Protein AF-0000000074156075 (afdb_homodimer)

Secondary structure (DSSP, 8-state):
----------------HHHHHHHHHHHHHHHHHHHHHHHHHHHHS-S---PPPHHHHHHHHHHHHHHHHHHHTT--S---GGG--HHHHHHHGGG-TTHHHHHHSTTTHHHHHHHHHHHHHHHHHTT--TT-BTHHHHHHHHHHHHHHHHTTTTT--HHHHHHHHHHHHHHHHHHHHHHH-SSS-------B-HHHHHHHHHHHHHHHGGGSPP--TT-HHHHHHHHHHHHHHHHHHHHHHHHHHHHHHH-SS-EEEE----SB--TTTEEESSTT--PPTTPBP-EE-S-EEEEEE--TTS---EEEEEEPEEEE-/----------------HHHHHHHHHHHHHHHHHHHHHHHHHHHHS-----PPPHHHHHHHHHHHHHHHHHHHTT--S---GGG--HHHHHHHGGG-TTHHHHTTSTTTHHHHHHHHHHHHHHHHHTT--TT-BTHHHHHHHHHHHHHHHHTTTTT--HHHHHHHHHHHHHHHHHHHHHH--S-S-------B-HHHHHHHHHHHHHHHGGGSPP--TT-HHHHHHHHHHHHHHHHHHHHHHHHHHHHHHH-SS-EEEE----SB--TTTEEESSTT--PPTTPBP-EE-S-EEEEEE--TTS---EEEEEEPEEEE-

Nearest PDB structures (foldseek):
  5koa-assembly1_B  TM=1.652E-01  e=1.949E+00  Escherichia coli S88

Solvent-accessible surface area (backbone atoms only — not comparable to full-atom values): 34474 Å² total; per-residue (Å²): 134,84,77,78,76,78,77,74,74,75,82,68,79,76,72,47,72,67,52,48,50,49,50,33,52,52,32,48,50,49,34,52,49,36,47,48,46,34,47,48,40,47,61,56,41,39,85,67,40,69,82,65,59,71,64,57,53,38,52,47,49,48,51,39,51,50,52,44,55,59,54,34,69,57,51,68,22,78,71,53,74,92,71,46,55,66,68,58,54,60,55,38,49,81,66,38,80,58,41,63,59,36,50,65,32,81,93,38,21,54,54,47,48,36,21,39,53,39,49,56,53,52,38,34,76,56,90,54,39,71,28,19,52,50,24,68,54,35,32,27,45,49,52,34,51,52,50,40,45,71,47,51,45,68,82,44,53,68,67,57,45,39,20,48,21,35,53,42,4,38,51,44,41,50,53,45,49,39,73,48,65,77,73,91,65,87,68,82,62,79,51,67,28,61,68,47,45,51,49,55,33,49,56,52,38,65,60,54,60,70,25,32,52,71,68,40,82,91,39,55,67,54,38,54,46,50,52,52,48,50,48,52,50,38,49,49,43,52,53,43,49,46,52,45,47,50,50,58,43,28,20,50,57,44,65,42,83,43,82,74,78,60,57,49,41,44,78,91,54,38,38,68,68,61,76,96,55,90,74,59,74,60,38,60,29,77,42,60,32,42,56,21,32,35,30,57,43,59,54,88,90,57,65,71,74,40,79,43,74,67,38,56,17,34,27,38,101,135,82,76,79,74,77,77,75,74,75,82,66,79,73,71,44,72,67,49,46,50,50,50,33,51,50,32,47,50,49,33,51,49,37,46,48,45,34,48,48,40,47,58,55,40,40,84,67,41,69,83,66,59,70,63,57,54,39,50,48,50,50,52,39,51,49,49,44,53,58,54,35,70,57,50,68,22,77,73,52,74,94,71,47,56,65,68,56,53,61,54,37,48,79,66,39,80,58,41,63,60,36,48,66,32,82,91,36,22,55,53,46,49,36,22,38,53,39,52,56,54,51,38,34,75,57,88,54,39,71,27,20,51,49,24,66,52,34,32,28,45,48,51,34,52,51,50,41,46,70,47,51,45,67,83,44,53,69,68,58,45,38,21,48,20,36,52,44,5,38,50,43,41,50,53,47,52,36,70,54,76,77,80,90,65,87,69,81,64,77,52,67,28,60,67,47,45,50,50,54,33,48,55,52,39,65,59,52,58,70,26,33,52,72,69,41,82,90,38,55,66,55,39,55,47,50,52,51,48,50,48,52,48,38,48,50,43,53,52,44,49,47,52,46,48,51,50,59,41,29,20,50,58,43,65,42,81,41,80,74,79,59,56,49,42,43,78,90,55,40,38,66,67,60,75,96,55,90,74,59,73,58,40,59,31,76,41,60,32,41,56,22,33,35,31,57,44,61,52,88,91,56,68,72,73,38,78,44,74,68,37,55,17,36,27,38,103

Radius of gyration: 33.29 Å; Cα contacts (8 Å, |Δi|>4): 864; chains: 2; bounding box: 99×92×70 Å

Organism: Verticillium dahliae (strain VdLs.17 / ATCC MYA-4575 / FGSC 10137) (NCBI:txid498257)

Structure (mmCIF, N/CA/C/O backbone):
data_AF-0000000074156075-model_v1
#
loop_
_entity.id
_entity.type
_entity.pdbx_description
1 polymer 'Uncharacterized protein'
#
loop_
_atom_site.group_PDB
_atom_site.id
_atom_site.type_symbol
_atom_site.label_atom_id
_atom_site.label_alt_id
_atom_site.label_comp_id
_atom_site.label_asym_id
_atom_site.label_entity_id
_atom_site.label_seq_id
_atom_site.pdbx_PDB_ins_code
_atom_site.Cartn_x
_atom_site.Cartn_y
_atom_site.Cartn_z
_atom_site.occupancy
_atom_site.B_iso_or_equiv
_atom_site.auth_seq_id
_atom_site.auth_comp_id
_atom_site.auth_asym_id
_atom_site.auth_atom_id
_atom_site.pdbx_PDB_model_num
ATOM 1 N N . MET A 1 1 ? -53.531 -50.031 21.531 1 22.14 1 MET A N 1
ATOM 2 C CA . MET A 1 1 ? -53.156 -49.125 20.469 1 22.14 1 MET A CA 1
ATOM 3 C C . MET A 1 1 ? -53.875 -47.781 20.594 1 22.14 1 MET A C 1
ATOM 5 O O . MET A 1 1 ? -54.5 -47.312 19.625 1 22.14 1 MET A O 1
ATOM 9 N N . ASN A 1 2 ? -54.281 -47.312 21.703 1 26.88 2 ASN A N 1
ATOM 10 C CA . ASN A 1 2 ? -55.094 -46.156 22.047 1 26.88 2 ASN A CA 1
ATOM 11 C C . ASN A 1 2 ? -54.438 -44.844 21.594 1 26.88 2 ASN A C 1
ATOM 13 O O . ASN A 1 2 ? -53.312 -44.562 21.969 1 26.88 2 ASN A O 1
ATOM 17 N N . THR A 1 3 ? -54.906 -44.219 20.375 1 25.05 3 THR A N 1
ATOM 18 C CA . THR A 1 3 ? -54.562 -43.031 19.641 1 25.05 3 THR A CA 1
ATOM 19 C C . THR A 1 3 ? -54.75 -41.781 20.5 1 25.05 3 THR A C 1
ATOM 21 O O . THR A 1 3 ? -55.875 -41.469 20.891 1 25.05 3 THR A O 1
ATOM 24 N N . ILE A 1 4 ? -54 -41.5 21.5 1 29.89 4 ILE A N 1
ATOM 25 C CA . ILE A 1 4 ? -54.062 -40.25 22.219 1 29.89 4 ILE A CA 1
ATOM 26 C C . ILE A 1 4 ? -54.062 -39.062 21.234 1 29.89 4 ILE A C 1
ATOM 28 O O . ILE A 1 4 ? -53.094 -38.875 20.516 1 29.89 4 ILE A O 1
ATOM 32 N N . ASP A 1 5 ? -55.281 -38.625 20.672 1 28.97 5 ASP A N 1
ATOM 33 C CA . ASP A 1 5 ? -55.656 -37.5 19.844 1 28.97 5 ASP A CA 1
ATOM 34 C C . ASP A 1 5 ? -55.156 -36.188 20.453 1 28.97 5 ASP A C 1
ATOM 36 O O . ASP A 1 5 ? -55.625 -35.812 21.531 1 28.97 5 ASP A O 1
ATOM 40 N N . MET A 1 6 ? -53.875 -35.875 20.422 1 29.67 6 MET A N 1
ATOM 41 C CA . MET A 1 6 ? -53.344 -34.625 20.906 1 29.67 6 MET A CA 1
ATOM 42 C C . MET A 1 6 ? -54.156 -33.438 20.375 1 29.67 6 MET A C 1
ATOM 44 O O . MET A 1 6 ? -54.125 -33.156 19.172 1 29.67 6 MET A O 1
ATOM 48 N N . GLU A 1 7 ? -55.375 -33.125 20.953 1 30.2 7 GLU A N 1
ATOM 49 C CA . GLU A 1 7 ? -56.188 -31.953 20.703 1 30.2 7 GLU A CA 1
ATOM 50 C C . GLU A 1 7 ? -55.344 -30.672 20.734 1 30.2 7 GLU A C 1
ATOM 52 O O . GLU A 1 7 ? -54.844 -30.281 21.781 1 30.2 7 GLU A O 1
ATOM 57 N N . VAL A 1 8 ? -54.562 -30.406 19.688 1 31.84 8 VAL A N 1
ATOM 58 C CA . VAL A 1 8 ? -53.938 -29.109 19.469 1 31.84 8 VAL A CA 1
ATOM 59 C C . VAL A 1 8 ? -55 -28.016 19.578 1 31.84 8 VAL A C 1
ATOM 61 O O . VAL A 1 8 ? -55.969 -27.984 18.812 1 31.84 8 VAL A O 1
ATOM 64 N N . THR A 1 9 ? -55.469 -27.656 20.719 1 30.39 9 THR A N 1
ATOM 65 C CA . THR A 1 9 ? -56.312 -26.484 20.812 1 30.39 9 THR A CA 1
ATOM 66 C C . THR A 1 9 ? -55.656 -25.266 20.141 1 30.39 9 THR A C 1
ATOM 68 O O . THR A 1 9 ? -54.531 -24.922 20.469 1 30.39 9 THR A O 1
ATOM 71 N N . PRO A 1 10 ? -55.906 -24.906 18.828 1 29.56 10 PRO A N 1
ATOM 72 C CA . PRO A 1 10 ? -55.438 -23.766 18.031 1 29.56 10 PRO A CA 1
ATOM 73 C C . PRO A 1 10 ? -55.625 -22.438 18.75 1 29.56 10 PRO A C 1
ATOM 75 O O . PRO A 1 10 ? -56.781 -22 19 1 29.56 10 PRO A O 1
ATOM 78 N N . VAL A 1 11 ? -55.406 -22.141 20.016 1 32.78 11 VAL A N 1
ATOM 79 C CA . VAL A 1 11 ? -55.375 -20.734 20.422 1 32.78 11 VAL A CA 1
ATOM 80 C C . VAL A 1 11 ? -54.812 -19.891 19.312 1 32.78 11 VAL A C 1
ATOM 82 O O . VAL A 1 11 ? -53.594 -19.969 19.016 1 32.78 11 VAL A O 1
ATOM 85 N N . ASP A 1 12 ? -55.406 -19.797 18.109 1 35.06 12 ASP A N 1
ATOM 86 C CA . ASP A 1 12 ? -55.281 -18.844 17 1 35.06 12 ASP A CA 1
ATOM 87 C C . ASP A 1 12 ? -55.094 -17.422 17.516 1 35.06 12 ASP A C 1
ATOM 89 O O . ASP A 1 12 ? -56 -16.859 18.141 1 35.06 12 ASP A O 1
ATOM 93 N N . LEU A 1 13 ? -54.125 -17.047 18.172 1 38.59 13 LEU A N 1
ATOM 94 C CA . LEU A 1 13 ? -53.75 -15.688 18.562 1 38.59 13 LEU A CA 1
ATOM 95 C C . LEU A 1 13 ? -54.312 -14.68 17.547 1 38.59 13 LEU A C 1
ATOM 97 O O . LEU A 1 13 ? -53.875 -14.641 16.406 1 38.59 13 LEU A O 1
ATOM 101 N N . ALA A 1 14 ? -55.656 -14.453 17.516 1 38 14 ALA A N 1
ATOM 102 C CA . ALA A 1 14 ? -56.438 -13.43 16.844 1 38 14 ALA A CA 1
ATOM 103 C C . ALA A 1 14 ? -55.656 -12.117 16.734 1 38 14 ALA A C 1
ATOM 105 O O . ALA A 1 14 ? -55.406 -11.453 17.734 1 38 14 ALA A O 1
ATOM 106 N N . VAL A 1 15 ? -54.656 -12.023 15.977 1 46.28 15 VAL A N 1
ATOM 107 C CA . VAL A 1 15 ? -54.031 -10.766 15.602 1 46.28 15 VAL A CA 1
ATOM 108 C C . VAL A 1 15 ? -55.094 -9.781 15.094 1 46.28 15 VAL A C 1
ATOM 110 O O . VAL A 1 15 ? -55.812 -10.086 14.141 1 46.28 15 VAL A O 1
ATOM 113 N N . THR A 1 16 ? -55.781 -8.969 16.062 1 57.88 16 THR A N 1
ATOM 114 C CA . THR A 1 16 ? -56.75 -7.934 15.711 1 57.88 16 THR A CA 1
ATOM 115 C C . THR A 1 16 ? -56.188 -7.008 14.633 1 57.88 16 THR A C 1
ATOM 117 O O . THR A 1 16 ? -54.969 -7.023 14.359 1 57.88 16 THR A O 1
ATOM 120 N N . TYR A 1 17 ? -57.094 -6.344 13.867 1 54.97 17 TYR A N 1
ATOM 121 C CA . TYR A 1 17 ? -56.75 -5.355 12.852 1 54.97 17 TYR A CA 1
ATOM 122 C C . TYR A 1 17 ? -55.75 -4.352 13.398 1 54.97 17 TYR A C 1
ATOM 124 O O . TYR A 1 17 ? -54.781 -4.004 12.719 1 54.97 17 TYR A O 1
ATOM 132 N N . GLU A 1 18 ? -56.031 -4.078 14.648 1 60.16 18 GLU A N 1
ATOM 133 C CA . GLU A 1 18 ? -55.156 -3.082 15.273 1 60.16 18 GLU A CA 1
ATOM 134 C C . GLU A 1 18 ? -53.75 -3.627 15.469 1 60.16 18 GLU A C 1
ATOM 136 O O . GLU A 1 18 ? -52.781 -2.916 15.258 1 60.16 18 GLU A O 1
ATOM 141 N N . ASP A 1 19 ? -53.719 -4.863 15.781 1 65.81 19 ASP A N 1
ATOM 142 C CA . ASP A 1 19 ? -52.406 -5.496 15.977 1 65.81 19 ASP A CA 1
ATOM 143 C C . ASP A 1 19 ? -51.656 -5.625 14.656 1 65.81 19 ASP A C 1
ATOM 145 O O . ASP A 1 19 ? -50.438 -5.414 14.602 1 65.81 19 ASP A O 1
ATOM 149 N N . MET A 1 20 ? -52.406 -5.871 13.695 1 60.91 20 MET A N 1
ATOM 150 C CA . MET A 1 20 ? -51.812 -6.035 12.375 1 60.91 20 MET A CA 1
ATOM 151 C C . MET A 1 20 ? -51.281 -4.703 11.844 1 60.91 20 MET A C 1
ATOM 153 O O . MET A 1 20 ? -50.219 -4.648 11.242 1 60.91 20 MET A O 1
ATOM 157 N N . VAL A 1 21 ? -52.062 -3.701 12.172 1 63.34 21 VAL A N 1
ATOM 158 C CA . VAL A 1 21 ? -51.656 -2.371 11.75 1 63.34 21 VAL A CA 1
ATOM 159 C C . VAL A 1 21 ? -50.344 -1.993 12.461 1 63.34 21 VAL A C 1
ATOM 161 O O . VAL A 1 21 ? -49.438 -1.477 11.836 1 63.34 21 VAL A O 1
ATOM 164 N N . GLN A 1 22 ? -50.312 -2.352 13.656 1 71.12 22 GLN A N 1
ATOM 165 C CA . GLN A 1 22 ? -49.125 -2.021 14.414 1 71.12 22 GLN A CA 1
ATOM 166 C C . GLN A 1 22 ? -47.906 -2.82 13.914 1 71.12 22 GLN A C 1
ATOM 168 O O . GLN A 1 22 ? -46.812 -2.279 13.789 1 71.12 22 GLN A O 1
ATOM 173 N N . ARG A 1 23 ? -48.156 -4.027 13.633 1 69.62 23 ARG A N 1
ATOM 174 C CA . ARG A 1 23 ? -47.094 -4.867 13.125 1 69.62 23 ARG A CA 1
ATOM 175 C C . ARG A 1 23 ? -46.594 -4.379 11.758 1 69.62 23 ARG A C 1
ATOM 177 O O . ARG A 1 23 ? -45.406 -4.371 11.477 1 69.62 23 ARG A O 1
ATOM 184 N N . LEU A 1 24 ? -47.5 -3.979 11.031 1 68.38 24 LEU A N 1
ATOM 185 C CA . LEU A 1 24 ? -47.156 -3.475 9.711 1 68.38 24 LEU A CA 1
ATOM 186 C C . LEU A 1 24 ? -46.344 -2.172 9.812 1 68.38 24 LEU A C 1
ATOM 188 O O . LEU A 1 24 ? -45.375 -1.976 9.102 1 68.38 24 LEU A O 1
ATOM 192 N N . GLU A 1 25 ? -46.906 -1.318 10.664 1 68 25 GLU A N 1
ATOM 193 C CA . GLU A 1 25 ? -46.188 -0.068 10.867 1 68 25 GLU A CA 1
ATOM 194 C C . GLU A 1 25 ? -44.75 -0.329 11.352 1 68 25 GLU A C 1
ATOM 196 O O . GLU A 1 25 ? -43.812 0.318 10.891 1 68 25 GLU A O 1
ATOM 201 N N . ARG A 1 26 ? -44.625 -1.276 12.266 1 70.81 26 ARG A N 1
ATOM 202 C CA . ARG A 1 26 ? -43.312 -1.635 12.758 1 70.81 26 ARG A CA 1
ATOM 203 C C . ARG A 1 26 ? -42.469 -2.221 11.641 1 70.81 26 ARG A C 1
ATOM 205 O O . ARG A 1 26 ? -41.281 -1.915 11.531 1 70.81 26 ARG A O 1
ATOM 212 N N . ALA A 1 27 ? -43.062 -3.094 10.828 1 68.75 27 ALA A N 1
ATOM 213 C CA . ALA A 1 27 ? -42.312 -3.717 9.727 1 68.75 27 ALA A CA 1
ATOM 214 C C . ALA A 1 27 ? -41.875 -2.674 8.703 1 68.75 27 ALA A C 1
ATOM 216 O O . ALA A 1 27 ? -40.75 -2.727 8.195 1 68.75 27 ALA A O 1
ATOM 217 N N . GLU A 1 28 ? -42.781 -1.749 8.492 1 68.88 28 GLU A N 1
ATOM 218 C CA . GLU A 1 28 ? -42.438 -0.701 7.531 1 68.88 28 GLU A CA 1
ATOM 219 C C . GLU A 1 28 ? -41.312 0.195 8.055 1 68.88 28 GLU A C 1
ATOM 221 O O . GLU A 1 28 ? -40.406 0.579 7.309 1 68.88 28 GLU A O 1
ATOM 226 N N . LYS A 1 29 ? -41.406 0.516 9.297 1 68.25 29 LYS A N 1
ATOM 227 C CA . LYS A 1 29 ? -40.344 1.278 9.914 1 68.25 29 LYS A CA 1
ATOM 228 C C . LYS A 1 29 ? -39.031 0.504 9.859 1 68.25 29 LYS A C 1
ATOM 230 O O . LYS A 1 29 ? -37.969 1.081 9.594 1 68.25 29 LYS A O 1
ATOM 235 N N . GLN A 1 30 ? -39.125 -0.762 10.133 1 68.94 30 GLN A N 1
ATOM 236 C CA . GLN A 1 30 ? -37.938 -1.606 10.07 1 68.94 30 GLN A CA 1
ATOM 237 C C . GLN A 1 30 ? -37.375 -1.678 8.656 1 68.94 30 GLN A C 1
ATOM 239 O O . GLN A 1 30 ? -36.156 -1.654 8.453 1 68.94 30 GLN A O 1
ATOM 244 N N . ILE A 1 31 ? -38.219 -1.753 7.773 1 63.47 31 ILE A N 1
ATOM 245 C CA . ILE A 1 31 ? -37.812 -1.762 6.375 1 63.47 31 ILE A CA 1
ATOM 246 C C . ILE A 1 31 ? -37.062 -0.466 6.047 1 63.47 31 ILE A C 1
ATOM 248 O O . ILE A 1 31 ? -36 -0.49 5.414 1 63.47 31 ILE A O 1
ATOM 252 N N . ASP A 1 32 ? -37.656 0.596 6.488 1 64.94 32 ASP A N 1
ATOM 253 C CA . ASP A 1 32 ? -37.031 1.891 6.223 1 64.94 32 ASP A CA 1
ATOM 254 C C . ASP A 1 32 ? -35.688 1.995 6.902 1 64.94 32 ASP A C 1
ATOM 256 O O . ASP A 1 32 ? -34.719 2.5 6.309 1 64.94 32 ASP A O 1
ATOM 260 N N . LEU A 1 33 ? -35.656 1.528 7.992 1 64.06 33 LEU A N 1
ATOM 261 C CA . LEU A 1 33 ? -34.375 1.542 8.711 1 64.06 33 LEU A CA 1
ATOM 262 C C . LEU A 1 33 ? -33.344 0.667 8.008 1 64.06 33 LEU A C 1
ATOM 264 O O . LEU A 1 33 ? -32.188 1.052 7.891 1 64.06 33 LEU A O 1
ATOM 268 N N . GLN A 1 34 ? -33.75 -0.449 7.633 1 61.09 34 GLN A N 1
ATOM 269 C CA . GLN A 1 34 ? -32.812 -1.356 6.949 1 61.09 34 GLN A CA 1
ATOM 270 C C . GLN A 1 34 ? -32.406 -0.802 5.59 1 61.09 34 GLN A C 1
ATOM 272 O O . GLN A 1 34 ? -31.266 -0.968 5.164 1 61.09 34 GLN A O 1
ATOM 277 N N . ARG A 1 35 ? -33.281 -0.157 4.996 1 58.66 35 ARG A N 1
ATOM 278 C CA . ARG A 1 35 ? -32.938 0.517 3.752 1 58.66 35 ARG A CA 1
ATOM 279 C C . ARG A 1 35 ? -31.859 1.563 3.98 1 58.66 35 ARG A C 1
ATOM 281 O O . ARG A 1 35 ? -30.922 1.682 3.184 1 58.66 35 ARG A O 1
ATOM 288 N N . LEU A 1 36 ? -32.094 2.262 4.941 1 57.5 36 LEU A N 1
ATOM 289 C CA . LEU A 1 36 ? -31.094 3.256 5.289 1 57.5 36 LEU A CA 1
ATOM 290 C C . LEU A 1 36 ? -29.766 2.588 5.625 1 57.5 36 LEU A C 1
ATOM 292 O O . LEU A 1 36 ? -28.703 3.076 5.234 1 57.5 36 LEU A O 1
ATOM 296 N N . GLN A 1 37 ? -29.984 1.571 6.328 1 58.41 37 GLN A N 1
ATOM 297 C CA . GLN A 1 37 ? -28.766 0.825 6.668 1 58.41 37 GLN A CA 1
ATOM 298 C C . GLN A 1 37 ? -28.094 0.278 5.418 1 58.41 37 GLN A C 1
ATOM 300 O O . GLN A 1 37 ? -26.859 0.326 5.297 1 58.41 37 GLN A O 1
ATOM 305 N N . ILE A 1 38 ? -28.891 -0.251 4.633 1 56.44 38 ILE A N 1
ATOM 306 C CA . ILE A 1 38 ? -28.375 -0.746 3.361 1 56.44 38 ILE A CA 1
ATOM 307 C C . ILE A 1 38 ? -27.734 0.403 2.582 1 56.44 38 ILE A C 1
ATOM 309 O O . ILE A 1 38 ? -26.625 0.263 2.047 1 56.44 38 ILE A O 1
ATOM 313 N N . ALA A 1 39 ? -28.469 1.467 2.516 1 51.94 39 ALA A N 1
ATOM 314 C CA . ALA A 1 39 ? -27.938 2.631 1.812 1 51.94 39 ALA A CA 1
ATOM 315 C C . ALA A 1 39 ? -26.594 3.072 2.412 1 51.94 39 ALA A C 1
ATOM 317 O O . ALA A 1 39 ? -25.672 3.412 1.683 1 51.94 39 ALA A O 1
ATOM 318 N N . VAL A 1 40 ? -26.641 3.031 3.566 1 50.38 40 VAL A N 1
ATOM 319 C CA . VAL A 1 40 ? -25.422 3.408 4.277 1 50.38 40 VAL A CA 1
ATOM 320 C C . VAL A 1 40 ? -24.312 2.412 3.959 1 50.38 40 VAL A C 1
ATOM 322 O O . VAL A 1 40 ? -23.172 2.807 3.674 1 50.38 40 VAL A O 1
ATOM 325 N N . LEU A 1 41 ? -24.766 1.214 4.145 1 54.09 41 LEU A N 1
ATOM 326 C CA . LEU A 1 41 ? -23.797 0.164 3.859 1 54.09 41 LEU A CA 1
ATOM 327 C C . LEU A 1 41 ? -23.375 0.198 2.396 1 54.09 41 LEU A C 1
ATOM 329 O O . LEU A 1 41 ? -22.188 -0.009 2.08 1 54.09 41 LEU A O 1
ATOM 333 N N . GLU A 1 42 ? -24.312 0.382 1.578 1 51.56 42 GLU A N 1
ATOM 334 C CA . GLU A 1 42 ? -24.016 0.487 0.151 1 51.56 42 GLU A CA 1
ATOM 335 C C . GLU A 1 42 ? -23.141 1.696 -0.146 1 51.56 42 GLU A C 1
ATOM 337 O O . GLU A 1 42 ? -22.234 1.623 -0.987 1 51.56 42 GLU A O 1
ATOM 342 N N . ALA A 1 43 ? -23.625 2.676 0.411 1 47.22 43 ALA A N 1
ATOM 343 C CA . ALA A 1 43 ? -22.844 3.9 0.231 1 47.22 43 ALA A CA 1
ATOM 344 C C . ALA A 1 43 ? -21.422 3.723 0.728 1 47.22 43 ALA A C 1
ATOM 346 O O . ALA A 1 43 ? -20.484 4.359 0.215 1 47.22 43 ALA A O 1
ATOM 347 N N . GLN A 1 44 ? -21.5 3.045 1.683 1 48.31 44 GLN A N 1
ATOM 348 C CA . GLN A 1 44 ? -20.188 2.742 2.244 1 48.31 44 GLN A CA 1
ATOM 349 C C . GLN A 1 44 ? -19.438 1.736 1.376 1 48.31 44 GLN A C 1
ATOM 351 O O . GLN A 1 44 ? -18.234 1.564 1.522 1 48.31 44 GLN A O 1
ATOM 356 N N . GLN A 1 45 ? -20.391 0.97 0.689 1 48 45 GLN A N 1
ATOM 357 C CA . GLN A 1 45 ? -19.781 -0.075 -0.129 1 48 45 GLN A CA 1
ATOM 358 C C . GLN A 1 45 ? -19.109 0.514 -1.365 1 48 45 GLN A C 1
ATOM 360 O O . GLN A 1 45 ? -19.719 1.298 -2.096 1 48 45 GLN A O 1
ATOM 365 N N . ALA A 1 46 ? -17.969 0.777 -1.365 1 49.09 46 ALA A N 1
ATOM 366 C CA . ALA A 1 46 ? -17.156 1.126 -2.533 1 49.09 46 ALA A CA 1
ATOM 367 C C . ALA A 1 46 ? -17.641 0.374 -3.773 1 49.09 46 ALA A C 1
ATOM 369 O O . ALA A 1 46 ? -18.172 -0.733 -3.668 1 49.09 46 ALA A O 1
ATOM 370 N N . PRO A 1 47 ? -17.969 1.123 -4.91 1 49.22 47 PRO A N 1
ATOM 371 C CA . PRO A 1 47 ? -18.203 0.299 -6.098 1 49.22 47 PRO A CA 1
ATOM 372 C C . PRO A 1 47 ? -17.391 -0.995 -6.094 1 49.22 47 PRO A C 1
ATOM 374 O O . PRO A 1 47 ? -16.172 -0.958 -5.973 1 49.22 47 PRO A O 1
ATOM 377 N N . ILE A 1 48 ? -18.062 -1.989 -5.555 1 50.34 48 ILE A N 1
ATOM 378 C CA . ILE A 1 48 ? -17.531 -3.344 -5.406 1 50.34 48 ILE A CA 1
ATOM 379 C C . ILE A 1 48 ? -16.844 -3.775 -6.699 1 50.34 48 ILE A C 1
ATOM 381 O O . ILE A 1 48 ? -17.375 -3.564 -7.793 1 50.34 48 ILE A O 1
ATOM 385 N N . ALA A 1 49 ? -15.531 -3.957 -6.633 1 56.62 49 ALA A N 1
ATOM 386 C CA . ALA A 1 49 ? -14.797 -4.664 -7.68 1 56.62 49 ALA A CA 1
ATOM 387 C C . ALA A 1 49 ? -15.672 -5.723 -8.344 1 56.62 49 ALA A C 1
ATOM 389 O O . ALA A 1 49 ? -16.422 -6.434 -7.668 1 56.62 49 ALA A O 1
ATOM 390 N N . PRO A 1 50 ? -15.953 -5.488 -9.648 1 57.28 50 PRO A N 1
ATOM 391 C CA . PRO A 1 50 ? -16.688 -6.559 -10.32 1 57.28 50 PRO A CA 1
ATOM 392 C C . PRO A 1 50 ? -16.188 -7.949 -9.953 1 57.28 50 PRO A C 1
ATOM 394 O O . PRO A 1 50 ? -14.984 -8.133 -9.742 1 57.28 50 PRO A O 1
ATOM 397 N N . GLU A 1 51 ? -17.141 -8.797 -9.57 1 59.19 51 GLU A N 1
ATOM 398 C CA . GLU A 1 51 ? -16.766 -10.172 -9.234 1 59.19 51 GLU A CA 1
ATOM 399 C C . GLU A 1 51 ? -16.141 -10.875 -10.438 1 59.19 51 GLU A C 1
ATOM 401 O O . GLU A 1 51 ? -16.688 -10.867 -11.531 1 59.19 51 GLU A O 1
ATOM 406 N N . VAL A 1 52 ? -14.945 -11.234 -10.344 1 64.62 52 VAL A N 1
ATOM 407 C CA . VAL A 1 52 ? -14.32 -12.047 -11.375 1 64.62 52 VAL A CA 1
ATOM 408 C C . VAL A 1 52 ? -14.648 -13.523 -11.148 1 64.62 52 VAL A C 1
ATOM 410 O O . VAL A 1 52 ? -14.352 -14.07 -10.086 1 64.62 52 VAL A O 1
ATOM 413 N N . PRO A 1 53 ? -15.328 -14.078 -12.156 1 67.25 53 PRO A N 1
ATOM 414 C CA . PRO A 1 53 ? -15.68 -15.492 -12.008 1 67.25 53 PRO A CA 1
ATOM 415 C C . PRO A 1 53 ? -14.453 -16.391 -11.875 1 67.25 53 PRO A C 1
ATOM 417 O O . PRO A 1 53 ? -13.406 -16.109 -12.461 1 67.25 53 PRO A O 1
ATOM 420 N N . ALA A 1 54 ? -14.648 -17.438 -11.133 1 73.12 54 ALA A N 1
ATOM 421 C CA . ALA A 1 54 ? -13.586 -18.422 -10.922 1 73.12 54 ALA A CA 1
ATOM 422 C C . ALA A 1 54 ? -13.133 -19.031 -12.242 1 73.12 54 ALA A C 1
ATOM 424 O O . ALA A 1 54 ? -11.992 -19.484 -12.375 1 73.12 54 ALA A O 1
ATOM 425 N N . THR A 1 55 ? -13.969 -18.984 -13.219 1 77.12 55 THR A N 1
ATOM 426 C CA . THR A 1 55 ? -13.672 -19.578 -14.516 1 77.12 55 THR A CA 1
ATOM 427 C C . THR A 1 55 ? -12.555 -18.828 -15.219 1 77.12 55 THR A C 1
ATOM 429 O O . THR A 1 55 ? -11.773 -19.406 -15.977 1 77.12 55 THR A O 1
ATOM 432 N N . VAL A 1 56 ? -12.469 -17.594 -14.938 1 82.56 56 VAL A N 1
ATOM 433 C CA . VAL A 1 56 ? -11.445 -16.781 -15.57 1 82.56 56 VAL A CA 1
ATOM 434 C C . VAL A 1 56 ? -10.062 -17.188 -15.062 1 82.56 56 VAL A C 1
ATOM 436 O O . VAL A 1 56 ? -9.125 -17.344 -15.844 1 82.56 56 VAL A O 1
ATOM 439 N N . ILE A 1 57 ? -9.969 -17.453 -13.812 1 87.81 57 ILE A N 1
ATOM 440 C CA . ILE A 1 57 ? -8.695 -17.844 -13.219 1 87.81 57 ILE A CA 1
ATOM 441 C C . ILE A 1 57 ? -8.297 -19.234 -13.727 1 87.81 57 ILE A C 1
ATOM 443 O O . ILE A 1 57 ? -7.121 -19.484 -13.992 1 87.81 57 ILE A O 1
ATOM 447 N N . HIS A 1 58 ? -9.297 -20.031 -13.875 1 86 58 HIS A N 1
ATOM 448 C CA . HIS A 1 58 ? -9.047 -21.375 -14.391 1 86 58 HIS A CA 1
ATOM 449 C C . HIS A 1 58 ? -8.469 -21.328 -15.805 1 86 58 HIS A C 1
ATOM 451 O O . HIS A 1 58 ? -7.512 -22.031 -16.109 1 86 58 HIS A O 1
ATOM 457 N N . GLU A 1 59 ? -9.055 -20.516 -16.547 1 85.06 59 GLU A N 1
ATOM 458 C CA . GLU A 1 59 ? -8.609 -20.391 -17.938 1 85.06 59 GLU A CA 1
ATOM 459 C C . GLU A 1 59 ? -7.199 -19.828 -18.016 1 85.06 59 GLU A C 1
ATOM 461 O O . GLU A 1 59 ? -6.359 -20.344 -18.75 1 85.06 59 GLU A O 1
ATOM 466 N N . LEU A 1 60 ? -6.949 -18.828 -17.312 1 91.19 60 LEU A N 1
ATOM 467 C CA . LEU A 1 60 ? -5.637 -18.188 -17.328 1 91.19 60 LEU A CA 1
ATOM 468 C C . LEU A 1 60 ? -4.566 -19.141 -16.797 1 91.19 60 LEU A C 1
ATOM 470 O O . LEU A 1 60 ? -3.467 -19.219 -17.359 1 91.19 60 LEU A O 1
ATOM 474 N N . PHE A 1 61 ? -4.953 -19.844 -15.812 1 93.94 61 PHE A N 1
ATOM 475 C CA . PHE A 1 61 ? -4.02 -20.781 -15.203 1 93.94 61 PHE A CA 1
ATOM 476 C C . PHE A 1 61 ? -3.699 -21.922 -16.172 1 93.94 61 PHE A C 1
ATOM 478 O O . PHE A 1 61 ? -2.549 -22.359 -16.266 1 93.94 61 PHE A O 1
ATOM 485 N N . SER A 1 62 ? -4.691 -22.344 -16.844 1 88.94 62 SER A N 1
ATOM 486 C CA . SER A 1 62 ? -4.496 -23.375 -17.844 1 88.94 62 SER A CA 1
ATOM 487 C C . SER A 1 62 ? -3.578 -22.891 -18.969 1 88.94 62 SER A C 1
ATOM 489 O O . SER A 1 62 ? -2.693 -23.625 -19.406 1 88.94 62 SER A O 1
ATOM 491 N N . LYS A 1 63 ? -3.816 -21.719 -19.359 1 91.94 63 LYS A N 1
ATOM 492 C CA . LYS A 1 63 ? -2.973 -21.141 -20.391 1 91.94 63 LYS A CA 1
ATOM 493 C C . LYS A 1 63 ? -1.526 -21.016 -19.922 1 91.94 63 LYS A C 1
ATOM 495 O O . LYS A 1 63 ? -0.596 -21.297 -20.688 1 91.94 63 LYS A O 1
ATOM 500 N N . LEU A 1 64 ? -1.393 -20.625 -18.703 1 96.75 64 LEU A N 1
ATOM 501 C CA . LEU A 1 64 ? -0.053 -20.5 -18.141 1 96.75 64 LEU A CA 1
ATOM 502 C C . LEU A 1 64 ? 0.634 -21.859 -18.062 1 96.75 64 LEU A C 1
ATOM 504 O O . LEU A 1 64 ? 1.803 -21.984 -18.438 1 96.75 64 LEU A O 1
ATOM 508 N N . THR A 1 65 ? -0.101 -22.812 -17.656 1 94.19 65 THR A N 1
ATOM 509 C CA . THR A 1 65 ? 0.427 -24.172 -17.578 1 94.19 65 THR A CA 1
ATOM 510 C C . THR A 1 65 ? 0.863 -24.656 -18.953 1 94.19 65 THR A C 1
ATOM 512 O O . THR A 1 65 ? 1.934 -25.25 -19.094 1 94.19 65 THR A O 1
ATOM 515 N N . TYR A 1 66 ? 0.051 -24.344 -19.906 1 92.12 66 TYR A N 1
ATOM 516 C CA . TYR A 1 66 ? 0.347 -24.75 -21.266 1 92.12 66 TYR A CA 1
ATOM 517 C C . TYR A 1 66 ? 1.618 -24.078 -21.766 1 92.12 66 TYR A C 1
ATOM 519 O O . TYR A 1 66 ? 2.484 -24.719 -22.359 1 92.12 66 TYR A O 1
ATOM 527 N N . GLU A 1 67 ? 1.745 -22.828 -21.547 1 94.19 67 GLU A N 1
ATOM 528 C CA . GLU A 1 67 ? 2.914 -22.078 -21.984 1 94.19 67 GLU A CA 1
ATOM 529 C C . GLU A 1 67 ? 4.191 -22.609 -21.328 1 94.19 67 GLU A C 1
ATOM 531 O O . GLU A 1 67 ? 5.234 -22.688 -21.984 1 94.19 67 GLU A O 1
ATOM 536 N N . ILE A 1 68 ? 4.09 -22.922 -20.062 1 97.88 68 ILE A N 1
ATOM 537 C CA . ILE A 1 68 ? 5.254 -23.438 -19.359 1 97.88 68 ILE A CA 1
ATOM 538 C C . ILE A 1 68 ? 5.621 -24.812 -19.906 1 97.88 68 ILE A C 1
ATOM 540 O O . ILE A 1 68 ? 6.801 -25.109 -20.109 1 97.88 68 ILE A O 1
ATOM 544 N N . ASN A 1 69 ? 4.641 -25.578 -20.219 1 93.25 69 ASN A N 1
ATOM 545 C CA . ASN A 1 69 ? 4.875 -26.906 -20.781 1 93.25 69 ASN A CA 1
ATOM 546 C C . ASN A 1 69 ? 5.605 -26.812 -22.125 1 93.25 69 ASN A C 1
ATOM 548 O O . ASN A 1 69 ? 6.574 -27.547 -22.344 1 93.25 69 ASN A O 1
ATOM 552 N N . ILE A 1 70 ? 5.156 -25.938 -22.938 1 92.88 70 ILE A N 1
ATOM 553 C CA . ILE A 1 70 ? 5.758 -25.781 -24.266 1 92.88 70 ILE A CA 1
ATOM 554 C C . ILE A 1 70 ? 7.18 -25.266 -24.125 1 92.88 70 ILE A C 1
ATOM 556 O O . ILE A 1 70 ? 8.078 -25.672 -24.859 1 92.88 70 ILE A O 1
ATOM 560 N N . LEU A 1 71 ? 7.371 -24.406 -23.203 1 96.19 71 LEU A N 1
ATOM 561 C CA . LEU A 1 71 ? 8.68 -23.797 -23 1 96.19 71 LEU A CA 1
ATOM 562 C C . LEU A 1 71 ? 9.719 -24.844 -22.641 1 96.19 71 LEU A C 1
ATOM 564 O O . LEU A 1 71 ? 10.828 -24.844 -23.172 1 96.19 71 LEU A O 1
ATOM 568 N N . VAL A 1 72 ? 9.367 -25.734 -21.781 1 95.75 72 VAL A N 1
ATOM 569 C CA . VAL A 1 72 ? 10.375 -26.641 -21.25 1 95.75 72 VAL A CA 1
ATOM 570 C C . VAL A 1 72 ? 10.734 -27.688 -22.312 1 95.75 72 VAL A C 1
ATOM 572 O O . VAL A 1 72 ? 11.781 -28.328 -22.234 1 95.75 72 VAL A O 1
ATOM 575 N N . LEU A 1 73 ? 9.883 -27.875 -23.328 1 91.25 73 LEU A N 1
ATOM 576 C CA . LEU A 1 73 ? 10.141 -28.844 -24.391 1 91.25 73 LEU A CA 1
ATOM 577 C C . LEU A 1 73 ? 11.352 -28.422 -25.219 1 91.25 73 LEU A C 1
ATOM 579 O O . LEU A 1 73 ? 11.961 -29.25 -25.891 1 91.25 73 LEU A O 1
ATOM 583 N N . ILE A 1 74 ? 11.711 -27.203 -25.141 1 90.06 74 ILE A N 1
ATOM 584 C CA . ILE A 1 74 ? 12.828 -26.766 -25.953 1 90.06 74 ILE A CA 1
ATOM 585 C C . ILE A 1 74 ? 14.133 -26.906 -25.188 1 90.06 74 ILE A C 1
ATOM 587 O O . ILE A 1 74 ? 15.219 -26.812 -25.75 1 90.06 74 ILE A O 1
ATOM 591 N N . LEU A 1 75 ? 14.039 -27.18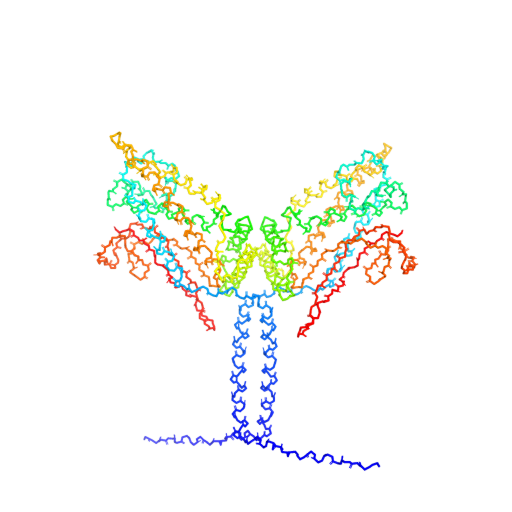8 -23.859 1 94.25 75 LEU A N 1
ATOM 592 C CA . LEU A 1 75 ? 15.219 -27.312 -23.016 1 94.25 75 LEU A CA 1
ATOM 593 C C . LEU A 1 75 ? 15.773 -28.734 -23.078 1 94.25 75 LEU A C 1
ATOM 595 O O . LEU A 1 75 ? 15.773 -29.453 -22.078 1 94.25 75 LEU A O 1
ATOM 599 N N . THR A 1 76 ? 16.375 -29.125 -24.188 1 90.94 76 THR A N 1
ATOM 600 C CA . THR A 1 76 ? 16.844 -30.484 -24.438 1 90.94 76 THR A CA 1
ATOM 601 C C . THR A 1 76 ? 18.359 -30.562 -24.344 1 90.94 76 THR A C 1
ATOM 603 O O . THR A 1 76 ? 18.953 -31.594 -24.672 1 90.94 76 THR A O 1
ATOM 606 N N . GLY A 1 77 ? 18.953 -29.516 -23.953 1 89.88 77 GLY A N 1
ATOM 607 C CA . GLY A 1 77 ? 20.391 -29.516 -23.812 1 89.88 77 GLY A CA 1
ATOM 608 C C . GLY A 1 77 ? 20.891 -30.359 -22.656 1 89.88 77 GLY A C 1
ATOM 609 O O . GLY A 1 77 ? 20.094 -30.859 -21.859 1 89.88 77 GLY A O 1
ATOM 610 N N . PRO A 1 78 ? 22.156 -30.578 -22.656 1 89.38 78 PRO A N 1
ATOM 611 C CA . PRO A 1 78 ? 22.734 -31.406 -21.594 1 89.38 78 PRO A CA 1
ATOM 612 C C . PRO A 1 78 ? 22.609 -30.781 -20.203 1 89.38 78 PRO A C 1
ATOM 614 O O . PRO A 1 78 ? 22.672 -29.562 -20.078 1 89.38 78 PRO A O 1
ATOM 617 N N . VAL A 1 79 ? 22.344 -31.672 -19.219 1 91.31 79 VAL A N 1
ATOM 618 C CA . VAL A 1 79 ? 22.266 -31.219 -17.844 1 91.31 79 VAL A CA 1
ATOM 619 C C . VAL A 1 79 ? 23.344 -31.906 -17 1 91.31 79 VAL A C 1
ATOM 621 O O . VAL A 1 79 ? 23.406 -33.125 -16.953 1 91.31 79 VAL A O 1
ATOM 624 N N . VAL A 1 80 ? 24.25 -31.062 -16.5 1 92.31 80 VAL A N 1
ATOM 625 C CA . VAL A 1 80 ? 25.25 -31.531 -15.539 1 92.31 80 VAL A CA 1
ATOM 626 C C . VAL A 1 80 ? 24.938 -30.969 -14.156 1 92.31 80 VAL A C 1
ATOM 628 O O . VAL A 1 80 ? 24.984 -29.75 -13.945 1 92.31 80 VAL A O 1
ATOM 631 N N . VAL A 1 81 ? 24.656 -31.828 -13.18 1 93.06 81 VAL A N 1
ATOM 632 C CA . VAL A 1 81 ? 24.156 -31.453 -11.859 1 93.06 81 VAL A CA 1
ATOM 633 C C . VAL A 1 81 ? 25.203 -30.625 -11.133 1 93.06 81 VAL A C 1
ATOM 635 O O . VAL A 1 81 ? 24.891 -29.609 -10.508 1 93.06 81 VAL A O 1
ATOM 638 N N . GLU A 1 82 ? 26.406 -30.969 -11.227 1 91.19 82 GLU A N 1
ATOM 639 C CA . GLU A 1 82 ? 27.5 -30.344 -10.5 1 91.19 82 GLU A CA 1
ATOM 640 C C . GLU A 1 82 ? 27.719 -28.906 -10.961 1 91.19 82 GLU A C 1
ATOM 642 O O . GLU A 1 82 ? 28.156 -28.062 -10.188 1 91.19 82 GLU A O 1
ATOM 647 N N . THR A 1 83 ? 27.328 -28.672 -12.18 1 90.25 83 THR A N 1
ATOM 648 C CA . THR A 1 83 ? 27.562 -27.344 -12.727 1 90.25 83 THR A CA 1
ATOM 649 C C . THR A 1 83 ? 26.25 -26.656 -13.047 1 90.25 83 THR A C 1
ATOM 651 O O . THR A 1 83 ? 26.203 -25.75 -13.883 1 90.25 83 THR A O 1
ATOM 654 N N . ALA A 1 84 ? 25.219 -27.188 -12.422 1 92.31 84 ALA A N 1
ATOM 655 C CA . ALA A 1 84 ? 23.922 -26.578 -12.664 1 92.31 84 ALA A CA 1
ATOM 656 C C . ALA A 1 84 ? 23.906 -25.109 -12.234 1 92.31 84 ALA A C 1
ATOM 658 O O . ALA A 1 84 ? 24.562 -24.75 -11.25 1 92.31 84 ALA A O 1
ATOM 659 N N . HIS A 1 85 ? 23.25 -24.25 -12.992 1 93.62 85 HIS A N 1
ATOM 660 C CA . HIS A 1 85 ? 23.141 -22.844 -12.625 1 93.62 85 HIS A CA 1
ATOM 661 C C . HIS A 1 85 ? 22.656 -22.688 -11.188 1 93.62 85 HIS A C 1
ATOM 663 O O . HIS A 1 85 ? 21.688 -23.328 -10.773 1 93.62 85 HIS A O 1
ATOM 669 N N . PRO A 1 86 ? 23.266 -21.828 -10.367 1 95.06 86 PRO A N 1
ATOM 670 C CA . PRO A 1 86 ? 22.938 -21.719 -8.945 1 95.06 86 PRO A CA 1
ATOM 671 C C . PRO A 1 86 ? 21.453 -21.406 -8.703 1 95.06 86 PRO A C 1
ATOM 673 O O . PRO A 1 86 ? 20.859 -21.938 -7.762 1 95.06 86 PRO A O 1
ATOM 676 N N . ARG A 1 87 ? 20.906 -20.594 -9.484 1 95.5 87 ARG A N 1
ATOM 677 C CA . ARG A 1 87 ? 19.5 -20.219 -9.328 1 95.5 87 ARG A CA 1
ATOM 678 C C . ARG A 1 87 ? 18.594 -21.422 -9.57 1 95.5 87 ARG A C 1
ATOM 680 O O . ARG A 1 87 ? 17.578 -21.578 -8.898 1 95.5 87 ARG A O 1
ATOM 687 N N . LEU A 1 88 ? 18.953 -22.188 -10.523 1 96.69 88 LEU A N 1
ATOM 688 C CA . LEU A 1 88 ? 18.203 -23.422 -10.789 1 96.69 88 LEU A CA 1
ATOM 689 C C . LEU A 1 88 ? 18.328 -24.391 -9.617 1 96.69 88 LEU A C 1
ATOM 691 O O . LEU A 1 88 ? 17.312 -24.906 -9.141 1 96.69 88 LEU A O 1
ATOM 695 N N . ALA A 1 89 ? 19.516 -24.578 -9.18 1 95.62 89 ALA A N 1
ATOM 696 C CA . ALA A 1 89 ? 19.75 -25.5 -8.07 1 95.62 89 ALA A CA 1
ATOM 697 C C . ALA A 1 89 ? 18.984 -25.062 -6.824 1 95.62 89 ALA A C 1
ATOM 699 O O . ALA A 1 89 ? 18.344 -25.891 -6.164 1 95.62 89 ALA A O 1
ATOM 700 N N . LYS A 1 90 ? 19.016 -23.844 -6.547 1 95.62 90 LYS A N 1
ATOM 701 C CA . LYS A 1 90 ? 18.312 -23.312 -5.379 1 95.62 90 LYS A CA 1
ATOM 702 C C . LYS A 1 90 ? 16.812 -23.516 -5.504 1 95.62 90 LYS A C 1
ATOM 704 O O . LYS A 1 90 ? 16.141 -23.891 -4.535 1 95.62 90 LYS A O 1
ATOM 709 N N . GLY A 1 91 ? 16.297 -23.203 -6.695 1 95.12 91 GLY A N 1
ATOM 710 C CA . GLY A 1 91 ? 14.875 -23.375 -6.922 1 95.12 91 GLY A CA 1
ATOM 711 C C . GLY A 1 91 ? 14.414 -24.828 -6.789 1 95.12 91 GLY A C 1
ATOM 712 O O . GLY A 1 91 ? 13.328 -25.094 -6.27 1 95.12 91 GLY A O 1
ATOM 713 N N . LEU A 1 92 ? 15.25 -25.688 -7.156 1 96.12 92 LEU A N 1
ATOM 714 C CA . LEU A 1 92 ? 14.875 -27.094 -7.188 1 96.12 92 LEU A CA 1
ATOM 715 C C . LEU A 1 92 ? 15.039 -27.734 -5.812 1 96.12 92 LEU A C 1
ATOM 717 O O . LEU A 1 92 ? 14.594 -28.859 -5.59 1 96.12 92 LEU A O 1
ATOM 721 N N . GLU A 1 93 ? 15.594 -27.031 -4.91 1 93.62 93 GLU A N 1
ATOM 722 C CA . GLU A 1 93 ? 15.688 -27.531 -3.541 1 93.62 93 GLU A CA 1
ATOM 723 C C . GLU A 1 93 ? 14.305 -27.812 -2.963 1 93.62 93 GLU A C 1
ATOM 725 O O . GLU A 1 93 ? 14.156 -28.656 -2.066 1 93.62 93 GLU A O 1
ATOM 730 N N . MET A 1 94 ? 13.336 -27.188 -3.521 1 91.31 94 MET A N 1
ATOM 731 C CA . MET A 1 94 ? 11.969 -27.391 -3.053 1 91.31 94 MET A CA 1
ATOM 732 C C . MET A 1 94 ? 11.508 -28.812 -3.326 1 91.31 94 MET A C 1
ATOM 734 O O . MET A 1 94 ? 10.57 -29.297 -2.686 1 91.31 94 MET A O 1
ATOM 738 N N . LEU A 1 95 ? 12.148 -29.469 -4.227 1 93.69 95 LEU A N 1
ATOM 739 C CA . LEU A 1 95 ? 11.805 -30.844 -4.578 1 93.69 95 LEU A CA 1
ATOM 740 C C . LEU A 1 95 ? 12.594 -31.828 -3.732 1 93.69 95 LEU A C 1
ATOM 742 O O . LEU A 1 95 ? 12.414 -33.031 -3.865 1 93.69 95 LEU A O 1
ATOM 746 N N . GLY A 1 96 ? 13.461 -31.312 -2.922 1 91.81 96 GLY A N 1
ATOM 747 C CA . GLY A 1 96 ? 14.359 -32.156 -2.17 1 91.81 96 GLY A CA 1
ATOM 748 C C . GLY A 1 96 ? 15.641 -32.5 -2.914 1 91.81 96 GLY A C 1
ATOM 749 O O . GLY A 1 96 ? 15.852 -32.031 -4.031 1 91.81 96 GLY A O 1
ATOM 750 N N . GLU A 1 97 ? 16.406 -33.438 -2.322 1 92.06 97 GLU A N 1
ATOM 751 C CA . GLU A 1 97 ? 17.703 -33.781 -2.9 1 92.06 97 GLU A CA 1
ATOM 752 C C . GLU A 1 97 ? 17.516 -34.656 -4.133 1 92.06 97 GLU A C 1
ATOM 754 O O . GLU A 1 97 ? 18.422 -34.75 -4.977 1 92.06 97 GLU A O 1
ATOM 759 N N . GLN A 1 98 ? 16.469 -35.219 -4.293 1 94.69 98 GLN A N 1
ATOM 760 C CA . GLN A 1 98 ? 16.203 -36.156 -5.363 1 94.69 98 GLN A CA 1
ATOM 761 C C . GLN A 1 98 ? 16.141 -35.469 -6.719 1 94.69 98 GLN A C 1
ATOM 763 O O . GLN A 1 98 ? 16.188 -36.125 -7.762 1 94.69 98 GLN A O 1
ATOM 768 N N . TRP A 1 99 ? 16.047 -34.125 -6.656 1 96 99 TRP A N 1
ATOM 769 C CA . TRP A 1 99 ? 15.93 -33.438 -7.934 1 96 99 TRP A CA 1
ATOM 770 C C . TRP A 1 99 ? 17.141 -33.719 -8.82 1 96 99 TRP A C 1
ATOM 772 O O . TRP A 1 99 ? 17.031 -33.719 -10.047 1 96 99 TRP A O 1
ATOM 782 N N . LYS A 1 100 ? 18.281 -33.969 -8.203 1 96 100 LYS A N 1
ATOM 783 C CA . LYS A 1 100 ? 19.516 -34.25 -8.922 1 96 100 LYS A CA 1
ATOM 784 C C . LYS A 1 100 ? 19.406 -35.469 -9.805 1 96 100 LYS A C 1
ATOM 786 O O . LYS A 1 100 ? 19.953 -35.531 -10.906 1 96 100 LYS A O 1
ATOM 791 N N . GLY A 1 101 ? 18.734 -36.469 -9.242 1 96.12 101 GLY A N 1
ATOM 792 C CA . GLY A 1 101 ? 18.484 -37.656 -10.031 1 96.12 101 GLY A CA 1
ATOM 793 C C . GLY A 1 101 ? 17.406 -37.469 -11.07 1 96.12 101 GLY A C 1
ATOM 794 O O . GLY A 1 101 ? 17.5 -37.969 -12.188 1 96.12 101 GLY A O 1
ATOM 795 N N . TRP A 1 102 ? 16.438 -36.688 -10.727 1 96.44 102 TRP A N 1
ATOM 796 C CA . TRP A 1 102 ? 15.273 -36.5 -11.594 1 96.44 102 TRP A CA 1
ATOM 797 C C . TRP A 1 102 ? 15.617 -35.656 -12.812 1 96.44 102 TRP A C 1
ATOM 799 O O . TRP A 1 102 ? 15.07 -35.875 -13.898 1 96.44 102 TRP A O 1
ATOM 809 N N . ILE A 1 103 ? 16.516 -34.719 -12.68 1 96.38 103 ILE A N 1
ATOM 810 C CA . ILE A 1 103 ? 16.766 -33.781 -13.766 1 96.38 103 ILE A CA 1
ATOM 811 C C . ILE A 1 103 ? 17.625 -34.469 -14.844 1 96.38 103 ILE A C 1
ATOM 813 O O . ILE A 1 103 ? 17.641 -34 -15.992 1 96.38 103 ILE A O 1
ATOM 817 N N . VAL A 1 104 ? 18.344 -35.5 -14.5 1 94.94 104 VAL A N 1
ATOM 818 C CA . VAL A 1 104 ? 19.188 -36.156 -15.469 1 94.94 104 VAL A CA 1
ATOM 819 C C . VAL A 1 104 ? 18.406 -37.312 -16.141 1 94.94 104 VAL A C 1
ATOM 821 O O . VAL A 1 104 ? 18.812 -37.812 -17.188 1 94.94 104 VAL A O 1
ATOM 824 N N . ASP A 1 105 ? 17.344 -37.688 -15.453 1 94.06 105 ASP A N 1
ATOM 825 C CA . ASP A 1 105 ? 16.484 -38.75 -16 1 94.06 105 ASP A CA 1
ATOM 826 C C . ASP A 1 105 ? 15.586 -38.188 -17.094 1 94.06 105 ASP A C 1
ATOM 828 O O . ASP A 1 105 ? 14.805 -37.281 -16.859 1 94.06 105 ASP A O 1
ATOM 832 N N . GLU A 1 106 ? 15.57 -38.812 -18.266 1 90.25 106 GLU A N 1
ATOM 833 C CA . GLU A 1 106 ? 14.805 -38.375 -19.422 1 90.25 106 GLU A CA 1
ATOM 834 C C . GLU A 1 106 ? 13.305 -38.406 -19.141 1 90.25 106 G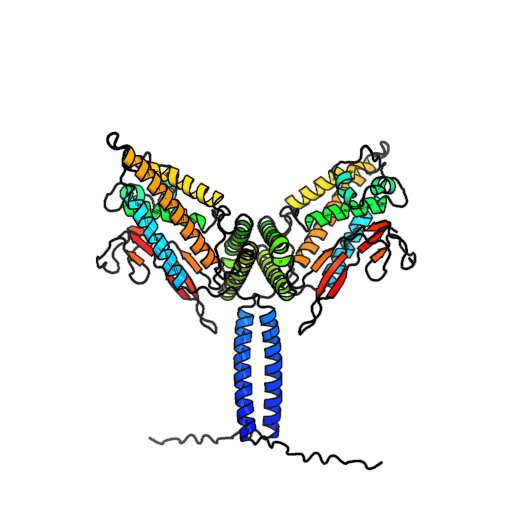LU A C 1
ATOM 836 O O . GLU A 1 106 ? 12.547 -37.594 -19.656 1 90.25 106 GLU A O 1
ATOM 841 N N . ALA A 1 107 ? 12.898 -39.281 -18.281 1 90.19 107 ALA A N 1
ATOM 842 C CA . ALA A 1 107 ? 11.477 -39.469 -18 1 90.19 107 ALA A CA 1
ATOM 843 C C . ALA A 1 107 ? 10.938 -38.344 -17.125 1 90.19 107 ALA A C 1
ATOM 845 O O . ALA A 1 107 ? 9.742 -38.031 -17.172 1 90.19 107 ALA A O 1
ATOM 846 N N . THR A 1 108 ? 11.812 -37.688 -16.344 1 94.94 108 THR A N 1
ATOM 847 C CA . THR A 1 108 ? 11.328 -36.719 -15.367 1 94.94 108 THR A CA 1
ATOM 848 C C . THR A 1 108 ? 11.891 -35.312 -15.664 1 94.94 108 THR A C 1
ATOM 850 O O . THR A 1 108 ? 11.414 -34.312 -15.117 1 94.94 108 THR A O 1
ATOM 853 N N . ARG A 1 109 ? 12.836 -35.219 -16.531 1 95.31 109 ARG A N 1
ATOM 854 C CA . ARG A 1 109 ? 13.594 -33.969 -16.766 1 95.31 109 ARG A CA 1
ATOM 855 C C . ARG A 1 109 ? 12.664 -32.812 -17.109 1 95.31 109 ARG A C 1
ATOM 857 O O . ARG A 1 109 ? 12.758 -31.75 -16.5 1 95.31 109 ARG A O 1
ATOM 864 N N . SER A 1 110 ? 11.781 -33.062 -18.078 1 95.12 110 SER A N 1
ATOM 865 C CA . SER A 1 110 ? 10.875 -31.984 -18.5 1 95.12 110 SER A CA 1
ATOM 866 C C . SER A 1 110 ? 10.008 -31.516 -17.328 1 95.12 110 SER A C 1
ATOM 868 O O . SER A 1 110 ? 9.781 -30.312 -17.172 1 95.12 110 SER A O 1
ATOM 870 N N . SER A 1 111 ? 9.578 -32.438 -16.5 1 96.62 111 SER A N 1
ATOM 871 C CA . SER A 1 111 ? 8.758 -32.125 -15.344 1 96.62 111 SER A CA 1
ATOM 872 C C . SER A 1 111 ? 9.547 -31.328 -14.305 1 96.62 111 SER A C 1
ATOM 874 O O . SER A 1 111 ? 8.992 -30.453 -13.633 1 96.62 111 SER A O 1
ATOM 876 N N . VAL A 1 112 ? 10.797 -31.625 -14.195 1 97.5 112 VAL A N 1
ATOM 877 C CA . VAL A 1 112 ? 11.648 -30.906 -13.25 1 97.5 112 VAL A CA 1
ATOM 878 C C . VAL A 1 112 ? 11.828 -29.469 -13.711 1 97.5 112 VAL A C 1
ATOM 880 O O . VAL A 1 112 ? 11.719 -28.531 -12.906 1 97.5 112 VAL A O 1
ATOM 883 N N . PHE A 1 113 ? 12.031 -29.281 -15 1 97.81 113 PHE A N 1
ATOM 884 C CA . PHE A 1 113 ? 12.156 -27.922 -15.531 1 97.81 113 PHE A CA 1
ATOM 885 C C . PHE A 1 113 ? 10.852 -27.156 -15.375 1 97.81 113 PHE A C 1
ATOM 887 O O . PHE A 1 113 ? 10.859 -25.969 -15.055 1 97.81 113 PHE A O 1
ATOM 894 N N . GLU A 1 114 ? 9.773 -27.859 -15.641 1 98 114 GLU A N 1
ATOM 895 C CA . GLU A 1 114 ? 8.469 -27.234 -15.43 1 98 114 GLU A CA 1
ATOM 896 C C . GLU A 1 114 ? 8.305 -26.766 -13.992 1 98 114 GLU A C 1
ATOM 898 O O . GLU A 1 114 ? 7.848 -25.641 -13.742 1 98 114 GLU A O 1
ATOM 903 N N . ALA A 1 115 ? 8.664 -27.594 -13.078 1 98 115 ALA A N 1
ATOM 904 C CA . ALA A 1 115 ? 8.562 -27.266 -11.664 1 98 115 ALA A CA 1
ATOM 905 C C . ALA A 1 115 ? 9.406 -26.031 -11.328 1 98 115 ALA A C 1
ATOM 907 O O . ALA A 1 115 ? 8.984 -25.172 -10.547 1 98 115 ALA A O 1
ATOM 908 N N . PHE A 1 116 ? 10.539 -25.984 -11.914 1 98.06 116 PHE A N 1
ATOM 909 C CA . PHE A 1 116 ? 11.43 -24.859 -11.664 1 98.06 116 PHE A CA 1
ATOM 910 C C . PHE A 1 116 ? 10.805 -23.562 -12.172 1 98.06 116 PHE A C 1
ATOM 912 O O . PHE A 1 116 ? 10.828 -22.531 -11.484 1 98.06 116 PHE A O 1
ATOM 919 N N . VAL A 1 117 ? 10.281 -23.594 -13.391 1 98.38 117 VAL A N 1
ATOM 920 C CA . VAL A 1 117 ? 9.68 -22.391 -13.961 1 98.38 117 VAL A CA 1
ATOM 921 C C . VAL A 1 117 ? 8.477 -21.969 -13.117 1 98.38 117 VAL A C 1
ATOM 923 O O . VAL A 1 117 ? 8.297 -20.781 -12.828 1 98.38 117 VAL A O 1
ATOM 926 N N . TRP A 1 118 ? 7.703 -22.906 -12.68 1 97.81 118 TRP A N 1
ATOM 927 C CA . TRP A 1 118 ? 6.578 -22.609 -11.797 1 97.81 118 TRP A CA 1
ATOM 928 C C . TRP A 1 118 ? 7.059 -21.984 -10.492 1 97.81 118 TRP A C 1
ATOM 930 O O . TRP A 1 118 ? 6.422 -21.078 -9.961 1 97.81 118 TRP A O 1
ATOM 940 N N . TYR A 1 119 ? 8.094 -22.516 -9.977 1 96.5 119 TYR A N 1
ATOM 941 C CA . TYR A 1 119 ? 8.68 -21.953 -8.758 1 96.5 119 TYR A CA 1
ATOM 942 C C . TYR A 1 119 ? 9.016 -20.484 -8.945 1 96.5 119 TYR A C 1
ATOM 944 O O . TYR A 1 119 ? 8.695 -19.656 -8.086 1 96.5 119 TYR A O 1
ATOM 952 N N . GLU A 1 120 ? 9.633 -20.188 -10.055 1 96.88 120 GLU A N 1
ATOM 953 C CA . GLU A 1 120 ? 10.008 -18.797 -10.359 1 96.88 120 GLU A CA 1
ATOM 954 C C . GLU A 1 120 ? 8.773 -17.922 -10.516 1 96.88 120 GLU A C 1
ATOM 956 O O . GLU A 1 120 ? 8.742 -16.797 -10.016 1 96.88 120 GLU A O 1
ATOM 961 N N . VAL A 1 121 ? 7.809 -18.406 -11.188 1 96.75 121 VAL A N 1
ATOM 962 C CA . VAL A 1 121 ? 6.566 -17.656 -11.398 1 96.75 121 VAL A CA 1
ATOM 963 C C . VAL A 1 121 ? 5.852 -17.469 -10.07 1 96.75 121 VAL A C 1
ATOM 965 O O . VAL A 1 121 ? 5.289 -16.391 -9.812 1 96.75 121 VAL A O 1
ATOM 968 N N . ALA A 1 122 ? 5.887 -18.484 -9.242 1 94.88 122 ALA A N 1
ATOM 969 C CA . ALA A 1 122 ? 5.25 -18.391 -7.93 1 94.88 122 ALA A CA 1
ATOM 970 C C . ALA A 1 122 ? 5.898 -17.312 -7.074 1 94.88 122 ALA A C 1
ATOM 972 O O . ALA A 1 122 ? 5.223 -16.641 -6.281 1 94.88 122 ALA A O 1
ATOM 973 N N . GLN A 1 123 ? 7.184 -17.141 -7.227 1 93.94 123 GLN A N 1
ATOM 974 C CA . GLN A 1 123 ? 7.871 -16.078 -6.504 1 93.94 123 GLN A CA 1
ATOM 975 C C . GLN A 1 123 ? 7.336 -14.703 -6.898 1 93.94 123 GLN A C 1
ATOM 977 O O . GLN A 1 123 ? 7.238 -13.805 -6.062 1 93.94 123 GLN A O 1
ATOM 982 N N . TYR A 1 124 ? 7.023 -14.578 -8.102 1 93.94 124 TYR A N 1
ATOM 983 C CA . TYR A 1 124 ? 6.43 -13.336 -8.586 1 93.94 124 TYR A CA 1
ATOM 984 C C . TYR A 1 124 ? 5.137 -13.023 -7.844 1 93.94 124 TYR A C 1
ATOM 986 O O . TYR A 1 124 ? 4.883 -11.875 -7.48 1 93.94 124 TYR A O 1
ATOM 994 N N . PHE A 1 125 ? 4.289 -14 -7.629 1 91.56 125 PHE A N 1
ATOM 995 C CA . PHE A 1 125 ? 3.016 -13.773 -6.953 1 91.56 125 PHE A CA 1
ATOM 996 C C . PHE A 1 125 ? 3.24 -13.344 -5.508 1 91.56 125 PHE A C 1
ATOM 998 O O . PHE A 1 125 ? 2.383 -12.688 -4.91 1 91.56 125 PHE A O 1
ATOM 1005 N N . GLY A 1 126 ? 4.301 -13.695 -4.977 1 85.06 126 GLY A N 1
ATOM 1006 C CA . GLY A 1 126 ? 4.605 -13.398 -3.586 1 85.06 126 GLY A CA 1
ATOM 1007 C C . GLY A 1 126 ? 5.445 -12.148 -3.41 1 85.06 126 GLY A C 1
ATOM 1008 O O . GLY A 1 126 ? 5.039 -11.062 -3.822 1 85.06 126 GLY A O 1
ATOM 1009 N N . SER A 1 127 ? 6.652 -12.32 -2.955 1 79.75 127 SER A N 1
ATOM 1010 C CA . SER A 1 127 ? 7.477 -11.211 -2.482 1 79.75 127 SER A CA 1
ATOM 1011 C C . SER A 1 127 ? 8.305 -10.617 -3.615 1 79.75 127 SER A C 1
ATOM 1013 O O . SER A 1 127 ? 8.852 -9.523 -3.482 1 79.75 127 SER A O 1
ATOM 1015 N N . GLN A 1 128 ? 8.352 -11.266 -4.707 1 86.06 128 GLN A N 1
ATOM 1016 C CA . GLN A 1 128 ? 9.211 -10.789 -5.785 1 86.06 128 GLN A CA 1
ATOM 1017 C C . GLN A 1 128 ? 8.391 -10.266 -6.957 1 86.06 128 GLN A C 1
ATOM 1019 O O . GLN A 1 128 ? 8.633 -10.625 -8.109 1 86.06 128 GLN A O 1
ATOM 1024 N N . HIS A 1 129 ? 7.484 -9.492 -6.668 1 90.12 129 HIS A N 1
ATOM 1025 C CA . HIS A 1 129 ? 6.578 -8.984 -7.695 1 90.12 129 HIS A CA 1
ATOM 1026 C C . HIS A 1 129 ? 7.258 -7.918 -8.547 1 90.12 129 HIS A C 1
ATOM 1028 O O . HIS A 1 129 ? 6.82 -7.645 -9.672 1 90.12 129 HIS A O 1
ATOM 1034 N N . ARG A 1 130 ? 8.328 -7.324 -8.016 1 94.31 130 ARG A N 1
ATOM 1035 C CA . ARG A 1 130 ? 9.203 -6.426 -8.766 1 94.31 130 ARG A CA 1
ATOM 1036 C C . ARG A 1 130 ? 8.406 -5.293 -9.406 1 94.31 130 ARG A C 1
ATOM 1038 O O . ARG A 1 130 ? 8.711 -4.871 -10.523 1 94.31 130 ARG A O 1
ATOM 1045 N N . ASP A 1 131 ? 7.289 -4.887 -8.844 1 95.12 131 ASP A N 1
ATOM 1046 C CA . ASP A 1 131 ? 6.461 -3.756 -9.242 1 95.12 131 ASP A CA 1
ATOM 1047 C C . ASP A 1 131 ? 5.93 -3.941 -10.664 1 95.12 131 ASP A C 1
ATOM 1049 O O . ASP A 1 131 ? 5.801 -2.973 -11.414 1 95.12 131 ASP A O 1
ATOM 1053 N N . ILE A 1 132 ? 5.77 -5.145 -11.062 1 95.69 132 ILE A N 1
ATOM 1054 C CA . ILE A 1 132 ? 5.336 -5.398 -12.438 1 95.69 132 ILE A CA 1
ATOM 1055 C C . ILE A 1 132 ? 3.865 -5.023 -12.594 1 95.69 132 ILE A C 1
ATOM 1057 O O . ILE A 1 132 ? 3.488 -4.344 -13.547 1 95.69 132 ILE A O 1
ATOM 1061 N N . TRP A 1 133 ? 3.035 -5.508 -11.68 1 95.5 133 TRP A N 1
ATOM 1062 C CA . TRP A 1 133 ? 1.619 -5.16 -11.719 1 95.5 133 TRP A CA 1
ATOM 1063 C C . TRP A 1 133 ? 1.4 -3.719 -11.273 1 95.5 133 TRP A C 1
ATOM 1065 O O . TRP A 1 133 ? 1.752 -3.35 -10.148 1 95.5 133 TRP A O 1
ATOM 1075 N N . ALA A 1 134 ? 0.901 -2.871 -12.109 1 93.5 134 ALA A N 1
ATOM 1076 C CA . ALA A 1 134 ? 0.487 -1.5 -11.828 1 93.5 134 ALA A CA 1
ATOM 1077 C C . ALA A 1 134 ? 1.667 -0.658 -11.352 1 93.5 134 ALA A C 1
ATOM 1079 O O . ALA A 1 134 ? 1.489 0.3 -10.594 1 93.5 134 ALA A O 1
ATOM 1080 N N . GLY A 1 135 ? 2.91 -1.119 -11.648 1 93.31 135 GLY A N 1
ATOM 1081 C CA . GLY A 1 135 ? 4.102 -0.339 -11.352 1 93.31 135 GLY A CA 1
ATOM 1082 C C . GLY A 1 135 ? 4.367 -0.2 -9.867 1 93.31 135 GLY A C 1
ATOM 1083 O O . GLY A 1 135 ? 4.09 -1.118 -9.094 1 93.31 135 GLY A O 1
ATOM 1084 N N . LYS A 1 136 ? 4.945 0.917 -9.547 1 92.56 136 LYS A N 1
ATOM 1085 C CA . LYS A 1 136 ? 5.348 1.164 -8.164 1 92.56 136 LYS A CA 1
ATOM 1086 C C . LYS A 1 136 ? 4.137 1.194 -7.234 1 92.56 136 LYS A C 1
ATOM 1088 O O . LYS A 1 136 ? 4.207 0.72 -6.098 1 92.56 136 LYS A O 1
ATOM 1093 N N . MET A 1 137 ? 3.062 1.748 -7.68 1 93.44 137 MET A N 1
ATOM 1094 C CA . MET A 1 137 ? 1.842 1.802 -6.879 1 93.44 137 MET A CA 1
ATOM 1095 C C . MET A 1 137 ? 1.324 0.398 -6.582 1 93.44 137 MET A C 1
ATOM 1097 O O . MET A 1 137 ? 0.993 0.082 -5.438 1 93.44 137 MET A O 1
ATOM 1101 N N . GLY A 1 138 ? 1.329 -0.388 -7.625 1 95.31 138 GLY A N 1
ATOM 1102 C CA . GLY A 1 138 ? 0.91 -1.767 -7.43 1 95.31 138 GLY A CA 1
ATOM 1103 C C . GLY A 1 138 ? 1.835 -2.547 -6.512 1 95.31 138 GLY A C 1
ATOM 1104 O O . GLY A 1 138 ? 1.377 -3.336 -5.684 1 95.31 138 GLY A O 1
ATOM 1105 N N . GLY A 1 139 ? 3.082 -2.318 -6.699 1 95.62 139 GLY A N 1
ATOM 1106 C CA . GLY A 1 139 ? 4.055 -2.971 -5.84 1 95.62 139 GLY A CA 1
ATOM 1107 C C . GLY A 1 139 ? 3.889 -2.617 -4.371 1 95.62 139 GLY A C 1
ATOM 1108 O O . GLY A 1 139 ? 3.926 -3.496 -3.508 1 95.62 139 GLY A O 1
ATOM 1109 N N . ALA A 1 140 ? 3.678 -1.385 -4.113 1 94.94 140 ALA A N 1
ATOM 1110 C CA . ALA A 1 140 ? 3.463 -0.944 -2.736 1 94.94 140 ALA A CA 1
ATOM 1111 C C . ALA A 1 140 ? 2.211 -1.583 -2.145 1 94.94 140 ALA A C 1
ATOM 1113 O O . ALA A 1 140 ? 2.207 -2.002 -0.984 1 94.94 140 ALA A O 1
ATOM 1114 N N . PHE A 1 141 ? 1.223 -1.629 -2.896 1 96.56 141 PHE A N 1
ATOM 1115 C CA . PHE A 1 141 ? -0.031 -2.223 -2.447 1 96.56 141 PHE A CA 1
ATOM 1116 C C . PHE A 1 141 ? 0.149 -3.705 -2.143 1 96.56 141 PHE A C 1
ATOM 1118 O O . PHE A 1 141 ? -0.323 -4.195 -1.115 1 96.56 141 PHE A O 1
ATOM 1125 N N . LYS A 1 142 ? 0.796 -4.336 -2.971 1 96.12 142 LYS A N 1
ATOM 1126 C CA . LYS A 1 142 ? 1.036 -5.762 -2.764 1 96.12 142 LYS A CA 1
ATOM 1127 C C . LYS A 1 142 ? 1.885 -6 -1.518 1 96.12 142 LYS A C 1
ATOM 1129 O O . LYS A 1 142 ? 1.698 -6.996 -0.814 1 96.12 142 LYS A O 1
ATOM 1134 N N . ASP A 1 143 ? 2.816 -5.164 -1.305 1 94.94 143 ASP A N 1
ATOM 1135 C CA . ASP A 1 143 ? 3.627 -5.277 -0.096 1 94.94 143 ASP A CA 1
ATOM 1136 C C . ASP A 1 143 ? 2.764 -5.168 1.158 1 94.94 143 ASP A C 1
ATOM 1138 O O . ASP A 1 143 ? 2.963 -5.91 2.123 1 94.94 143 ASP A O 1
ATOM 1142 N N . VAL A 1 144 ? 1.843 -4.254 1.123 1 95.75 144 VAL A N 1
ATOM 1143 C CA . VAL A 1 144 ? 0.932 -4.102 2.252 1 95.75 144 VAL A CA 1
ATOM 1144 C C . VAL A 1 144 ? 0.113 -5.375 2.434 1 95.75 144 VAL A C 1
ATOM 1146 O O . VAL A 1 144 ? -0.007 -5.891 3.549 1 95.75 144 VAL A O 1
ATOM 1149 N N . CYS A 1 145 ? -0.39 -5.84 1.353 1 95.19 145 CYS A N 1
ATOM 1150 C CA . CYS A 1 145 ? -1.2 -7.051 1.404 1 95.19 145 CYS A CA 1
ATOM 1151 C C . CYS A 1 145 ? -0.398 -8.219 1.96 1 95.19 145 CYS A C 1
ATOM 1153 O O . CYS A 1 145 ? -0.903 -8.992 2.775 1 95.19 145 CYS A O 1
ATOM 1155 N N . LYS A 1 146 ? 0.778 -8.359 1.502 1 93.06 146 LYS A N 1
ATOM 1156 C CA . LYS A 1 146 ? 1.637 -9.445 1.956 1 93.06 146 LYS A CA 1
ATOM 1157 C C . LYS A 1 146 ? 1.893 -9.359 3.457 1 93.06 146 LYS A C 1
ATOM 1159 O O . LYS A 1 146 ? 1.83 -10.359 4.164 1 93.06 146 LYS A O 1
ATOM 1164 N N . GLN A 1 147 ? 2.168 -8.203 3.906 1 91.81 147 GLN A N 1
ATOM 1165 C CA . GLN A 1 147 ? 2.451 -8.016 5.324 1 91.81 147 GLN A CA 1
ATOM 1166 C C . GLN A 1 147 ? 1.219 -8.312 6.176 1 91.81 147 GLN A C 1
ATOM 1168 O O . GLN A 1 147 ? 1.32 -8.945 7.227 1 91.81 147 GLN A O 1
ATOM 1173 N N . LEU A 1 148 ? 0.132 -7.863 5.723 1 92.31 148 LEU A N 1
ATOM 1174 C CA . LEU A 1 148 ? -1.105 -8.141 6.445 1 92.31 148 LEU A CA 1
ATOM 1175 C C . LEU A 1 148 ? -1.386 -9.633 6.492 1 92.31 148 LEU A C 1
ATOM 1177 O O . LEU A 1 148 ? -1.86 -10.156 7.504 1 92.31 148 LEU A O 1
ATOM 1181 N N . ARG A 1 149 ? -1.126 -10.297 5.41 1 89.75 149 ARG A N 1
ATOM 1182 C CA . ARG A 1 149 ? -1.321 -11.742 5.359 1 89.75 149 ARG A CA 1
ATOM 1183 C C . ARG A 1 149 ? -0.426 -12.453 6.367 1 89.75 149 ARG A C 1
ATOM 1185 O O . ARG A 1 149 ? -0.854 -13.406 7.023 1 89.75 149 ARG A O 1
ATOM 1192 N N . SER A 1 150 ? 0.77 -11.984 6.516 1 88.38 150 SER A N 1
ATOM 1193 C CA . SER A 1 150 ? 1.755 -12.648 7.363 1 88.38 150 SER A CA 1
ATOM 1194 C C . SER A 1 150 ? 1.564 -12.281 8.828 1 88.38 150 SER A C 1
ATOM 1196 O O . SER A 1 150 ? 2.125 -12.93 9.719 1 88.38 150 SER A O 1
ATOM 1198 N N . THR A 1 151 ? 0.771 -11.289 9.117 1 87 151 THR A N 1
ATOM 1199 C CA . THR A 1 151 ? 0.604 -10.82 10.492 1 87 151 THR A CA 1
ATOM 1200 C C . THR A 1 151 ? -0.846 -10.969 10.938 1 87 151 THR A C 1
ATOM 1202 O O . THR A 1 151 ? -1.208 -11.969 11.562 1 87 151 THR A O 1
ATOM 1205 N N . LEU A 1 152 ? -1.696 -10.211 10.367 1 83.88 152 LEU A N 1
ATOM 1206 C CA . LEU A 1 152 ? -3.092 -10.141 10.781 1 83.88 152 LEU A CA 1
ATOM 1207 C C . LEU A 1 152 ? -3.836 -11.422 10.414 1 83.88 152 LEU A C 1
ATOM 1209 O O . LEU A 1 152 ? -4.672 -11.898 11.188 1 83.88 152 LEU A O 1
ATOM 1213 N N . LEU A 1 153 ? -3.443 -12.031 9.297 1 86.06 153 LEU A N 1
ATOM 1214 C CA . LEU A 1 153 ? -4.289 -13.078 8.734 1 86.06 153 LEU A CA 1
ATOM 1215 C C . LEU A 1 153 ? -3.754 -14.461 9.086 1 86.06 153 LEU A C 1
ATOM 1217 O O . LEU A 1 153 ? -4.402 -15.469 8.82 1 86.06 153 LEU A O 1
ATOM 1221 N N . LYS A 1 154 ? -2.594 -14.641 9.57 1 80.88 154 LYS A N 1
ATOM 1222 C CA . LYS A 1 154 ? -1.985 -15.93 9.883 1 80.88 154 LYS A CA 1
ATOM 1223 C C . LYS A 1 154 ? -2.951 -16.812 10.664 1 80.88 154 LYS A C 1
ATOM 1225 O O . LYS A 1 154 ? -3.121 -18 10.336 1 80.88 154 LYS A O 1
ATOM 1230 N N . ASP A 1 155 ? -3.707 -16.422 11.602 1 79.19 155 ASP A N 1
ATOM 1231 C CA . ASP A 1 155 ? -4.645 -17.203 12.398 1 79.19 155 ASP A CA 1
ATOM 1232 C C . ASP A 1 155 ? -6.008 -16.516 12.469 1 79.19 155 ASP A C 1
ATOM 1234 O O . ASP A 1 155 ? -6.695 -16.594 13.492 1 79.19 155 ASP A O 1
ATOM 1238 N N . ALA A 1 156 ? -6.242 -15.977 11.32 1 82 156 ALA A N 1
ATOM 1239 C CA . ALA A 1 156 ? -7.48 -15.203 11.328 1 82 156 ALA A CA 1
ATOM 1240 C C . ALA A 1 156 ? -8.688 -16.094 11.039 1 82 156 ALA A C 1
ATOM 1242 O O . ALA A 1 156 ? -8.562 -17.109 10.352 1 82 156 ALA A O 1
ATOM 1243 N N . ASP A 1 157 ? -9.727 -15.711 11.609 1 83.94 157 ASP A N 1
ATOM 1244 C CA . ASP A 1 157 ? -10.969 -16.406 11.289 1 83.94 157 ASP A CA 1
ATOM 1245 C C . ASP A 1 157 ? -11.453 -16.047 9.891 1 83.94 157 ASP A C 1
ATOM 1247 O O . ASP A 1 157 ? -10.859 -15.195 9.219 1 83.94 157 ASP A O 1
ATOM 1251 N N . MET A 1 158 ? -12.453 -16.703 9.477 1 82.62 158 MET A N 1
ATOM 1252 C CA . MET A 1 158 ? -12.938 -16.562 8.109 1 82.62 158 MET A CA 1
ATOM 1253 C C . MET A 1 158 ? -13.5 -15.164 7.883 1 82.62 158 MET A C 1
ATOM 1255 O O . MET A 1 158 ? -13.367 -14.609 6.789 1 82.62 158 MET A O 1
ATOM 1259 N N . ARG A 1 159 ? -14.133 -14.688 8.859 1 81.06 159 ARG A N 1
ATOM 1260 C CA . ARG A 1 159 ? -14.703 -13.352 8.727 1 81.06 159 ARG A CA 1
ATOM 1261 C C . ARG A 1 159 ? -13.625 -12.312 8.461 1 81.06 159 ARG A C 1
ATOM 1263 O O . ARG A 1 159 ? -13.773 -11.461 7.582 1 81.06 159 ARG A O 1
ATOM 1270 N N . THR A 1 160 ? -12.508 -12.359 9.188 1 85.06 160 THR A N 1
ATOM 1271 C CA . THR A 1 160 ? -11.383 -11.453 9 1 85.06 160 THR A CA 1
ATOM 1272 C C . THR A 1 160 ? -10.758 -11.641 7.621 1 85.06 160 THR A C 1
ATOM 1274 O O . THR A 1 160 ? -10.406 -10.672 6.949 1 85.06 160 THR A O 1
ATOM 1277 N N . LEU A 1 161 ? -10.68 -12.836 7.223 1 88.31 161 LEU A N 1
ATOM 1278 C CA . LEU A 1 161 ? -10.125 -13.148 5.91 1 88.31 161 LEU A CA 1
ATOM 1279 C C . LEU A 1 161 ? -10.992 -12.578 4.797 1 88.31 161 LEU A C 1
ATOM 1281 O O . LEU A 1 161 ? -10.477 -12.055 3.811 1 88.31 161 LEU A O 1
ATOM 1285 N N . GLN A 1 162 ? -12.227 -12.688 4.934 1 83.69 162 GLN A N 1
ATOM 1286 C CA . GLN A 1 162 ? -13.156 -12.172 3.934 1 83.69 162 GLN A CA 1
ATOM 1287 C C . GLN A 1 162 ? -13.109 -10.648 3.863 1 83.69 162 GLN A C 1
ATOM 1289 O O . GLN A 1 162 ? -13.148 -10.07 2.775 1 83.69 162 GLN A O 1
ATOM 1294 N N . HIS A 1 163 ? -13.031 -10.07 5.008 1 84.56 163 HIS A N 1
ATOM 1295 C CA . HIS A 1 163 ? -12.922 -8.617 5.047 1 84.56 163 HIS A CA 1
ATOM 1296 C C . HIS A 1 163 ? -11.656 -8.141 4.352 1 84.56 163 HIS A C 1
ATOM 1298 O O . HIS A 1 163 ? -11.68 -7.16 3.604 1 84.56 163 HIS A O 1
ATOM 1304 N N . PHE A 1 164 ? -10.633 -8.805 4.621 1 91.56 164 PHE A N 1
ATOM 1305 C CA . PHE A 1 164 ? -9.367 -8.469 3.977 1 91.56 164 PHE A CA 1
ATOM 1306 C C . PHE A 1 164 ? -9.469 -8.625 2.463 1 91.56 164 PHE A C 1
ATOM 1308 O O . PHE A 1 164 ? -9.016 -7.754 1.712 1 91.56 164 PHE A O 1
ATOM 1315 N N . SER A 1 165 ? -9.984 -9.703 2.094 1 89.75 165 SER A N 1
ATOM 1316 C CA . SER A 1 165 ? -10.086 -9.969 0.661 1 89.75 165 SER A CA 1
ATOM 1317 C C . SER A 1 165 ? -10.93 -8.914 -0.043 1 89.75 165 SER A C 1
ATOM 1319 O O . SER A 1 165 ? -10.609 -8.492 -1.159 1 89.75 165 SER A O 1
ATOM 1321 N N . LEU A 1 166 ? -11.977 -8.562 0.582 1 86.19 166 LEU A N 1
ATOM 1322 C CA . LEU A 1 166 ? -12.828 -7.52 0.017 1 86.19 166 LEU A CA 1
ATOM 1323 C C . LEU A 1 166 ? -12.07 -6.195 -0.063 1 86.19 166 LEU A C 1
ATOM 1325 O O . LEU A 1 166 ? -12.125 -5.504 -1.084 1 86.19 166 LEU A O 1
ATOM 1329 N N . TRP A 1 167 ? -11.453 -5.84 0.99 1 91.19 167 TRP A N 1
ATOM 1330 C CA . TRP A 1 167 ? -10.656 -4.617 1.031 1 91.19 167 TRP A CA 1
ATOM 1331 C C . TRP A 1 167 ? -9.586 -4.629 -0.054 1 91.19 167 TRP A C 1
ATOM 1333 O O . TRP A 1 167 ? -9.398 -3.633 -0.756 1 91.19 167 TRP A O 1
ATOM 1343 N N . ARG A 1 168 ? -8.906 -5.742 -0.151 1 93.25 168 ARG A N 1
ATOM 1344 C CA . ARG A 1 168 ? -7.875 -5.91 -1.173 1 93.25 168 ARG A CA 1
ATOM 1345 C C . ARG A 1 168 ? -8.453 -5.723 -2.57 1 93.25 168 ARG A C 1
ATOM 1347 O O . ARG A 1 168 ? -7.879 -5.012 -3.396 1 93.25 168 ARG A O 1
ATOM 1354 N N . ALA A 1 169 ? -9.539 -6.305 -2.787 1 90.19 169 ALA A N 1
ATOM 1355 C CA . ALA A 1 169 ? -10.172 -6.238 -4.105 1 90.19 169 ALA A CA 1
ATOM 1356 C C . ALA A 1 169 ? -10.555 -4.805 -4.453 1 90.19 169 ALA A C 1
ATOM 1358 O O . ALA A 1 169 ? -10.375 -4.367 -5.594 1 90.19 169 ALA A O 1
ATOM 1359 N N . GLN A 1 170 ? -11.039 -4.121 -3.535 1 89.75 170 GLN A N 1
ATOM 1360 C CA . GLN A 1 170 ? -11.406 -2.727 -3.748 1 89.75 170 GLN A CA 1
ATOM 1361 C C . GLN A 1 170 ? -10.18 -1.88 -4.074 1 89.75 170 GLN A C 1
ATOM 1363 O O . GLN A 1 170 ? -10.219 -1.041 -4.98 1 89.75 170 GLN A O 1
ATOM 1368 N N . GLY A 1 171 ? -9.164 -2.102 -3.291 1 93.06 171 GLY A N 1
ATOM 1369 C CA . GLY A 1 171 ? -7.93 -1.389 -3.561 1 93.06 171 GLY A CA 1
ATOM 1370 C C . GLY A 1 171 ? -7.371 -1.665 -4.945 1 93.06 171 GLY A C 1
ATOM 1371 O O . GLY A 1 171 ? -6.973 -0.739 -5.656 1 93.06 171 GLY A O 1
ATOM 1372 N N . ALA A 1 172 ? -7.371 -2.895 -5.27 1 91.94 172 ALA A N 1
ATOM 1373 C CA . ALA A 1 172 ? -6.879 -3.271 -6.59 1 91.94 172 ALA A CA 1
ATOM 1374 C C . ALA A 1 172 ? -7.703 -2.615 -7.691 1 91.94 172 ALA A C 1
ATOM 1376 O O . ALA A 1 172 ? -7.152 -2.15 -8.695 1 91.94 172 ALA A O 1
ATOM 1377 N N . HIS A 1 173 ? -8.914 -2.572 -7.531 1 88.25 173 HIS A N 1
ATOM 1378 C CA . HIS A 1 173 ? -9.805 -1.957 -8.516 1 88.25 173 HIS A CA 1
ATOM 1379 C C . HIS A 1 173 ? -9.523 -0.465 -8.648 1 88.25 173 HIS A C 1
ATOM 1381 O O . HIS A 1 173 ? -9.438 0.056 -9.766 1 88.25 173 HIS A O 1
ATOM 1387 N N . MET A 1 174 ? -9.391 0.19 -7.543 1 89.44 174 MET A N 1
ATOM 1388 C CA . MET A 1 174 ? -9.109 1.623 -7.574 1 89.44 174 MET A CA 1
ATOM 1389 C C . MET A 1 174 ? -7.777 1.899 -8.266 1 89.44 174 MET A C 1
ATOM 1391 O O . MET A 1 174 ? -7.648 2.873 -9.008 1 89.44 174 MET A O 1
ATOM 1395 N N . ILE A 1 175 ? -6.828 1.071 -7.953 1 91.5 175 ILE A N 1
ATOM 1396 C CA . ILE A 1 175 ? -5.512 1.225 -8.555 1 91.5 175 ILE A CA 1
ATOM 1397 C C . ILE A 1 175 ? -5.613 1.055 -10.07 1 91.5 175 ILE A C 1
ATOM 1399 O O . ILE A 1 175 ? -5.047 1.844 -10.828 1 91.5 175 ILE A O 1
ATOM 1403 N N . THR A 1 176 ? -6.359 0.083 -10.461 1 86.12 176 THR A N 1
ATOM 1404 C CA . THR A 1 176 ? -6.535 -0.152 -11.891 1 86.12 176 THR A CA 1
ATOM 1405 C C . THR A 1 176 ? -7.277 1.013 -12.539 1 86.12 176 THR A C 1
ATOM 1407 O O . THR A 1 176 ? -6.934 1.433 -13.648 1 86.12 176 THR A O 1
ATOM 1410 N N . GLN A 1 177 ? -8.219 1.507 -11.914 1 83.38 177 GLN A N 1
ATOM 1411 C CA . GLN A 1 177 ? -8.961 2.66 -12.422 1 83.38 177 GLN A CA 1
ATOM 1412 C C . GLN A 1 177 ? -8.062 3.887 -12.523 1 83.38 177 GLN A C 1
ATOM 1414 O O . GLN A 1 177 ? -8.164 4.664 -13.469 1 83.38 177 GLN A O 1
ATOM 1419 N N . ALA A 1 178 ? -7.312 4.062 -11.508 1 86.19 178 ALA A N 1
ATOM 1420 C CA . ALA A 1 178 ? -6.422 5.219 -11.461 1 86.19 178 ALA A CA 1
ATOM 1421 C C . ALA A 1 178 ? -5.465 5.227 -12.641 1 86.19 178 ALA A C 1
ATOM 1423 O O . ALA A 1 178 ? -5.098 6.289 -13.148 1 86.19 178 ALA A O 1
ATOM 1424 N N . LEU A 1 179 ? -5.082 4.141 -13.016 1 82.12 179 LEU A N 1
ATOM 1425 C CA . LEU A 1 179 ? -4.09 4.031 -14.078 1 82.12 179 LEU A CA 1
ATOM 1426 C C . LEU A 1 179 ? -4.77 3.906 -15.438 1 82.12 179 LEU A C 1
ATOM 1428 O O . LEU A 1 179 ? -4.141 4.141 -16.469 1 82.12 179 LEU A O 1
ATOM 1432 N N . GLY A 1 180 ? -6.023 3.344 -15.617 1 68.31 180 GLY A N 1
ATOM 1433 C CA . GLY A 1 180 ? -6.758 3.184 -16.859 1 68.31 180 GLY A CA 1
ATOM 1434 C C . GLY A 1 180 ? -7.465 4.449 -17.312 1 68.31 180 GLY A C 1
ATOM 1435 O O . GLY A 1 180 ? -8.25 4.43 -18.25 1 68.31 180 GLY A O 1
ATOM 1436 N N . ASN A 1 181 ? -7.633 5.719 -16.656 1 50.41 181 ASN A N 1
ATOM 1437 C CA . ASN A 1 181 ? -8.57 6.695 -17.188 1 50.41 181 ASN A CA 1
ATOM 1438 C C . ASN A 1 181 ? -8.484 6.773 -18.719 1 50.41 181 ASN A C 1
ATOM 1440 O O . ASN A 1 181 ? -9.102 7.645 -19.328 1 50.41 181 ASN A O 1
ATOM 1444 N N . ASP A 1 182 ? -7.43 6.812 -19.406 1 39 182 ASP A N 1
ATOM 1445 C CA . ASP A 1 182 ? -7.73 7.34 -20.734 1 39 182 ASP A CA 1
ATOM 1446 C C . ASP A 1 182 ? -8.914 6.605 -21.359 1 39 182 ASP A C 1
ATOM 1448 O O . ASP A 1 182 ? -9.703 7.203 -22.094 1 39 182 ASP A O 1
ATOM 1452 N N . THR A 1 183 ? -8.734 5.434 -22.188 1 33.97 183 THR A N 1
ATOM 1453 C CA . THR A 1 183 ? -9.68 5.086 -23.234 1 33.97 183 THR A CA 1
ATOM 1454 C C . THR A 1 183 ? -11.008 4.637 -22.641 1 33.97 183 THR A C 1
ATOM 1456 O O . THR A 1 183 ? -11.047 4.062 -21.547 1 33.97 183 THR A O 1
ATOM 1459 N N . ALA A 1 184 ? -12.25 5.059 -23.094 1 32.69 184 ALA A N 1
ATOM 1460 C CA . ALA A 1 184 ? -13.672 4.73 -23.125 1 32.69 184 ALA A CA 1
ATOM 1461 C C . ALA A 1 184 ? -13.906 3.262 -22.797 1 32.69 184 ALA A C 1
ATOM 1463 O O . ALA A 1 184 ? -15.047 2.807 -22.734 1 32.69 184 ALA A O 1
ATOM 1464 N N . THR A 1 185 ? -13.047 2.258 -23.25 1 32.69 185 THR A N 1
ATOM 1465 C CA . THR A 1 185 ? -13.445 0.855 -23.297 1 32.69 185 THR A CA 1
ATOM 1466 C C . THR A 1 185 ? -13.297 0.206 -21.922 1 32.69 185 THR A C 1
ATOM 1468 O O . THR A 1 185 ? -12.289 0.398 -21.25 1 32.69 185 THR A O 1
ATOM 1471 N N . THR A 1 186 ? -14.336 -0.226 -21.172 1 35.91 186 THR A N 1
ATOM 1472 C CA . THR A 1 186 ? -14.672 -1.13 -20.078 1 35.91 186 THR A CA 1
ATOM 1473 C C . THR A 1 186 ? -13.539 -2.119 -19.828 1 35.91 186 THR A C 1
ATOM 1475 O O . THR A 1 186 ? -13.664 -3.016 -18.984 1 35.91 186 THR A O 1
ATOM 1478 N N . THR A 1 187 ? -12.633 -2.381 -20.766 1 39.5 187 THR A N 1
ATOM 1479 C CA . THR A 1 187 ? -11.758 -3.543 -20.625 1 39.5 187 THR A CA 1
ATOM 1480 C C . THR A 1 187 ? -10.695 -3.305 -19.562 1 39.5 187 THR A C 1
ATOM 1482 O O . THR A 1 187 ? -9.945 -2.324 -19.641 1 39.5 187 THR A O 1
ATOM 1485 N N . THR A 1 188 ? -10.906 -3.752 -18.359 1 47.72 188 THR A N 1
ATOM 1486 C CA . THR A 1 188 ? -10.086 -3.914 -17.156 1 47.72 188 THR A CA 1
ATOM 1487 C C . THR A 1 188 ? -8.625 -4.137 -17.531 1 47.72 188 THR A C 1
ATOM 1489 O O . THR A 1 188 ? -8.203 -5.273 -17.75 1 47.72 188 THR A O 1
ATOM 1492 N N . THR A 1 189 ? -8.094 -3.379 -18.422 1 57.31 189 THR A N 1
ATOM 1493 C CA . THR A 1 189 ? -6.742 -3.691 -18.875 1 57.31 189 THR A CA 1
ATOM 1494 C C . THR A 1 189 ? -5.758 -3.633 -17.703 1 57.31 189 THR A C 1
ATOM 1496 O O . THR A 1 189 ? -5.734 -2.656 -16.953 1 57.31 189 THR A O 1
ATOM 1499 N N . THR A 1 190 ? -5.301 -4.832 -17.375 1 68.88 190 THR A N 1
ATOM 1500 C CA . THR A 1 190 ? -4.207 -5 -16.422 1 68.88 190 THR A CA 1
ATOM 1501 C C . THR A 1 190 ? -3.049 -4.07 -16.75 1 68.88 190 THR A C 1
ATOM 1503 O O . THR A 1 190 ? -2.58 -4.039 -17.891 1 68.88 190 THR A O 1
ATOM 1506 N N . THR A 1 191 ? -2.736 -3.174 -15.945 1 82.19 191 THR A N 1
ATOM 1507 C CA . THR A 1 191 ? -1.584 -2.303 -16.156 1 82.19 191 THR A CA 1
ATOM 1508 C C . THR A 1 191 ? -0.288 -3.031 -15.805 1 82.19 191 THR A C 1
ATOM 1510 O O . THR A 1 191 ? -0.121 -3.514 -14.68 1 82.19 191 THR A O 1
ATOM 1513 N N . ILE A 1 192 ? 0.531 -3.178 -16.844 1 89.69 192 ILE A N 1
ATOM 1514 C CA . ILE A 1 192 ? 1.785 -3.908 -16.703 1 89.69 192 ILE A CA 1
ATOM 1515 C C . ILE A 1 192 ? 2.963 -2.955 -16.891 1 89.69 192 ILE A C 1
ATOM 1517 O O . ILE A 1 192 ? 2.996 -2.186 -17.859 1 89.69 192 ILE A O 1
ATOM 1521 N N . ASP A 1 193 ? 3.838 -2.939 -15.961 1 92.69 193 ASP A N 1
ATOM 1522 C CA . ASP A 1 193 ? 5.137 -2.316 -16.188 1 92.69 193 ASP A CA 1
ATOM 1523 C C . ASP A 1 193 ? 6.027 -3.203 -17.062 1 92.69 193 ASP A C 1
ATOM 1525 O O . ASP A 1 193 ? 6.699 -4.105 -16.547 1 92.69 193 ASP A O 1
ATOM 1529 N N . TRP A 1 194 ? 6.117 -2.922 -18.281 1 92.62 194 TRP A N 1
ATOM 1530 C CA . TRP A 1 194 ? 6.754 -3.795 -19.266 1 92.62 194 TRP A CA 1
ATOM 1531 C C . TRP A 1 194 ? 8.266 -3.814 -19.078 1 92.62 194 TRP A C 1
ATOM 1533 O O . TRP A 1 194 ? 8.922 -4.828 -19.328 1 92.62 194 TRP A O 1
ATOM 1543 N N . ASP A 1 195 ? 8.828 -2.715 -18.578 1 92.75 195 ASP A N 1
ATOM 1544 C CA . ASP A 1 195 ? 10.266 -2.693 -18.328 1 92.75 195 ASP A CA 1
ATOM 1545 C C . ASP A 1 195 ? 10.648 -3.688 -17.234 1 92.75 195 ASP A C 1
ATOM 1547 O O . ASP A 1 195 ? 11.578 -4.477 -17.391 1 92.75 195 ASP A O 1
ATOM 1551 N N . ASN A 1 196 ? 9.906 -3.629 -16.219 1 95.12 196 ASN A N 1
ATOM 1552 C CA . ASN A 1 196 ? 10.172 -4.555 -15.117 1 95.12 196 ASN A CA 1
ATOM 1553 C C . ASN A 1 196 ? 9.898 -6 -15.531 1 95.12 196 ASN A C 1
ATOM 1555 O O . ASN A 1 196 ? 10.664 -6.902 -15.18 1 95.12 196 ASN A O 1
ATOM 1559 N N . LEU A 1 197 ? 8.828 -6.207 -16.297 1 95.25 197 LEU A N 1
ATOM 1560 C CA . LEU A 1 197 ? 8.5 -7.555 -16.75 1 95.25 197 LEU A CA 1
ATOM 1561 C C . LEU A 1 197 ? 9.602 -8.109 -17.641 1 95.25 197 LEU A C 1
ATOM 1563 O O . LEU A 1 197 ? 10.016 -9.266 -17.484 1 95.25 197 LEU A O 1
ATOM 1567 N N . THR A 1 198 ? 10.086 -7.293 -18.516 1 94.69 198 THR A N 1
ATOM 1568 C CA . THR A 1 198 ? 11.141 -7.711 -19.438 1 94.69 198 THR A CA 1
ATOM 1569 C C . THR A 1 198 ? 12.422 -8.039 -18.672 1 94.69 198 THR A C 1
ATOM 1571 O O . THR A 1 198 ? 13.133 -8.992 -19.016 1 94.69 198 THR A O 1
ATOM 1574 N N . THR A 1 199 ? 12.625 -7.289 -17.656 1 96.62 199 THR A N 1
ATOM 1575 C CA . THR A 1 199 ? 13.812 -7.531 -16.828 1 96.62 199 THR A CA 1
ATOM 1576 C C . THR A 1 199 ? 13.727 -8.891 -16.156 1 96.62 199 THR A C 1
ATOM 1578 O O . THR A 1 199 ? 14.68 -9.672 -16.188 1 96.62 199 THR A O 1
ATOM 1581 N N . VAL A 1 200 ? 12.625 -9.172 -15.57 1 96.88 200 VAL A N 1
ATOM 1582 C CA . VAL A 1 200 ? 12.453 -10.43 -14.852 1 96.88 200 VAL A CA 1
ATOM 1583 C C . VAL A 1 200 ? 12.508 -11.594 -15.836 1 96.88 200 VAL A C 1
ATOM 1585 O O . VAL A 1 200 ? 13.156 -12.609 -15.57 1 96.88 200 VAL A O 1
ATOM 1588 N N . ALA A 1 201 ? 11.859 -11.453 -16.953 1 95.62 201 ALA A N 1
ATOM 1589 C CA . ALA A 1 201 ? 11.891 -12.492 -17.984 1 95.62 201 ALA A CA 1
ATOM 1590 C C . ALA A 1 201 ? 13.312 -12.734 -18.469 1 95.62 201 ALA A C 1
ATOM 1592 O O . ALA A 1 201 ? 13.719 -13.883 -18.672 1 95.62 201 ALA A O 1
ATOM 1593 N N . SER A 1 202 ? 14.078 -11.664 -18.609 1 96.56 202 SER A N 1
ATOM 1594 C CA . SER A 1 202 ? 15.461 -11.766 -19.078 1 96.56 202 SER A CA 1
ATOM 1595 C C . SER A 1 202 ? 16.344 -12.461 -18.047 1 96.56 202 SER A C 1
ATOM 1597 O O . SER A 1 202 ? 17.281 -13.18 -18.406 1 96.56 202 SER A O 1
ATOM 1599 N N . GLU A 1 203 ? 16.062 -12.18 -16.797 1 97.31 203 GLU A N 1
ATOM 1600 C CA . GLU A 1 203 ? 16.812 -12.852 -15.75 1 97.31 203 GLU A CA 1
ATOM 1601 C C . GLU A 1 203 ? 16.594 -14.359 -15.797 1 97.31 203 GLU A C 1
ATOM 1603 O O . GLU A 1 203 ? 17.531 -15.141 -15.672 1 97.31 203 GLU A O 1
ATOM 1608 N N . LEU A 1 204 ? 15.383 -14.781 -15.961 1 97.88 204 LEU A N 1
ATOM 1609 C CA . LEU A 1 204 ? 15.102 -16.203 -16.047 1 97.88 204 LEU A CA 1
ATOM 1610 C C . LEU A 1 204 ? 15.633 -16.797 -17.359 1 97.88 204 LEU A C 1
ATOM 1612 O O . LEU A 1 204 ? 16.094 -17.938 -17.391 1 97.88 204 LEU A O 1
ATOM 1616 N N . PHE A 1 205 ? 15.602 -16.016 -18.406 1 97.12 205 PHE A N 1
ATOM 1617 C CA . PHE A 1 205 ? 16.172 -16.406 -19.688 1 97.12 205 PHE A CA 1
ATOM 1618 C C . PHE A 1 205 ? 17.656 -16.75 -19.531 1 97.12 205 PHE A C 1
ATOM 1620 O O . PHE A 1 205 ? 18.125 -17.75 -20.078 1 97.12 205 PHE A O 1
ATOM 1627 N N . ALA A 1 206 ? 18.328 -15.945 -18.797 1 96.81 206 ALA A N 1
ATOM 1628 C CA . ALA A 1 206 ? 19.766 -16.156 -18.594 1 96.81 206 ALA A CA 1
ATOM 1629 C C . ALA A 1 206 ? 20.031 -17.484 -17.906 1 96.81 206 ALA A C 1
ATOM 1631 O O . ALA A 1 206 ? 21.062 -18.125 -18.172 1 96.81 206 ALA A O 1
ATOM 1632 N N . VAL A 1 207 ? 19.156 -17.906 -17.141 1 97.06 207 VAL A N 1
ATOM 1633 C CA . VAL A 1 207 ? 19.312 -19.188 -16.453 1 97.06 207 VAL A CA 1
ATOM 1634 C C . VAL A 1 207 ? 18.984 -20.328 -17.406 1 97.06 207 VAL A C 1
ATOM 1636 O O . VAL A 1 207 ? 19.797 -21.25 -17.578 1 97.06 207 VAL A O 1
ATOM 1639 N N . LEU A 1 208 ? 17.922 -20.25 -18.125 1 97.19 208 LEU A N 1
ATOM 1640 C CA . LEU A 1 208 ? 17.359 -21.375 -18.875 1 97.19 208 LEU A CA 1
ATOM 1641 C C . LEU A 1 208 ? 18.078 -21.531 -20.219 1 97.19 208 LEU A C 1
ATOM 1643 O O . LEU A 1 208 ? 18.109 -22.625 -20.781 1 97.19 208 LEU A O 1
ATOM 1647 N N . LYS A 1 209 ? 18.641 -20.453 -20.688 1 94.12 209 LYS A N 1
ATOM 1648 C CA . LYS A 1 209 ? 19.312 -20.516 -21.984 1 94.12 209 LYS A CA 1
ATOM 1649 C C . LYS A 1 209 ? 20.453 -21.516 -21.969 1 94.12 209 LYS A C 1
ATOM 1651 O O . LYS A 1 209 ? 20.844 -22.062 -23.016 1 94.12 209 LYS A O 1
ATOM 1656 N N . THR A 1 210 ? 21 -21.781 -20.781 1 92.31 210 THR A N 1
ATOM 1657 C CA . THR A 1 210 ? 22.109 -22.703 -20.609 1 92.31 210 THR A CA 1
ATOM 1658 C C . THR A 1 210 ? 21.688 -24.141 -20.922 1 92.31 210 THR A C 1
ATOM 1660 O O . THR A 1 210 ? 22.531 -25 -21.156 1 92.31 210 THR A O 1
ATOM 1663 N N . TYR A 1 211 ? 20.453 -24.391 -21.047 1 93.88 211 TYR A N 1
ATOM 1664 C CA . TYR A 1 211 ? 19.953 -25.75 -21.203 1 93.88 211 TYR A CA 1
ATOM 1665 C C . TYR A 1 211 ? 19.281 -25.922 -22.562 1 93.88 211 TYR A C 1
ATOM 1667 O O . TYR A 1 211 ? 18.562 -26.906 -22.781 1 93.88 211 TYR A O 1
ATOM 1675 N N . LEU A 1 212 ? 19.516 -24.984 -23.375 1 92.69 212 LEU A N 1
ATOM 1676 C CA . LEU A 1 212 ? 19.094 -25.109 -24.781 1 92.69 212 LEU A CA 1
ATOM 1677 C C . LEU A 1 212 ? 20.031 -26.047 -25.531 1 92.69 212 LEU A C 1
ATOM 1679 O O . LEU A 1 212 ? 21.172 -26.25 -25.125 1 92.69 212 LEU A O 1
ATOM 1683 N N . PRO A 1 213 ? 19.453 -26.625 -26.562 1 88.56 213 PRO A N 1
ATOM 1684 C CA . PRO A 1 213 ? 20.328 -27.5 -27.344 1 88.56 213 PRO A CA 1
ATOM 1685 C C . PRO A 1 213 ? 21.578 -26.781 -27.875 1 88.56 213 PRO A C 1
ATOM 1687 O O . PRO A 1 213 ? 21.531 -25.562 -28.078 1 88.56 213 PRO A O 1
ATOM 1690 N N . ALA A 1 214 ? 22.656 -27.547 -27.828 1 75.69 214 ALA A N 1
ATOM 1691 C CA . ALA A 1 214 ? 23.953 -27.031 -28.266 1 75.69 214 ALA A CA 1
ATOM 1692 C C . ALA A 1 214 ? 23.844 -26.391 -29.656 1 75.69 214 ALA A C 1
ATOM 1694 O O . ALA A 1 214 ? 23 -26.797 -30.469 1 75.69 214 ALA A O 1
ATOM 1695 N N . HIS A 1 215 ? 24.453 -25.297 -29.656 1 68.88 215 HIS A N 1
ATOM 1696 C CA . HIS A 1 215 ? 24.562 -24.578 -30.922 1 68.88 215 HIS A CA 1
ATOM 1697 C C . HIS A 1 215 ? 25.062 -25.516 -32.031 1 68.88 215 HIS A C 1
ATOM 1699 O O . HIS A 1 215 ? 26.047 -26.219 -31.859 1 68.88 215 HIS A O 1
ATOM 1705 N N . ASP A 1 216 ? 24.125 -25.953 -32.844 1 62.94 216 ASP A N 1
ATOM 1706 C CA . ASP A 1 216 ? 24.578 -26.656 -34.031 1 62.94 216 ASP A CA 1
ATOM 1707 C C . ASP A 1 216 ? 25.359 -25.719 -34.969 1 62.94 216 ASP A C 1
ATOM 1709 O O . ASP A 1 216 ? 24.781 -24.781 -35.5 1 62.94 216 ASP A O 1
ATOM 1713 N N . ALA A 1 217 ? 26.688 -25.688 -34.656 1 61.84 217 ALA A N 1
ATOM 1714 C CA . ALA A 1 217 ? 27.516 -24.859 -35.531 1 61.84 217 ALA A CA 1
ATOM 1715 C C . ALA A 1 217 ? 27.031 -24.938 -37 1 61.84 217 ALA A C 1
ATOM 1717 O O . ALA A 1 217 ? 27.203 -24 -37.75 1 61.84 217 ALA A O 1
ATOM 1718 N N . ALA A 1 218 ? 26.484 -26.031 -37.344 1 66.06 218 ALA A N 1
ATOM 1719 C CA . ALA A 1 218 ? 26.031 -26.203 -38.719 1 66.06 218 ALA A CA 1
ATOM 1720 C C . ALA A 1 218 ? 24.719 -25.469 -38.969 1 66.06 218 ALA A C 1
ATOM 1722 O O . ALA A 1 218 ? 24.375 -25.172 -40.125 1 66.06 218 ALA A O 1
ATOM 1723 N N . ASN A 1 219 ? 23.938 -25.094 -37.844 1 70.19 219 ASN A N 1
ATOM 1724 C CA . ASN A 1 219 ? 22.672 -24.406 -38.031 1 70.19 219 ASN A CA 1
ATOM 1725 C C . ASN A 1 219 ? 22.516 -23.266 -37 1 70.19 219 ASN A C 1
ATOM 1727 O O . ASN A 1 219 ? 21.672 -23.344 -36.094 1 70.19 219 ASN A O 1
ATOM 1731 N N . PRO A 1 220 ? 23.422 -22.312 -37.094 1 69.88 220 PRO A N 1
ATOM 1732 C CA . PRO A 1 220 ? 23.375 -21.172 -36.188 1 69.88 220 PRO A CA 1
ATOM 1733 C C . PRO A 1 220 ? 22 -20.531 -36.094 1 69.88 220 PRO A C 1
ATOM 1735 O O . PRO A 1 220 ? 21.625 -20.016 -35.031 1 69.88 220 PRO A O 1
ATOM 1738 N N . ASP A 1 221 ? 21.375 -20.625 -37.156 1 69.69 221 ASP A N 1
ATOM 1739 C CA . ASP A 1 221 ? 20.047 -20.016 -37.219 1 69.69 221 ASP A CA 1
ATOM 1740 C C . ASP A 1 221 ? 19.094 -20.719 -36.25 1 69.69 221 ASP A C 1
ATOM 1742 O O . ASP A 1 221 ? 18.219 -20.078 -35.656 1 69.69 221 ASP A O 1
ATOM 1746 N N . ALA A 1 222 ? 19.375 -21.953 -36.031 1 72.12 222 ALA A N 1
ATOM 1747 C CA . ALA A 1 222 ? 18.5 -22.719 -35.156 1 72.12 222 ALA A CA 1
ATOM 1748 C C . ALA A 1 222 ? 18.703 -22.297 -33.688 1 72.12 222 ALA A C 1
ATOM 1750 O O . ALA A 1 222 ? 17.734 -22.203 -32.938 1 72.12 222 ALA A O 1
ATOM 1751 N N . SER A 1 223 ? 19.953 -22.031 -33.406 1 73.88 223 SER A N 1
ATOM 1752 C CA . SER A 1 223 ? 20.25 -21.609 -32.031 1 73.88 223 SER A CA 1
ATOM 1753 C C . SER A 1 223 ? 19.609 -20.266 -31.719 1 73.88 223 SER A C 1
ATOM 1755 O O . SER A 1 223 ? 19.047 -20.094 -30.625 1 73.88 223 SER A O 1
ATOM 1757 N N . VAL A 1 224 ? 19.734 -19.375 -32.656 1 73.69 224 VAL A N 1
ATOM 1758 C CA . VAL A 1 224 ? 19.156 -18.047 -32.469 1 73.69 224 VAL A CA 1
ATOM 1759 C C . VAL A 1 224 ? 17.625 -18.156 -32.375 1 73.69 224 VAL A C 1
ATOM 1761 O O . VAL A 1 224 ? 17.016 -17.469 -31.562 1 73.69 224 VAL A O 1
ATOM 1764 N N . SER A 1 225 ? 17.188 -19.094 -33.062 1 81.31 225 SER A N 1
ATOM 1765 C CA . SER A 1 225 ? 15.75 -19.312 -33.062 1 81.31 225 SER A CA 1
ATOM 1766 C C . SER A 1 225 ? 15.258 -19.844 -31.734 1 81.31 225 SER A C 1
ATOM 1768 O O . SER A 1 225 ? 14.234 -19.406 -31.203 1 81.31 225 SER A O 1
ATOM 1770 N N . HIS A 1 226 ? 16.094 -20.734 -31.141 1 86.75 226 HIS A N 1
ATOM 1771 C CA . HIS A 1 226 ? 15.711 -21.312 -29.859 1 86.75 226 HIS A CA 1
ATOM 1772 C C . HIS A 1 226 ? 15.758 -20.25 -28.75 1 86.75 226 HIS A C 1
ATOM 1774 O O . HIS A 1 226 ? 14.859 -20.188 -27.922 1 86.75 226 HIS A O 1
ATOM 1780 N N . ALA A 1 227 ? 16.75 -19.438 -28.828 1 89.62 227 ALA A N 1
ATOM 1781 C CA . ALA A 1 227 ? 16.906 -18.391 -27.828 1 89.62 227 ALA A CA 1
ATOM 1782 C C . ALA A 1 227 ? 15.773 -17.359 -27.953 1 89.62 227 ALA A C 1
ATOM 1784 O O . ALA A 1 227 ? 15.203 -16.938 -26.938 1 89.62 227 ALA A O 1
ATOM 1785 N N . ALA A 1 228 ? 15.5 -17.016 -29.141 1 89.06 228 ALA A N 1
ATOM 1786 C CA . ALA A 1 228 ? 14.422 -16.062 -29.359 1 89.06 228 ALA A CA 1
ATOM 1787 C C . ALA A 1 228 ? 13.078 -16.625 -28.906 1 89.06 228 ALA A C 1
ATOM 1789 O O . ALA A 1 228 ? 12.273 -15.914 -28.297 1 89.06 228 ALA A O 1
ATOM 1790 N N . THR A 1 229 ? 12.875 -17.875 -29.203 1 89.56 229 THR A N 1
ATOM 1791 C CA . THR A 1 229 ? 11.641 -18.531 -28.797 1 89.56 229 THR A CA 1
ATOM 1792 C C . THR A 1 229 ? 11.539 -18.609 -27.281 1 89.56 229 THR A C 1
ATOM 1794 O O . THR A 1 229 ? 10.477 -18.359 -26.703 1 89.56 229 THR A O 1
ATOM 1797 N N . LEU A 1 230 ? 12.625 -18.938 -26.656 1 94.44 230 LEU A N 1
ATOM 1798 C CA . LEU A 1 230 ? 12.648 -19.016 -25.203 1 94.44 230 LEU A CA 1
ATOM 1799 C C . LEU A 1 230 ? 12.297 -17.672 -24.578 1 94.44 230 LEU A C 1
ATOM 1801 O O . LEU A 1 230 ? 11.453 -17.594 -23.688 1 94.44 230 LEU A O 1
ATOM 1805 N N . HIS A 1 231 ? 12.914 -16.672 -25.094 1 92.75 231 HIS A N 1
ATOM 1806 C CA . HIS A 1 231 ? 12.672 -15.328 -24.562 1 92.75 231 HIS A CA 1
ATOM 1807 C C . HIS A 1 231 ? 11.219 -14.914 -24.766 1 92.75 231 HIS A C 1
ATOM 1809 O O . HIS A 1 231 ? 10.594 -14.383 -23.844 1 92.75 231 HIS A O 1
ATOM 1815 N N . TYR A 1 232 ? 10.719 -15.164 -25.891 1 91.19 232 TYR A N 1
ATOM 1816 C CA . TYR A 1 232 ? 9.336 -14.844 -26.203 1 91.19 232 TYR A CA 1
ATOM 1817 C C . TYR A 1 232 ? 8.375 -15.57 -25.281 1 91.19 232 TYR A C 1
ATOM 1819 O O . TYR A 1 232 ? 7.426 -14.969 -24.766 1 91.19 232 TYR A O 1
ATOM 1827 N N . ARG A 1 233 ? 8.594 -16.766 -25.094 1 93.19 233 ARG A N 1
ATOM 1828 C CA . ARG A 1 233 ? 7.695 -17.562 -24.266 1 93.19 233 ARG A CA 1
ATOM 1829 C C . ARG A 1 233 ? 7.762 -17.109 -22.812 1 93.19 233 ARG A C 1
ATOM 1831 O O . ARG A 1 233 ? 6.746 -17.109 -22.109 1 93.19 233 ARG A O 1
ATOM 1838 N N . LEU A 1 234 ? 8.938 -16.719 -22.391 1 97.31 234 LEU A N 1
ATOM 1839 C CA . LEU A 1 234 ? 9.07 -16.203 -21.031 1 97.31 234 LEU A CA 1
ATOM 1840 C C . LEU A 1 234 ? 8.281 -14.922 -20.859 1 97.31 234 LEU A C 1
ATOM 1842 O O . LEU A 1 234 ? 7.637 -14.711 -19.812 1 97.31 234 LEU A O 1
ATOM 1846 N N . LEU A 1 235 ? 8.281 -14.086 -21.859 1 94.44 235 LEU A N 1
ATOM 1847 C CA . LEU A 1 235 ? 7.484 -12.867 -21.812 1 94.44 235 LEU A CA 1
ATOM 1848 C C . LEU A 1 235 ? 5.996 -13.203 -21.719 1 94.44 235 LEU A C 1
ATOM 1850 O O . LEU A 1 235 ? 5.27 -12.586 -20.938 1 94.44 235 LEU A O 1
ATOM 1854 N N . ASN A 1 236 ? 5.609 -14.148 -22.391 1 92.69 236 ASN A N 1
ATOM 1855 C CA . ASN A 1 236 ? 4.211 -14.562 -22.359 1 92.69 236 ASN A CA 1
ATOM 1856 C C . ASN A 1 236 ? 3.83 -15.156 -21 1 92.69 236 ASN A C 1
ATOM 1858 O O . ASN A 1 236 ? 2.744 -14.891 -20.484 1 92.69 236 ASN A O 1
ATOM 1862 N N . ILE A 1 237 ? 4.672 -15.93 -20.516 1 97.44 237 ILE A N 1
ATOM 1863 C CA . ILE A 1 237 ? 4.449 -16.562 -19.219 1 97.44 237 ILE A CA 1
ATOM 1864 C C . ILE A 1 237 ? 4.242 -15.5 -18.141 1 97.44 237 ILE A C 1
ATOM 1866 O O . ILE A 1 237 ? 3.264 -15.547 -17.391 1 97.44 237 ILE A O 1
ATOM 1870 N N . TYR A 1 238 ? 5.094 -14.555 -18.094 1 97.06 238 TYR A N 1
ATOM 1871 C CA . TYR A 1 238 ? 4.965 -13.547 -17.047 1 97.06 238 TYR A CA 1
ATOM 1872 C C . TYR A 1 238 ? 3.783 -12.625 -17.328 1 97.06 238 TYR A C 1
ATOM 1874 O O . TYR A 1 238 ? 3.143 -12.125 -16.391 1 97.06 238 TYR A O 1
ATOM 1882 N N . THR A 1 239 ? 3.445 -12.391 -18.594 1 94.12 239 THR A N 1
ATOM 1883 C CA . THR A 1 239 ? 2.24 -11.633 -18.922 1 94.12 239 THR A CA 1
ATOM 1884 C C . THR A 1 239 ? 1.001 -12.328 -18.359 1 94.12 239 THR A C 1
ATOM 1886 O O . THR A 1 239 ? 0.147 -11.688 -17.75 1 94.12 239 THR A O 1
ATOM 1889 N N . LEU A 1 240 ? 0.977 -13.609 -18.562 1 94.38 240 LEU A N 1
ATOM 1890 C CA . LEU A 1 240 ? -0.135 -14.398 -18.031 1 94.38 240 LEU A CA 1
ATOM 1891 C C . LEU A 1 240 ? -0.13 -14.398 -16.516 1 94.38 240 LEU A C 1
ATOM 1893 O O . LEU A 1 240 ? -1.187 -14.312 -15.883 1 94.38 240 LEU A O 1
ATOM 1897 N N . ALA A 1 241 ? 1.021 -14.516 -15.945 1 96.94 241 ALA A N 1
ATOM 1898 C CA . ALA A 1 241 ? 1.135 -14.484 -14.492 1 96.94 241 ALA A CA 1
ATOM 1899 C C . ALA A 1 241 ? 0.574 -13.18 -13.93 1 96.94 241 ALA A C 1
ATOM 1901 O O . ALA A 1 241 ? -0.122 -13.18 -12.914 1 96.94 241 ALA A O 1
ATOM 1902 N N . VAL A 1 242 ? 0.877 -12.094 -14.602 1 94.81 242 VAL A N 1
ATOM 1903 C CA . VAL A 1 242 ? 0.392 -10.789 -14.156 1 94.81 242 VAL A CA 1
ATOM 1904 C C . VAL A 1 242 ? -1.131 -10.742 -14.25 1 94.81 242 VAL A C 1
ATOM 1906 O O . VAL A 1 242 ? -1.8 -10.188 -13.375 1 94.81 242 VAL A O 1
ATOM 1909 N N . ARG A 1 243 ? -1.671 -11.273 -15.289 1 92.12 243 ARG A N 1
ATOM 1910 C CA . ARG A 1 243 ? -3.121 -11.305 -15.438 1 92.12 243 ARG A CA 1
ATOM 1911 C C . ARG A 1 243 ? -3.771 -12.133 -14.336 1 92.12 243 ARG A C 1
ATOM 1913 O O . ARG A 1 243 ? -4.828 -11.766 -13.82 1 92.12 243 ARG A O 1
ATOM 1920 N N . ILE A 1 244 ? -3.184 -13.211 -14.047 1 93.12 244 ILE A N 1
ATOM 1921 C CA . ILE A 1 244 ? -3.676 -14.039 -12.945 1 93.12 244 ILE A CA 1
ATOM 1922 C C . ILE A 1 244 ? -3.594 -13.258 -11.641 1 93.12 244 ILE A C 1
ATOM 1924 O O . ILE A 1 244 ? -4.535 -13.273 -10.836 1 93.12 244 ILE A O 1
ATOM 1928 N N . ASP A 1 245 ? -2.475 -12.648 -11.461 1 93.56 245 ASP A N 1
ATOM 1929 C CA . ASP A 1 245 ? -2.268 -11.828 -10.273 1 93.56 245 ASP A CA 1
ATOM 1930 C C . ASP A 1 245 ? -3.355 -10.766 -10.141 1 93.56 245 ASP A C 1
ATOM 1932 O O . ASP A 1 245 ? -3.873 -10.531 -9.047 1 93.56 245 ASP A O 1
ATOM 1936 N N . ASP A 1 246 ? -3.654 -10.148 -11.211 1 91.12 246 ASP A N 1
ATOM 1937 C CA . ASP A 1 246 ? -4.703 -9.141 -11.25 1 91.12 246 ASP A CA 1
ATOM 1938 C C . ASP A 1 246 ? -6.043 -9.711 -10.805 1 91.12 246 ASP A C 1
ATOM 1940 O O . ASP A 1 246 ? -6.754 -9.094 -10.008 1 91.12 246 ASP A O 1
ATOM 1944 N N . VAL A 1 247 ? -6.32 -10.859 -11.266 1 88.69 247 VAL A N 1
ATOM 1945 C CA . VAL A 1 247 ? -7.578 -11.508 -10.914 1 88.69 247 VAL A CA 1
ATOM 1946 C C . VAL A 1 247 ? -7.574 -11.891 -9.438 1 88.69 247 VAL A C 1
ATOM 1948 O O . VAL A 1 247 ? -8.57 -11.695 -8.734 1 88.69 247 VAL A O 1
ATOM 1951 N N . LEU A 1 248 ? -6.512 -12.438 -8.969 1 91.56 248 LEU A N 1
ATOM 1952 C CA . LEU A 1 248 ? -6.41 -12.828 -7.566 1 91.56 248 LEU A CA 1
ATOM 1953 C C . LEU A 1 248 ? -6.539 -11.617 -6.652 1 91.56 248 LEU A C 1
ATOM 1955 O O . LEU A 1 248 ? -7.219 -11.68 -5.621 1 91.56 248 LEU A O 1
ATOM 1959 N N . LEU A 1 249 ? -5.902 -10.523 -7.047 1 91.88 249 LEU A N 1
ATOM 1960 C CA . LEU A 1 249 ? -5.965 -9.297 -6.262 1 91.88 249 LEU A CA 1
ATOM 1961 C C . LEU A 1 249 ? -7.375 -8.711 -6.277 1 91.88 249 LEU A C 1
ATOM 1963 O O . LEU A 1 249 ? -7.82 -8.125 -5.289 1 91.88 249 LEU A O 1
ATOM 1967 N N . GLY A 1 250 ? -7.988 -8.891 -7.375 1 88.31 250 GLY A N 1
ATOM 1968 C CA . GLY A 1 250 ? -9.305 -8.297 -7.559 1 88.31 250 GLY A CA 1
ATOM 1969 C C . GLY A 1 250 ? -10.43 -9.188 -7.062 1 88.31 250 GLY A C 1
ATOM 1970 O O . GLY A 1 250 ? -11.602 -8.797 -7.105 1 88.31 250 GLY A O 1
ATOM 1971 N N . SER A 1 251 ? -10.102 -10.273 -6.543 1 85.75 251 SER A N 1
ATOM 1972 C CA . SER A 1 251 ? -11.148 -11.203 -6.105 1 85.75 251 SER A CA 1
ATOM 1973 C C . SER A 1 251 ? -11.555 -10.922 -4.664 1 85.75 251 SER A C 1
ATOM 1975 O O . SER A 1 251 ? -10.703 -10.727 -3.795 1 85.75 251 SER A O 1
ATOM 1977 N N . LYS A 1 252 ? -12.836 -10.969 -4.395 1 83.06 252 LYS A N 1
ATOM 1978 C CA . LYS A 1 252 ? -13.336 -10.797 -3.031 1 83.06 252 LYS A CA 1
ATOM 1979 C C . LYS A 1 252 ? -13.188 -12.086 -2.227 1 83.06 252 LYS A C 1
ATOM 198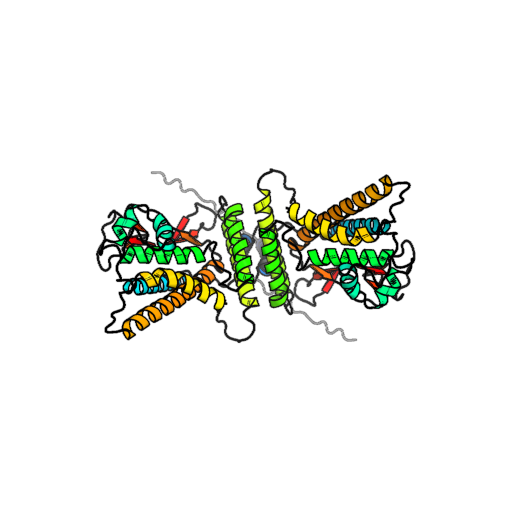1 O O . LYS A 1 252 ? -13.312 -12.078 -1 1 83.06 252 LYS A O 1
ATOM 1986 N N . ASN A 1 253 ? -12.977 -13.156 -2.977 1 82.94 253 ASN A N 1
ATOM 1987 C CA . ASN A 1 253 ? -12.812 -14.445 -2.32 1 82.94 253 ASN A CA 1
ATOM 1988 C C . ASN A 1 253 ? -11.359 -14.695 -1.926 1 82.94 253 ASN A C 1
ATOM 1990 O O . ASN A 1 253 ? -10.445 -14.359 -2.676 1 82.94 253 ASN A O 1
ATOM 1994 N N . PRO A 1 254 ? -11.219 -15.281 -0.768 1 87.75 254 PRO A N 1
ATOM 1995 C CA . PRO A 1 254 ? -9.852 -15.625 -0.365 1 87.75 254 PRO A CA 1
ATOM 1996 C C . PRO A 1 254 ? -9.273 -16.781 -1.168 1 87.75 254 PRO A C 1
ATOM 1998 O O . PRO A 1 254 ? -9.578 -17.953 -0.883 1 87.75 254 PRO A O 1
ATOM 2001 N N . MET A 1 255 ? -8.492 -16.438 -2.092 1 88.75 255 MET A N 1
ATOM 2002 C CA . MET A 1 255 ? -7.828 -17.438 -2.924 1 88.75 255 MET A CA 1
ATOM 2003 C C . MET A 1 255 ? -6.328 -17.453 -2.67 1 88.75 255 MET A C 1
ATOM 2005 O O . MET A 1 255 ? -5.715 -16.391 -2.498 1 88.75 255 MET A O 1
ATOM 2009 N N . PHE A 1 256 ? -5.777 -18.688 -2.725 1 87.88 256 PHE A N 1
ATOM 2010 C CA . PHE A 1 256 ? -4.363 -18.859 -2.4 1 87.88 256 PHE A CA 1
ATOM 2011 C C . PHE A 1 256 ? -3.707 -19.859 -3.34 1 87.88 256 PHE A C 1
ATOM 2013 O O . PHE A 1 256 ? -4.32 -20.859 -3.711 1 87.88 256 PHE A O 1
ATOM 2020 N N . LEU A 1 257 ? -2.49 -19.484 -3.674 1 91.44 257 LEU A N 1
ATOM 2021 C CA . LEU A 1 257 ? -1.638 -20.484 -4.301 1 91.44 257 LEU A CA 1
ATOM 2022 C C . LEU A 1 257 ? -1.054 -21.438 -3.26 1 91.44 257 LEU A C 1
ATOM 2024 O O . LEU A 1 257 ? -0.494 -20.984 -2.254 1 91.44 257 LEU A O 1
ATOM 2028 N N . VAL A 1 258 ? -1.116 -22.719 -3.574 1 90.5 258 VAL A N 1
ATOM 2029 C CA . VAL A 1 258 ? -0.714 -23.688 -2.555 1 90.5 258 VAL A CA 1
ATOM 2030 C C . VAL A 1 258 ? 0.258 -24.703 -3.156 1 90.5 258 VAL A C 1
ATOM 2032 O O . VAL A 1 258 ? -0.004 -25.266 -4.223 1 90.5 258 VAL A O 1
ATOM 2035 N N . TYR A 1 259 ? 1.318 -24.797 -2.439 1 91 259 TYR A N 1
ATOM 2036 C CA . TYR A 1 259 ? 2.258 -25.875 -2.695 1 91 259 TYR A CA 1
ATOM 2037 C C . TYR A 1 259 ? 2.238 -26.891 -1.559 1 91 259 TYR A C 1
ATOM 2039 O O . TYR A 1 259 ? 2.172 -26.531 -0.385 1 91 259 TYR A O 1
ATOM 2047 N N . GLY A 1 260 ? 2.18 -28.109 -1.991 1 86.69 260 GLY A N 1
ATOM 2048 C CA . GLY A 1 260 ? 2.281 -29.188 -1.021 1 86.69 260 GLY A CA 1
ATOM 2049 C C . GLY A 1 260 ? 3.305 -30.234 -1.405 1 86.69 260 GLY A C 1
ATOM 2050 O O . GLY A 1 260 ? 4.199 -29.969 -2.209 1 86.69 260 GLY A O 1
ATOM 2051 N N . ARG A 1 261 ? 3.373 -31.281 -0.585 1 90.62 261 ARG A N 1
ATOM 2052 C CA . ARG A 1 261 ? 4.18 -32.469 -0.865 1 90.62 261 ARG A CA 1
ATOM 2053 C C . ARG A 1 261 ? 3.33 -33.719 -0.809 1 90.62 261 ARG A C 1
ATOM 2055 O O . ARG A 1 261 ? 3.545 -34.594 0.047 1 90.62 261 ARG A O 1
ATOM 2062 N N . PRO A 1 262 ? 2.545 -33.719 -1.854 1 91.25 262 PRO A N 1
ATOM 2063 C CA . PRO A 1 262 ? 1.681 -34.906 -1.841 1 91.25 262 PRO A CA 1
ATOM 2064 C C . PRO A 1 262 ? 2.453 -36.188 -2.07 1 91.25 262 PRO A C 1
ATOM 2066 O O . PRO A 1 262 ? 3.371 -36.219 -2.893 1 91.25 262 PRO A O 1
ATOM 2069 N N . LYS A 1 263 ? 2.008 -37.281 -1.43 1 93.12 263 LYS A N 1
ATOM 2070 C CA . LYS A 1 263 ? 2.684 -38.562 -1.545 1 93.12 263 LYS A CA 1
ATOM 2071 C C . LYS A 1 263 ? 1.932 -39.5 -2.492 1 93.12 263 LYS A C 1
ATOM 2073 O O . LYS A 1 263 ? 2.535 -40.375 -3.125 1 93.12 263 LYS A O 1
ATOM 2078 N N . ARG A 1 264 ? 0.646 -39.281 -2.5 1 95.25 264 ARG A N 1
ATOM 2079 C CA . ARG A 1 264 ? -0.197 -40.125 -3.322 1 95.25 264 ARG A CA 1
ATOM 2080 C C . ARG A 1 264 ? -1.092 -39.312 -4.242 1 95.25 264 ARG A C 1
ATOM 2082 O O . ARG A 1 264 ? -1.575 -38.25 -3.855 1 95.25 264 ARG A O 1
ATOM 2089 N N . PHE A 1 265 ? -1.324 -39.906 -5.355 1 94.31 265 PHE A N 1
ATOM 2090 C CA . PHE A 1 265 ? -2.127 -39.219 -6.371 1 94.31 265 PHE A CA 1
ATOM 2091 C C . PHE A 1 265 ? -3.602 -39.219 -5.984 1 94.31 265 PHE A C 1
ATOM 2093 O O . PHE A 1 265 ? -4.121 -40.219 -5.496 1 94.31 265 PHE A O 1
ATOM 2100 N N . ASP A 1 266 ? -4.191 -38.062 -6.109 1 89.31 266 ASP A N 1
ATOM 2101 C CA . ASP A 1 266 ? -5.621 -37.844 -5.918 1 89.31 266 ASP A CA 1
ATOM 2102 C C . ASP A 1 266 ? -6.23 -37.125 -7.117 1 89.31 266 ASP A C 1
ATOM 2104 O O . ASP A 1 266 ? -6.023 -35.938 -7.293 1 89.31 266 ASP A O 1
ATOM 2108 N N . ALA A 1 267 ? -7.043 -37.844 -7.836 1 86.38 267 ALA A N 1
ATOM 2109 C CA . ALA A 1 267 ? -7.594 -37.312 -9.086 1 86.38 267 ALA A CA 1
ATOM 2110 C C . ALA A 1 267 ? -8.5 -36.125 -8.828 1 86.38 267 ALA A C 1
ATOM 2112 O O . ALA A 1 267 ? -8.758 -35.312 -9.734 1 86.38 267 ALA A O 1
ATOM 2113 N N . ALA A 1 268 ? -8.945 -35.906 -7.652 1 81.75 268 ALA A N 1
ATOM 2114 C CA . ALA A 1 268 ? -9.844 -34.812 -7.324 1 81.75 268 ALA A CA 1
ATOM 2115 C C . ALA A 1 268 ? -9.086 -33.5 -7.199 1 81.75 268 ALA A C 1
ATOM 2117 O O . ALA A 1 268 ? -9.633 -32.406 -7.453 1 81.75 268 ALA A O 1
ATOM 2118 N N . THR A 1 269 ? -7.781 -33.594 -6.906 1 87.62 269 THR A N 1
ATOM 2119 C CA . THR A 1 269 ? -7.074 -32.375 -6.578 1 87.62 269 THR A CA 1
ATOM 2120 C C . THR A 1 269 ? -5.82 -32.219 -7.434 1 87.62 269 THR A C 1
ATOM 2122 O O . THR A 1 269 ? -5.16 -31.188 -7.398 1 87.62 269 THR A O 1
ATOM 2125 N N . MET A 1 270 ? -5.531 -33.281 -8.258 1 90.94 270 MET A N 1
ATOM 2126 C CA . MET A 1 270 ? -4.27 -33.25 -8.984 1 90.94 270 MET A CA 1
ATOM 2127 C C . MET A 1 270 ? -4.465 -33.688 -10.43 1 90.94 270 MET A C 1
ATOM 2129 O O . MET A 1 270 ? -5.422 -34.406 -10.75 1 90.94 270 MET A O 1
ATOM 2133 N N . TRP A 1 271 ? -3.537 -33.188 -11.312 1 89.62 271 TRP A N 1
ATOM 2134 C CA . TRP A 1 271 ? -3.354 -33.719 -12.672 1 89.62 271 TRP A CA 1
ATOM 2135 C C . TRP A 1 271 ? -2.006 -34.406 -12.812 1 89.62 271 TRP A C 1
ATOM 2137 O O . TRP A 1 271 ? -0.972 -33.875 -12.414 1 89.62 271 TRP A O 1
ATOM 2147 N N . PRO A 1 272 ? -2.037 -35.562 -13.328 1 91.94 272 PRO A N 1
ATOM 2148 C CA . PRO A 1 272 ? -0.746 -36.219 -13.578 1 91.94 272 PRO A CA 1
ATOM 2149 C C . PRO A 1 272 ? -0.012 -35.625 -14.773 1 91.94 272 PRO A C 1
ATOM 2151 O O . PRO A 1 272 ? -0.648 -35.125 -15.711 1 91.94 272 PRO A O 1
ATOM 2154 N N . SER A 1 273 ? 1.293 -35.656 -14.766 1 88.75 273 SER A N 1
ATOM 2155 C CA . SER A 1 273 ? 2.119 -35.094 -15.844 1 88.75 273 SER A CA 1
ATOM 2156 C C . SER A 1 273 ? 2.039 -35.969 -17.094 1 88.75 273 SER A C 1
ATOM 2158 O O . SER A 1 273 ? 2.346 -35.531 -18.188 1 88.75 273 SER A O 1
ATOM 2160 N N . VAL A 1 274 ? 1.677 -37.219 -16.859 1 80.12 274 VAL A N 1
ATOM 2161 C CA . VAL A 1 274 ? 1.562 -38.125 -18 1 80.12 274 VAL A CA 1
ATOM 2162 C C . VAL A 1 274 ? 0.183 -37.969 -18.641 1 80.12 274 VAL A C 1
ATOM 2164 O O . VAL A 1 274 ? -0.827 -37.875 -17.938 1 80.12 274 VAL A O 1
ATOM 2167 N N . GLU A 1 275 ? 0.238 -37.688 -19.906 1 70.31 275 GLU A N 1
ATOM 2168 C CA . GLU A 1 275 ? -1.026 -37.5 -20.609 1 70.31 275 GLU A CA 1
ATOM 2169 C C . GLU A 1 275 ? -1.648 -38.844 -20.984 1 70.31 275 GLU A C 1
ATOM 2171 O O . GLU A 1 275 ? -0.935 -39.812 -21.266 1 70.31 275 GLU A O 1
ATOM 2176 N N . ASN A 1 276 ? -2.893 -38.906 -20.953 1 62.69 276 ASN A N 1
ATOM 2177 C CA . ASN A 1 276 ? -3.707 -39.969 -21.547 1 62.69 276 ASN A CA 1
ATOM 2178 C C . ASN A 1 276 ? -3.527 -41.281 -20.797 1 62.69 276 ASN A C 1
ATOM 2180 O O . ASN A 1 276 ? -3.57 -42.344 -21.422 1 62.69 276 ASN A O 1
ATOM 2184 N N . VAL A 1 277 ? -2.949 -41.219 -19.656 1 69.38 277 VAL A N 1
ATOM 2185 C CA . VAL A 1 277 ? -2.852 -42.469 -18.906 1 69.38 277 VAL A CA 1
ATOM 2186 C C . VAL A 1 277 ? -3.742 -42.375 -17.656 1 69.38 277 VAL A C 1
ATOM 2188 O O . VAL A 1 277 ? -3.787 -41.344 -16.984 1 69.38 277 VAL A O 1
ATOM 2191 N N . ASP A 1 278 ? -4.551 -43.375 -17.578 1 76.06 278 ASP A N 1
ATOM 2192 C CA . ASP A 1 278 ? -5.344 -43.5 -16.359 1 76.06 278 ASP A CA 1
ATOM 2193 C C . ASP A 1 278 ? -4.465 -43.844 -15.164 1 76.06 278 ASP A C 1
ATOM 2195 O O . ASP A 1 278 ? -3.863 -44.906 -15.117 1 76.06 278 ASP A O 1
ATOM 2199 N N . VAL A 1 279 ? -4.266 -42.844 -14.352 1 81.69 279 VAL A N 1
ATOM 2200 C CA . VAL A 1 279 ? -3.436 -43.031 -13.172 1 81.69 279 VAL A CA 1
ATOM 2201 C C . VAL A 1 279 ? -4.309 -43.438 -11.984 1 81.69 279 VAL A C 1
ATOM 2203 O O . VAL A 1 279 ? -5.309 -42.781 -11.688 1 81.69 279 VAL A O 1
ATOM 2206 N N . ALA A 1 280 ? -3.98 -44.656 -11.5 1 82.5 280 ALA A N 1
ATOM 2207 C CA . ALA A 1 280 ? -4.73 -45.156 -10.352 1 82.5 280 ALA A CA 1
ATOM 2208 C C . ALA A 1 280 ? -4.543 -44.25 -9.141 1 82.5 280 ALA A C 1
ATOM 2210 O O . ALA A 1 280 ? -3.475 -43.656 -8.953 1 82.5 280 ALA A O 1
ATOM 2211 N N . ASP A 1 281 ? -5.578 -44.188 -8.438 1 78.56 281 ASP A N 1
ATOM 2212 C CA . ASP A 1 281 ? -5.488 -43.5 -7.16 1 78.56 281 ASP A CA 1
ATOM 2213 C C . ASP A 1 281 ? -4.422 -44.125 -6.266 1 78.56 281 ASP A C 1
ATOM 2215 O O . ASP A 1 281 ? -4.172 -45.312 -6.344 1 78.56 281 ASP A O 1
ATOM 2219 N N . GLU A 1 282 ? -3.719 -43.344 -5.664 1 83.88 282 GLU A N 1
ATOM 2220 C CA . GLU A 1 282 ? -2.75 -43.75 -4.652 1 83.88 282 GLU A CA 1
ATOM 2221 C C . GLU A 1 282 ? -1.406 -44.125 -5.289 1 83.88 282 GLU A C 1
ATOM 2223 O O . GLU A 1 282 ? -0.5 -44.594 -4.609 1 83.88 282 GLU A O 1
ATOM 2228 N N . THR A 1 283 ? -1.401 -43.875 -6.664 1 91.12 283 THR A N 1
ATOM 2229 C CA . THR A 1 283 ? -0.08 -43.938 -7.277 1 91.12 283 THR A CA 1
ATOM 2230 C C . THR A 1 283 ? 0.892 -43 -6.59 1 91.12 283 THR A C 1
ATOM 2232 O O . THR A 1 283 ? 0.533 -41.875 -6.266 1 91.12 283 THR A O 1
ATOM 2235 N N . PRO A 1 284 ? 2.064 -43.469 -6.344 1 94.31 284 PRO A N 1
ATOM 2236 C CA . PRO A 1 284 ? 3.025 -42.594 -5.68 1 94.31 284 PRO A CA 1
ATOM 2237 C C . PRO A 1 284 ? 3.357 -41.344 -6.508 1 94.31 284 PRO A C 1
ATOM 2239 O O . PRO A 1 284 ? 3.535 -41.438 -7.727 1 94.31 284 PRO A O 1
ATOM 2242 N N . VAL A 1 285 ? 3.369 -40.25 -5.859 1 95.38 285 VAL A N 1
ATOM 2243 C CA . VAL A 1 285 ? 3.736 -38.969 -6.477 1 95.38 285 VAL A CA 1
ATOM 2244 C C . VAL A 1 285 ? 5.195 -38.656 -6.16 1 95.38 285 VAL A C 1
ATOM 2246 O O . VAL A 1 285 ? 5.594 -38.656 -4.992 1 95.38 285 VAL A O 1
ATOM 2249 N N . LYS A 1 286 ? 5.988 -38.469 -7.16 1 94.94 286 LYS A N 1
ATOM 2250 C CA . LYS A 1 286 ? 7.383 -38.094 -6.941 1 94.94 286 LYS A CA 1
ATOM 2251 C C . LYS A 1 286 ? 7.492 -36.656 -6.406 1 94.94 286 LYS A C 1
ATOM 2253 O O . LYS A 1 286 ? 8.094 -36.438 -5.355 1 94.94 286 LYS A O 1
ATOM 2258 N N . PHE A 1 287 ? 6.914 -35.688 -7.129 1 96.31 287 PHE A N 1
ATOM 2259 C CA . PHE A 1 287 ? 6.914 -34.312 -6.691 1 96.31 287 PHE A CA 1
ATOM 2260 C C . PHE A 1 287 ? 5.793 -33.531 -7.367 1 96.31 287 PHE A C 1
ATOM 2262 O O . PHE A 1 287 ? 5.254 -33.969 -8.391 1 96.31 287 PHE A O 1
ATOM 2269 N N . GLN A 1 288 ? 5.43 -32.406 -6.758 1 96.56 288 GLN A N 1
ATOM 2270 C CA . GLN A 1 288 ? 4.457 -31.484 -7.324 1 96.56 288 GLN A CA 1
ATOM 2271 C C . GLN A 1 288 ? 5.121 -30.531 -8.305 1 96.56 288 GLN A C 1
ATOM 2273 O O . GLN A 1 288 ? 6.18 -29.969 -8.016 1 96.56 288 GLN A O 1
ATOM 2278 N N . ILE A 1 289 ? 4.508 -30.375 -9.438 1 97.06 289 ILE A N 1
ATOM 2279 C CA . ILE A 1 289 ? 5.07 -29.531 -10.492 1 97.06 289 ILE A CA 1
ATOM 2280 C C . ILE A 1 289 ? 4.52 -28.109 -10.367 1 97.06 289 ILE A C 1
ATOM 2282 O O . ILE A 1 289 ? 5.281 -27.156 -10.227 1 97.06 289 ILE A O 1
ATOM 2286 N N . SER A 1 290 ? 3.258 -27.984 -10.43 1 97.12 290 SER A N 1
ATOM 2287 C CA . SER A 1 290 ? 2.605 -26.672 -10.359 1 97.12 290 SER A CA 1
ATOM 2288 C C . SER A 1 290 ? 1.806 -26.531 -9.07 1 97.12 290 SER A C 1
ATOM 2290 O O . SER A 1 290 ? 1.409 -27.531 -8.461 1 97.12 290 SER A O 1
ATOM 2292 N N . PRO A 1 291 ? 1.569 -25.312 -8.656 1 95.81 291 PRO A N 1
ATOM 2293 C CA . PRO A 1 291 ? 0.682 -25.109 -7.508 1 95.81 291 PRO A CA 1
ATOM 2294 C C . PRO A 1 291 ? -0.791 -25.312 -7.859 1 95.81 291 PRO A C 1
ATOM 2296 O O . PRO A 1 291 ? -1.138 -25.438 -9.039 1 95.81 291 PRO A O 1
ATOM 2299 N N . SER A 1 292 ? -1.553 -25.484 -6.832 1 93.69 292 SER A N 1
ATOM 2300 C CA . SER A 1 292 ? -3.004 -25.406 -6.957 1 93.69 292 SER A CA 1
ATOM 2301 C C . SER A 1 292 ? -3.521 -24.062 -6.43 1 93.69 292 SER A C 1
ATOM 2303 O O . SER A 1 292 ? -2.803 -23.344 -5.73 1 93.69 292 SER A O 1
ATOM 2305 N N . ILE A 1 293 ? -4.66 -23.703 -6.863 1 92.25 293 ILE A N 1
ATOM 2306 C CA . ILE A 1 293 ? -5.34 -22.547 -6.289 1 92.25 293 ILE A CA 1
ATOM 2307 C C . ILE A 1 293 ? -6.555 -23 -5.488 1 92.25 293 ILE A C 1
ATOM 2309 O O . ILE A 1 293 ? -7.41 -23.719 -6.008 1 92.25 293 ILE A O 1
ATOM 2313 N N . LYS A 1 294 ? -6.543 -22.578 -4.266 1 89.62 294 LYS A N 1
ATOM 2314 C CA . LYS A 1 294 ? -7.656 -22.906 -3.385 1 89.62 294 LYS A CA 1
ATOM 2315 C C . LYS A 1 294 ? -8.398 -21.656 -2.941 1 89.62 294 LYS A C 1
ATOM 2317 O O . LYS A 1 294 ? -7.793 -20.594 -2.785 1 89.62 294 LYS A O 1
ATOM 2322 N N . MET A 1 295 ? -9.609 -21.844 -2.799 1 83.69 295 MET A N 1
ATOM 2323 C CA . MET A 1 295 ? -10.477 -20.781 -2.27 1 83.69 295 MET A CA 1
ATOM 2324 C C . MET A 1 295 ? -11.117 -21.219 -0.959 1 83.69 295 MET A C 1
ATOM 2326 O O . MET A 1 295 ? -11.609 -22.344 -0.847 1 83.69 295 MET A O 1
ATOM 2330 N N . LYS A 1 296 ? -11.023 -20.406 0.005 1 83.75 296 LYS A N 1
ATOM 2331 C CA . LYS A 1 296 ? -11.719 -20.672 1.263 1 83.75 296 LYS A CA 1
ATOM 2332 C C . LYS A 1 296 ? -13.133 -20.125 1.245 1 83.75 296 LYS A C 1
ATOM 2334 O O . LYS A 1 296 ? -13.359 -19 0.794 1 83.75 296 LYS A O 1
ATOM 2339 N N . VAL A 1 297 ? -14 -21.016 1.66 1 75.81 297 VAL A N 1
ATOM 2340 C CA . VAL A 1 297 ? -15.406 -20.625 1.664 1 75.81 297 VAL A CA 1
ATOM 2341 C C . VAL A 1 297 ? -16.047 -21.016 2.994 1 75.81 297 VAL A C 1
ATOM 2343 O O . VAL A 1 297 ? -15.703 -22.031 3.58 1 75.81 297 VAL A O 1
ATOM 2346 N N . GLN A 1 298 ? -16.766 -20.125 3.471 1 73.5 298 GLN A N 1
ATOM 2347 C CA . GLN A 1 298 ? -17.609 -20.422 4.633 1 73.5 298 GLN A CA 1
ATOM 2348 C C . GLN A 1 298 ? -19.078 -20.234 4.312 1 73.5 298 GLN A C 1
ATOM 2350 O O . GLN A 1 298 ? -19.469 -19.203 3.758 1 73.5 298 GLN A O 1
ATOM 2355 N N . PRO A 1 299 ? -19.844 -21.391 4.562 1 61.34 299 PRO A N 1
ATOM 2356 C CA . PRO A 1 299 ? -21.281 -21.281 4.293 1 61.34 299 PRO A CA 1
ATOM 2357 C C . PRO A 1 299 ? -21.922 -20.078 4.996 1 61.34 299 PRO A C 1
ATOM 2359 O O . PRO A 1 299 ? -21.438 -19.641 6.035 1 61.34 299 PRO A O 1
ATOM 2362 N N . GLU A 1 300 ? -23.031 -19.719 4.281 1 58.94 300 GLU A N 1
ATOM 2363 C CA . GLU A 1 300 ? -23.828 -18.641 4.871 1 58.94 300 GLU A CA 1
ATOM 2364 C C . GLU A 1 300 ? -24.375 -19.047 6.234 1 58.94 300 GLU A C 1
ATOM 2366 O O . GLU A 1 300 ? -24.859 -20.172 6.406 1 58.94 300 GLU A O 1
ATOM 2371 N N . GLY A 1 301 ? -24.156 -18.328 7.246 1 57.38 301 GLY A N 1
ATOM 2372 C CA . GLY A 1 301 ? -24.672 -18.625 8.57 1 57.38 301 GLY A CA 1
ATOM 2373 C C . GLY A 1 301 ? -23.609 -19.125 9.523 1 57.38 301 GLY A C 1
ATOM 2374 O O . GLY A 1 301 ? -23.891 -19.438 10.68 1 57.38 301 GLY A O 1
ATOM 2375 N N . GLY A 1 302 ? -22.609 -19.312 8.953 1 62.69 302 GLY A N 1
ATOM 2376 C CA . GLY A 1 302 ? -21.578 -19.812 9.844 1 62.69 302 GLY A CA 1
ATOM 2377 C C . GLY A 1 302 ? -21.266 -21.281 9.617 1 62.69 302 GLY A C 1
ATOM 2378 O O . GLY A 1 302 ? -21.891 -21.938 8.789 1 62.69 302 GLY A O 1
ATOM 2379 N N . GLY A 1 303 ? -20.25 -21.859 9.875 1 62.69 303 GLY A N 1
ATOM 2380 C CA . GLY A 1 303 ? -19.828 -23.25 9.734 1 62.69 303 GLY A CA 1
ATOM 2381 C C . GLY A 1 303 ? -18.344 -23.406 9.531 1 62.69 303 GLY A C 1
ATOM 2382 O O . GLY A 1 303 ? -17.578 -22.453 9.656 1 62.69 303 GLY A O 1
ATOM 2383 N N . ALA A 1 304 ? -18.188 -24.641 9.289 1 72.25 304 ALA A N 1
ATOM 2384 C CA . ALA A 1 304 ? -16.766 -24.969 9.141 1 72.25 304 ALA A CA 1
ATOM 2385 C C . ALA A 1 304 ? -16.203 -24.375 7.855 1 72.25 304 ALA A C 1
ATOM 2387 O O . ALA A 1 304 ? -16.875 -24.375 6.82 1 72.25 304 ALA A O 1
ATOM 2388 N N . VAL A 1 305 ? -15.18 -23.828 7.902 1 76.25 305 VAL A N 1
ATOM 2389 C CA . VAL A 1 305 ? -14.477 -23.281 6.742 1 76.25 305 VAL A CA 1
ATOM 2390 C C . VAL A 1 305 ? -14.031 -24.438 5.836 1 76.25 305 VAL A C 1
ATOM 2392 O O . VAL A 1 305 ? -13.484 -25.438 6.309 1 76.25 305 VAL A O 1
ATOM 2395 N N . ALA A 1 306 ? -14.461 -24.297 4.582 1 77.44 306 ALA A N 1
ATOM 2396 C CA . ALA A 1 306 ? -14.055 -25.297 3.594 1 77.44 306 ALA A CA 1
ATOM 2397 C C . ALA A 1 306 ? -13.109 -24.688 2.562 1 77.44 306 ALA A C 1
ATOM 2399 O O . ALA A 1 306 ? -13.109 -23.484 2.346 1 77.44 306 ALA A O 1
ATOM 2400 N N . SER A 1 307 ? -12.289 -25.641 2.055 1 82.12 307 SER A N 1
ATOM 2401 C CA . SER A 1 307 ? -11.414 -25.25 0.951 1 82.12 307 SER A CA 1
ATOM 2402 C C . SER A 1 307 ? -11.836 -25.906 -0.353 1 82.12 307 SER A C 1
ATOM 2404 O O . SER A 1 307 ? -12.07 -27.125 -0.391 1 82.12 307 SER A O 1
ATOM 2406 N N . VAL A 1 308 ? -12.062 -25.031 -1.328 1 81.38 308 VAL A N 1
ATOM 2407 C CA . VAL A 1 308 ? -12.422 -25.531 -2.65 1 81.38 308 VAL A CA 1
ATOM 2408 C C . VAL A 1 308 ? -11.273 -25.297 -3.623 1 81.38 308 VAL A C 1
ATOM 2410 O O . VAL A 1 308 ? -10.672 -24.219 -3.635 1 81.38 308 VAL A O 1
ATOM 2413 N N . PHE A 1 309 ? -10.992 -26.328 -4.41 1 86 309 PHE A N 1
ATOM 2414 C CA . PHE A 1 309 ? -9.953 -26.188 -5.422 1 86 309 PHE A CA 1
ATOM 2415 C C . PHE A 1 309 ? -10.492 -25.484 -6.664 1 86 309 PHE A C 1
ATOM 2417 O O . PHE A 1 309 ? -11.461 -25.953 -7.266 1 86 309 PHE A O 1
ATOM 2424 N N . ILE A 1 310 ? -9.898 -24.438 -6.988 1 86.19 310 ILE A N 1
ATOM 2425 C CA . ILE A 1 310 ? -10.234 -23.734 -8.219 1 86.19 310 ILE A CA 1
ATOM 2426 C C . ILE A 1 310 ? -9.422 -24.312 -9.375 1 86.19 310 ILE A C 1
ATOM 2428 O O . ILE A 1 310 ? -9.93 -24.453 -10.492 1 86.19 310 ILE A O 1
ATOM 2432 N N . THR A 1 311 ? -8.188 -24.562 -9.094 1 90.5 311 THR A N 1
ATOM 2433 C CA . THR A 1 311 ? -7.297 -25.234 -10.023 1 90.5 311 THR A CA 1
ATOM 2434 C C . THR A 1 311 ? -6.539 -26.359 -9.336 1 90.5 311 THR A C 1
ATOM 2436 O O . THR A 1 311 ? -6.191 -26.25 -8.156 1 90.5 311 THR A O 1
ATOM 2439 N N . LYS A 1 312 ? -6.336 -27.406 -10.117 1 89.81 312 LYS A N 1
ATOM 2440 C CA . LYS A 1 312 ? -5.598 -28.562 -9.609 1 89.81 312 LYS A CA 1
ATOM 2441 C C . LYS A 1 312 ? -4.098 -28.391 -9.812 1 89.81 312 LYS A C 1
ATOM 2443 O O . LYS A 1 312 ? -3.668 -27.656 -10.703 1 89.81 312 LYS A O 1
ATOM 2448 N N . ALA A 1 313 ? -3.385 -29.062 -8.969 1 94.81 313 ALA A N 1
ATOM 2449 C CA . ALA A 1 313 ? -1.937 -29.094 -9.141 1 94.81 313 ALA A CA 1
ATOM 2450 C C . ALA A 1 313 ? -1.532 -30.172 -10.156 1 94.81 313 ALA A C 1
ATOM 2452 O O . ALA A 1 313 ? -2.158 -31.234 -10.227 1 94.81 313 ALA A O 1
ATOM 2453 N N . LYS A 1 314 ? -0.579 -29.891 -10.891 1 94.94 314 LYS A N 1
ATOM 2454 C CA . LYS A 1 314 ? 0.067 -30.922 -11.703 1 94.94 314 LYS A CA 1
ATOM 2455 C C . LYS A 1 314 ? 1.161 -31.625 -10.914 1 94.94 314 LYS A C 1
ATOM 2457 O O . LYS A 1 314 ? 1.93 -31 -10.195 1 94.94 314 LYS A O 1
ATOM 2462 N N . VAL A 1 315 ? 1.244 -32.938 -11.094 1 95.75 315 VAL A N 1
ATOM 2463 C CA . VAL A 1 315 ? 2.227 -33.688 -10.32 1 95.75 315 VAL A CA 1
ATOM 2464 C C . VAL A 1 315 ? 2.971 -34.656 -11.234 1 95.75 315 VAL A C 1
ATOM 2466 O O . VAL A 1 315 ? 2.428 -35.125 -12.242 1 95.75 315 VAL A O 1
ATOM 2469 N N . CYS A 1 316 ? 4.184 -34.938 -10.82 1 95.69 316 CYS A N 1
ATOM 2470 C CA . CYS A 1 316 ? 4.977 -35.969 -11.469 1 95.69 316 CYS A CA 1
ATOM 2471 C C . CYS A 1 316 ? 4.824 -37.312 -10.742 1 95.69 316 CYS A C 1
ATOM 2473 O O . CYS A 1 316 ? 5.039 -37.406 -9.531 1 95.69 316 CYS A O 1
ATOM 2475 N N . ILE A 1 317 ? 4.477 -38.312 -11.5 1 92.62 317 ILE A N 1
ATOM 2476 C CA . ILE A 1 317 ? 4.25 -39.625 -10.906 1 92.62 317 ILE A CA 1
ATOM 2477 C C . ILE A 1 317 ? 5.305 -40.625 -11.414 1 92.62 317 ILE A C 1
ATOM 2479 O O . ILE A 1 317 ? 5.867 -40.438 -12.492 1 92.62 317 ILE A O 1
ATOM 2483 N N . MET B 1 1 ? -68.188 35.219 -1.313 1 22.94 1 MET B N 1
ATOM 2484 C CA . MET B 1 1 ? -67.125 34.531 -0.625 1 22.94 1 MET B CA 1
ATOM 2485 C C . MET B 1 1 ? -67.438 33.031 -0.501 1 22.94 1 MET B C 1
ATOM 2487 O O . MET B 1 1 ? -67.812 32.562 0.569 1 22.94 1 MET B O 1
ATOM 2491 N N . ASN B 1 2 ? -68.062 32.438 -1.369 1 27.61 2 ASN B N 1
ATOM 2492 C CA . ASN B 1 2 ? -68.688 31.109 -1.495 1 27.61 2 ASN B CA 1
ATOM 2493 C C . ASN B 1 2 ? -67.688 30 -1.368 1 27.61 2 ASN B C 1
ATOM 2495 O O . ASN B 1 2 ? -66.688 29.938 -2.15 1 27.61 2 ASN B O 1
ATOM 2499 N N . THR B 1 3 ? -67.438 29.422 -0.053 1 26 3 THR B N 1
ATOM 2500 C CA . THR B 1 3 ? -66.562 28.391 0.474 1 26 3 THR B CA 1
ATOM 2501 C C . THR B 1 3 ? -66.812 27.062 -0.249 1 26 3 THR B C 1
ATOM 2503 O O . THR B 1 3 ? -67.875 26.484 -0.179 1 26 3 THR B O 1
ATOM 2506 N N . ILE B 1 4 ? -66.375 26.922 -1.434 1 31.7 4 ILE B N 1
ATOM 2507 C CA . ILE B 1 4 ? -66.438 25.656 -2.152 1 31.7 4 ILE B CA 1
ATOM 2508 C C . ILE B 1 4 ? -65.875 24.547 -1.257 1 31.7 4 ILE B C 1
ATOM 2510 O O . ILE B 1 4 ? -64.688 24.531 -0.905 1 31.7 4 ILE B O 1
ATOM 2514 N N . ASP B 1 5 ? -66.688 23.969 -0.309 1 29.34 5 ASP B N 1
ATOM 2515 C CA . ASP B 1 5 ? -66.5 22.844 0.613 1 29.34 5 ASP B CA 1
ATOM 2516 C C . ASP B 1 5 ? -66.062 21.594 -0.125 1 29.34 5 ASP B C 1
ATOM 2518 O O . ASP B 1 5 ? -66.75 21.047 -0.951 1 29.34 5 ASP B O 1
ATOM 2522 N N . MET B 1 6 ? -64.812 21.594 -0.608 1 29.36 6 MET B N 1
ATOM 2523 C CA . MET B 1 6 ? -64.312 20.406 -1.271 1 29.36 6 MET B CA 1
ATOM 2524 C C . MET B 1 6 ? -64.562 19.156 -0.462 1 29.36 6 MET B C 1
ATOM 2526 O O . MET B 1 6 ? -64.062 18.984 0.64 1 29.36 6 MET B O 1
ATOM 2530 N N . GLU B 1 7 ? -65.812 18.578 -0.5 1 30.97 7 GLU B N 1
ATOM 2531 C CA . GLU B 1 7 ? -66.25 17.281 -0.001 1 30.97 7 GLU B CA 1
ATOM 2532 C C . GLU B 1 7 ? -65.25 16.172 -0.333 1 30.97 7 GLU B C 1
ATOM 2534 O O . GLU B 1 7 ? -65.062 15.82 -1.499 1 30.97 7 GLU B O 1
ATOM 2539 N N . VAL B 1 8 ? -64.125 16.141 0.338 1 31.62 8 VAL B N 1
ATOM 2540 C CA . VAL B 1 8 ? -63.188 15.016 0.277 1 31.62 8 VAL B CA 1
ATOM 2541 C C . VAL B 1 8 ? -63.938 13.719 0.521 1 31.62 8 VAL B C 1
ATOM 2543 O O . VAL B 1 8 ? -64.562 13.531 1.585 1 31.62 8 VAL B O 1
ATOM 2546 N N . THR B 1 9 ? -64.625 13.195 -0.372 1 30.97 9 THR B N 1
ATOM 2547 C CA . THR B 1 9 ? -65.25 11.883 -0.184 1 30.97 9 THR B CA 1
ATOM 2548 C C . THR B 1 9 ? -64.188 10.859 0.231 1 30.97 9 THR B C 1
ATOM 2550 O O . THR B 1 9 ? -63.156 10.734 -0.419 1 30.97 9 THR B O 1
ATOM 2553 N N . PRO B 1 10 ? -63.938 10.461 1.574 1 29.66 10 PRO B N 1
ATOM 2554 C CA . PRO B 1 10 ? -63 9.523 2.174 1 29.66 10 PRO B CA 1
ATOM 2555 C C . PRO B 1 10 ? -62.969 8.164 1.476 1 29.66 10 PRO B C 1
ATOM 2557 O O . PRO B 1 10 ? -63.938 7.41 1.577 1 29.66 10 PRO B O 1
ATOM 2560 N N . VAL B 1 11 ? -63.188 7.879 0.225 1 33.75 11 VAL B N 1
ATOM 2561 C CA . VAL B 1 11 ? -62.906 6.531 -0.253 1 33.75 11 VAL B CA 1
ATOM 2562 C C . VAL B 1 11 ? -61.688 5.969 0.476 1 33.75 11 VAL B C 1
ATOM 2564 O O . VAL B 1 11 ? -60.531 6.383 0.22 1 33.75 11 VAL B O 1
ATOM 2567 N N . ASP B 1 12 ? -61.594 5.91 1.82 1 35.28 12 ASP B N 1
ATOM 2568 C CA . ASP B 1 12 ? -60.781 5.219 2.805 1 35.28 12 ASP B CA 1
ATOM 2569 C C . ASP B 1 12 ? -60.406 3.811 2.332 1 35.28 12 ASP B C 1
ATOM 2571 O O . ASP B 1 12 ? -61.281 2.961 2.186 1 35.28 12 ASP B O 1
ATOM 2575 N N . LEU B 1 13 ? -59.656 3.586 1.369 1 37.78 13 LEU B N 1
ATOM 2576 C CA . LEU B 1 13 ? -59.125 2.316 0.875 1 37.78 13 LEU B CA 1
ATOM 2577 C C . LEU B 1 13 ? -59 1.304 2.008 1 37.78 13 LEU B C 1
ATOM 2579 O O . LEU B 1 13 ? -58.156 1.446 2.883 1 37.78 13 LEU B O 1
ATOM 2583 N N . ALA B 1 14 ? -60.156 0.864 2.582 1 37.62 14 ALA B N 1
ATOM 2584 C CA . ALA B 1 14 ? -60.375 -0.245 3.508 1 37.62 14 ALA B CA 1
ATOM 2585 C C . ALA B 1 14 ? -59.344 -1.345 3.293 1 37.62 14 ALA B C 1
ATOM 2587 O O . ALA B 1 14 ? -59.344 -2.012 2.256 1 37.62 14 ALA B O 1
ATOM 2588 N N . VAL B 1 15 ? -58.156 -1.188 3.555 1 47.25 15 VAL B N 1
ATOM 2589 C CA . VAL B 1 15 ? -57.156 -2.252 3.633 1 47.25 15 VAL B CA 1
ATOM 2590 C C . VAL B 1 15 ? -57.719 -3.426 4.43 1 47.25 15 VAL B C 1
ATOM 2592 O O . VAL B 1 15 ? -58.125 -3.266 5.59 1 47.25 15 VAL B O 1
ATOM 2595 N N . THR B 1 16 ? -58.531 -4.375 3.719 1 58.47 16 THR B N 1
ATOM 2596 C CA . THR B 1 16 ? -59.031 -5.586 4.34 1 58.47 16 THR B CA 1
ATOM 2597 C C . THR B 1 16 ? -57.938 -6.316 5.109 1 58.47 16 THR B C 1
ATOM 2599 O O . THR B 1 16 ? -56.75 -6.016 4.949 1 58.47 16 THR B O 1
ATOM 2602 N N . TYR B 1 17 ? -58.438 -7.113 6.145 1 55.47 17 TYR B N 1
ATOM 2603 C CA . TYR B 1 17 ? -57.531 -7.957 6.926 1 55.47 17 TYR B CA 1
ATOM 2604 C C . TYR B 1 17 ? -56.594 -8.734 6.016 1 55.47 17 TYR B C 1
ATOM 2606 O O . TYR B 1 17 ? -55.406 -8.844 6.297 1 55.47 17 TYR B O 1
ATOM 2614 N N . GLU B 1 18 ? -57.219 -9.086 4.953 1 60.5 18 GLU B N 1
ATOM 2615 C CA . GLU B 1 18 ? -56.438 -9.891 4.02 1 60.5 18 GLU B CA 1
ATOM 2616 C C . GLU B 1 18 ? -55.344 -9.062 3.352 1 60.5 18 GLU B C 1
ATOM 2618 O O . GLU B 1 18 ? -54.219 -9.523 3.172 1 60.5 18 GLU B O 1
ATOM 2623 N N . ASP B 1 19 ? -55.719 -7.863 3.131 1 66.06 19 ASP B N 1
ATOM 2624 C CA . ASP B 1 19 ? -54.75 -6.977 2.504 1 66.06 19 ASP B CA 1
ATOM 2625 C C . ASP B 1 19 ? -53.594 -6.629 3.471 1 66.06 19 ASP B C 1
ATOM 2627 O O . ASP B 1 19 ? -52.438 -6.578 3.076 1 66.06 19 ASP B O 1
ATOM 2631 N N . MET B 1 20 ? -54 -6.488 4.645 1 60.97 20 MET B N 1
ATOM 2632 C CA . MET B 1 20 ? -53 -6.148 5.66 1 60.97 20 MET B CA 1
ATOM 2633 C C . MET B 1 20 ? -52.062 -7.316 5.902 1 60.97 20 MET B C 1
ATOM 2635 O O . MET B 1 20 ? -50.844 -7.121 6.074 1 60.97 20 MET B O 1
ATOM 2639 N N . VAL B 1 21 ? -52.688 -8.477 5.84 1 63.5 21 VAL B N 1
ATOM 2640 C CA . VAL B 1 21 ? -51.875 -9.672 6.023 1 63.5 21 VAL B CA 1
ATOM 2641 C C . VAL B 1 21 ? -50.875 -9.789 4.883 1 63.5 21 VAL B C 1
ATOM 2643 O O . VAL B 1 21 ? -49.688 -10.062 5.109 1 63.5 21 VAL B O 1
ATOM 2646 N N . GLN B 1 22 ? -51.312 -9.469 3.752 1 71.62 22 GLN B N 1
ATOM 2647 C CA . GLN B 1 22 ? -50.406 -9.562 2.602 1 71.62 22 GLN B CA 1
ATOM 2648 C C . GLN B 1 22 ? -49.312 -8.5 2.664 1 71.62 22 GLN B C 1
ATOM 2650 O O . GLN B 1 22 ? -48.156 -8.789 2.375 1 71.62 22 GLN B O 1
ATOM 2655 N N . ARG B 1 23 ? -49.75 -7.348 3.076 1 69 23 ARG B N 1
ATOM 2656 C CA . ARG B 1 23 ? -48.75 -6.277 3.195 1 69 23 ARG B CA 1
ATOM 2657 C C . ARG B 1 23 ? -47.719 -6.59 4.285 1 69 23 ARG B C 1
ATOM 2659 O O . ARG B 1 23 ? -46.531 -6.324 4.121 1 69 23 ARG B O 1
ATOM 2666 N N . LEU B 1 24 ? -48.219 -7.145 5.258 1 68.69 24 LEU B N 1
ATOM 2667 C CA . LEU B 1 24 ? -47.312 -7.508 6.348 1 68.69 24 LEU B CA 1
ATOM 2668 C C . LEU B 1 24 ? -46.344 -8.617 5.91 1 68.69 24 LEU B C 1
ATOM 2670 O O . LEU B 1 24 ? -45.156 -8.562 6.215 1 68.69 24 LEU B O 1
ATOM 2674 N N . GLU B 1 25 ? -46.969 -9.586 5.277 1 68.31 25 GLU B N 1
ATOM 2675 C CA . GLU B 1 25 ? -46.125 -10.656 4.777 1 68.31 25 GLU B CA 1
ATOM 2676 C C . GLU B 1 25 ? -45.062 -10.109 3.826 1 68.31 25 GLU B C 1
ATOM 2678 O O . GLU B 1 25 ? -43.875 -10.523 3.889 1 68.31 25 GLU B O 1
ATOM 2683 N N . ARG B 1 26 ? -45.469 -9.211 2.963 1 70.38 26 ARG B N 1
ATOM 2684 C CA . ARG B 1 26 ? -44.5 -8.602 2.047 1 70.38 26 ARG B CA 1
ATOM 2685 C C . ARG B 1 26 ? -43.469 -7.793 2.807 1 70.38 26 ARG B C 1
ATOM 2687 O O . ARG B 1 26 ? -42.281 -7.828 2.467 1 70.38 26 ARG B O 1
ATOM 2694 N N . ALA B 1 27 ? -43.906 -7.02 3.787 1 67.81 27 ALA B N 1
ATOM 2695 C CA . ALA B 1 27 ? -43 -6.211 4.59 1 67.81 27 ALA B CA 1
ATOM 2696 C C . ALA B 1 27 ? -42 -7.09 5.344 1 67.81 27 ALA B C 1
ATOM 2698 O O . ALA B 1 27 ? -40.812 -6.777 5.414 1 67.81 27 ALA B O 1
ATOM 2699 N N . GLU B 1 28 ? -42.562 -8.18 5.828 1 69.12 28 GLU B N 1
ATOM 2700 C CA . GLU B 1 28 ? -41.688 -9.086 6.559 1 69.12 28 GLU B CA 1
ATOM 2701 C C . GLU B 1 28 ? -40.656 -9.734 5.629 1 69.12 28 GLU B C 1
ATOM 2703 O O . GLU B 1 28 ? -39.5 -9.883 5.988 1 69.12 28 GLU B O 1
ATOM 2708 N N . LYS B 1 29 ? -41.125 -10.102 4.488 1 68.38 29 LYS B N 1
ATOM 2709 C CA . LYS B 1 29 ? -40.188 -10.633 3.504 1 68.38 29 LYS B CA 1
ATOM 2710 C C . LYS B 1 29 ? -39.125 -9.586 3.119 1 68.38 29 LYS B C 1
ATOM 2712 O O . LYS B 1 29 ? -37.969 -9.914 2.967 1 68.38 29 LYS B O 1
ATOM 2717 N N . GLN B 1 30 ? -39.594 -8.398 2.93 1 68.56 30 GLN B N 1
ATOM 2718 C CA . GLN B 1 30 ? -38.688 -7.316 2.596 1 68.56 30 GLN B CA 1
ATOM 2719 C C . GLN B 1 30 ? -37.688 -7.066 3.729 1 68.56 30 GLN B C 1
ATOM 2721 O O . GLN B 1 30 ? -36.5 -6.816 3.482 1 68.56 30 GLN B O 1
ATOM 2726 N N . ILE B 1 31 ? -38.188 -7.113 4.855 1 63.16 31 ILE B N 1
ATOM 2727 C CA . ILE B 1 31 ? -37.312 -6.961 6.016 1 63.16 31 ILE B CA 1
ATOM 2728 C C . ILE B 1 31 ? -36.25 -8.055 6.012 1 63.16 31 ILE B C 1
ATOM 2730 O O . ILE B 1 31 ? -35.062 -7.781 6.23 1 63.16 31 ILE B O 1
ATOM 2734 N N . ASP B 1 32 ? -36.719 -9.234 5.762 1 65.06 32 ASP B N 1
ATOM 2735 C CA . ASP B 1 32 ? -35.781 -10.359 5.742 1 65.06 32 ASP B CA 1
ATOM 2736 C C . ASP B 1 32 ? -34.75 -10.195 4.625 1 65.06 32 ASP B C 1
ATOM 2738 O O . ASP B 1 32 ? -33.562 -10.453 4.82 1 65.06 32 ASP B O 1
ATOM 2742 N N . LEU B 1 33 ? -35.219 -9.766 3.623 1 64.31 33 LEU B N 1
ATOM 2743 C CA . LEU B 1 33 ? -34.312 -9.547 2.498 1 64.31 33 LEU B CA 1
ATOM 2744 C C . LEU B 1 33 ? -33.312 -8.438 2.818 1 64.31 33 LEU B C 1
ATOM 2746 O O . LEU B 1 33 ? -32.125 -8.562 2.508 1 64.31 33 LEU B O 1
ATOM 2750 N N . GLN B 1 34 ? -33.781 -7.414 3.34 1 60.69 34 GLN B N 1
ATOM 2751 C CA . GLN B 1 34 ? -32.906 -6.305 3.691 1 60.69 34 GLN B CA 1
ATOM 2752 C C . GLN B 1 34 ? -31.922 -6.699 4.801 1 60.69 34 GLN B C 1
ATOM 2754 O O . GLN B 1 34 ? -30.766 -6.277 4.801 1 60.69 34 GLN B O 1
ATOM 2759 N N . ARG B 1 35 ? -32.406 -7.48 5.633 1 58.69 35 ARG B N 1
ATOM 2760 C CA . ARG B 1 35 ? -31.5 -8.016 6.652 1 58.69 35 ARG B CA 1
ATOM 2761 C C . ARG B 1 35 ? -30.359 -8.812 6.023 1 58.69 35 ARG B C 1
ATOM 2763 O O . ARG B 1 35 ? -29.219 -8.703 6.434 1 58.69 35 ARG B O 1
ATOM 2770 N N . LEU B 1 36 ? -30.766 -9.594 5.172 1 58.31 36 LEU B N 1
ATOM 2771 C CA . LEU B 1 36 ? -29.766 -10.367 4.457 1 58.31 36 LEU B CA 1
ATOM 2772 C C . LEU B 1 36 ? -28.812 -9.445 3.701 1 58.31 36 LEU B C 1
ATOM 2774 O O . LEU B 1 36 ? -27.594 -9.68 3.682 1 58.31 36 LEU B O 1
ATOM 2778 N N . GLN B 1 37 ? -29.469 -8.531 3.146 1 58.56 37 GLN B N 1
ATOM 2779 C CA . GLN B 1 37 ? -28.641 -7.566 2.428 1 58.56 37 GLN B CA 1
ATOM 2780 C C . GLN B 1 37 ? -27.703 -6.832 3.377 1 58.56 37 GLN B C 1
ATOM 2782 O O . GLN B 1 37 ? -26.531 -6.613 3.053 1 58.56 37 GLN B O 1
ATOM 2787 N N . ILE B 1 38 ? -28.281 -6.43 4.395 1 56.09 38 ILE B N 1
ATOM 2788 C CA . ILE B 1 38 ? -27.469 -5.781 5.414 1 56.09 38 ILE B CA 1
ATOM 2789 C C . ILE B 1 38 ? -26.375 -6.734 5.887 1 56.09 38 ILE B C 1
ATOM 2791 O O . ILE B 1 38 ? -25.203 -6.34 6.004 1 56.09 38 ILE B O 1
ATOM 2795 N N . ALA B 1 39 ? -26.797 -7.914 6.168 1 52.62 39 ALA B N 1
ATOM 2796 C CA . ALA B 1 39 ? -25.812 -8.906 6.602 1 52.62 39 ALA B CA 1
ATOM 2797 C C . ALA B 1 39 ? -24.719 -9.078 5.559 1 52.62 39 ALA B C 1
ATOM 2799 O O . ALA B 1 39 ? -23.531 -9.188 5.902 1 52.62 39 ALA B O 1
ATOM 2800 N N . VAL B 1 40 ? -25.156 -9.078 4.477 1 50.91 40 VAL B N 1
ATOM 2801 C CA . VAL B 1 40 ? -24.219 -9.219 3.371 1 50.91 40 VAL B CA 1
ATOM 2802 C C . VAL B 1 40 ? -23.297 -8 3.311 1 50.91 40 VAL B C 1
ATOM 2804 O O . VAL B 1 40 ? -22.094 -8.133 3.172 1 50.91 40 VAL B O 1
ATOM 2807 N N . LEU B 1 41 ? -24.047 -6.938 3.338 1 54.72 41 LEU B N 1
ATOM 2808 C CA . LEU B 1 41 ? -23.281 -5.695 3.291 1 54.72 41 LEU B CA 1
ATOM 2809 C C . LEU B 1 41 ? -22.391 -5.562 4.516 1 54.72 41 LEU B C 1
ATOM 2811 O O . LEU B 1 41 ? -21.25 -5.098 4.406 1 54.72 41 LEU B O 1
ATOM 2815 N N . GLU B 1 42 ? -22.938 -5.898 5.598 1 51.72 42 GLU B N 1
ATOM 2816 C CA . GLU B 1 42 ? -22.156 -5.875 6.832 1 51.72 42 GLU B CA 1
ATOM 2817 C C . GLU B 1 42 ? -21 -6.859 6.77 1 51.72 42 GLU B C 1
ATOM 2819 O O . GLU B 1 42 ? -19.906 -6.562 7.25 1 51.72 42 GLU B O 1
ATOM 2824 N N . ALA B 1 43 ? -21.438 -7.934 6.391 1 47.41 43 ALA B N 1
ATOM 2825 C CA . ALA B 1 43 ? -20.406 -8.961 6.25 1 47.41 43 ALA B CA 1
ATOM 2826 C C . ALA B 1 43 ? -19.312 -8.508 5.297 1 47.41 43 ALA B C 1
ATOM 2828 O O . ALA B 1 43 ? -18.156 -8.914 5.441 1 47.41 43 ALA B O 1
ATOM 2829 N N . GLN B 1 44 ? -19.844 -7.898 4.465 1 48.97 44 GLN B N 1
ATOM 2830 C CA . GLN B 1 44 ? -18.906 -7.344 3.498 1 48.97 44 GLN B CA 1
ATOM 2831 C C . GLN B 1 44 ? -18.141 -6.168 4.094 1 48.97 44 GLN B C 1
ATOM 2833 O O . GLN B 1 44 ? -17.094 -5.777 3.568 1 48.97 44 GLN B O 1
ATOM 2838 N N . GLN B 1 45 ? -18.938 -5.582 5.051 1 47.97 45 GLN B N 1
ATOM 2839 C CA . GLN B 1 45 ? -18.328 -4.391 5.633 1 47.97 45 GLN B CA 1
ATOM 2840 C C . GLN B 1 45 ? -17.203 -4.762 6.594 1 47.97 45 GLN B C 1
ATOM 2842 O O . GLN B 1 45 ? -17.375 -5.617 7.465 1 47.97 45 GLN B O 1
ATOM 2847 N N . ALA B 1 46 ? -16.078 -4.742 6.234 1 49.12 46 ALA B N 1
ATOM 2848 C CA . ALA B 1 46 ? -14.906 -4.855 7.098 1 49.12 46 ALA B CA 1
ATOM 2849 C C . ALA B 1 46 ? -15.156 -4.203 8.453 1 49.12 46 ALA B C 1
ATOM 2851 O O . ALA B 1 46 ? -15.945 -3.258 8.555 1 49.12 46 ALA B O 1
ATOM 2852 N N . PRO B 1 47 ? -14.969 -4.977 9.625 1 49.47 47 PRO B N 1
ATOM 2853 C CA . PRO B 1 47 ? -15.055 -4.211 10.867 1 49.47 47 PRO B CA 1
ATOM 2854 C C . PRO B 1 47 ? -14.617 -2.756 10.703 1 49.47 47 PRO B C 1
ATOM 2856 O O . PRO B 1 47 ? -13.508 -2.488 10.234 1 49.47 47 PRO B O 1
ATOM 2859 N N . ILE B 1 48 ? -15.609 -1.963 10.43 1 50.88 48 ILE B N 1
ATOM 2860 C CA . ILE B 1 48 ? -15.484 -0.527 10.211 1 50.88 48 ILE B CA 1
ATOM 2861 C C . ILE B 1 48 ? -14.562 0.079 11.273 1 50.88 48 ILE B C 1
ATOM 2863 O O . ILE B 1 48 ? -14.703 -0.215 12.461 1 50.88 48 ILE B O 1
ATOM 2867 N N . ALA B 1 49 ? -13.391 0.548 10.852 1 56.75 49 ALA B N 1
ATOM 2868 C CA . ALA B 1 49 ? -12.578 1.433 11.672 1 56.75 49 ALA B CA 1
ATOM 2869 C C . ALA B 1 49 ? -13.445 2.295 12.586 1 56.75 49 ALA B C 1
ATOM 2871 O O . ALA B 1 49 ? -14.5 2.783 12.164 1 56.75 49 ALA B O 1
ATOM 2872 N N . PRO B 1 50 ? -13.273 2.076 13.906 1 58.12 50 PRO B N 1
ATOM 2873 C CA . PRO B 1 50 ? -14.016 2.988 14.781 1 58.12 50 PRO B CA 1
ATOM 2874 C C . PRO B 1 50 ? -13.938 4.441 14.32 1 58.12 50 PRO B C 1
ATOM 2876 O O . PRO B 1 50 ? -12.914 4.867 13.773 1 58.12 50 PRO B O 1
ATOM 2879 N N . GLU B 1 51 ? -15.141 5.059 14.266 1 59.66 51 GLU B N 1
ATOM 2880 C CA . GLU B 1 51 ? -15.172 6.469 13.883 1 59.66 51 GLU B CA 1
ATOM 2881 C C . GLU B 1 51 ? -14.398 7.328 14.883 1 59.66 51 GLU B C 1
ATOM 2883 O O . GLU B 1 51 ? -14.617 7.223 16.094 1 59.66 51 GLU B O 1
ATOM 2888 N N . VAL B 1 52 ? -13.406 7.961 14.461 1 64.94 52 VAL B N 1
ATOM 2889 C CA . VAL B 1 52 ? -12.711 8.922 15.305 1 64.94 52 VAL B CA 1
ATOM 2890 C C . VAL B 1 52 ? -13.398 10.281 15.219 1 64.94 52 VAL B C 1
ATOM 2892 O O . VAL B 1 52 ? -13.531 10.852 14.133 1 64.94 52 VAL B O 1
ATOM 2895 N N . PRO B 1 53 ? -13.883 10.703 16.406 1 67.5 53 PRO B N 1
ATOM 2896 C CA . PRO B 1 53 ? -14.562 12.008 16.391 1 67.5 53 PRO B CA 1
ATOM 2897 C C . PRO B 1 53 ? -13.641 13.141 15.945 1 67.5 53 PRO B C 1
ATOM 2899 O O . PRO B 1 53 ? -12.438 13.102 16.203 1 67.5 53 PRO B O 1
ATOM 2902 N N . ALA B 1 54 ? -14.258 14.109 15.344 1 72.88 54 ALA B N 1
ATOM 2903 C CA . ALA B 1 54 ? -13.531 15.289 14.875 1 72.88 54 ALA B CA 1
ATOM 2904 C C . ALA B 1 54 ? -12.875 16.031 16.031 1 72.88 54 ALA B C 1
ATOM 2906 O O . ALA B 1 54 ? -11.859 16.703 15.844 1 72.88 54 ALA B O 1
ATOM 2907 N N . THR B 1 55 ? -13.367 15.82 17.188 1 77.44 55 THR B N 1
ATOM 2908 C CA . THR B 1 55 ? -12.844 16.5 18.375 1 77.44 55 THR B CA 1
ATOM 2909 C C . THR B 1 55 ? -11.438 16.016 18.703 1 77.44 55 THR B C 1
ATOM 2911 O O . THR B 1 55 ? -10.617 16.766 19.234 1 77.44 55 THR B O 1
ATOM 2914 N N . VAL B 1 56 ? -11.188 14.836 18.375 1 82.88 56 VAL B N 1
ATOM 2915 C CA . VAL B 1 56 ? -9.867 14.273 18.656 1 82.88 56 VAL B CA 1
ATOM 2916 C C . VAL B 1 56 ? -8.82 14.953 17.781 1 82.88 56 VAL B C 1
ATOM 2918 O O . VAL B 1 56 ? -7.754 15.344 18.281 1 82.88 56 VAL B O 1
ATOM 2921 N N . ILE B 1 57 ? -9.141 15.188 16.562 1 87.88 57 ILE B N 1
ATOM 2922 C CA . ILE B 1 57 ? -8.203 15.836 15.648 1 87.88 57 ILE B CA 1
ATOM 2923 C C . ILE B 1 57 ? -7.988 17.281 16.078 1 87.88 57 ILE B C 1
ATOM 2925 O O . ILE B 1 57 ? -6.871 17.797 15.992 1 87.88 57 ILE B O 1
ATOM 2929 N N . HIS B 1 58 ? -9.039 17.859 16.531 1 86.19 58 HIS B N 1
ATOM 2930 C CA . HIS B 1 58 ? -8.945 19.234 16.984 1 86.19 58 HIS B CA 1
ATOM 2931 C C . HIS B 1 58 ? -8 19.344 18.172 1 86.19 58 HIS B C 1
ATOM 2933 O O . HIS B 1 58 ? -7.168 20.266 18.234 1 86.19 58 HIS B O 1
ATOM 2939 N N . GLU B 1 59 ? -8.156 18.453 19.031 1 85.38 59 GLU B N 1
ATOM 2940 C CA . GLU B 1 59 ? -7.32 18.469 20.234 1 85.38 59 GLU B CA 1
ATOM 2941 C C . GLU B 1 59 ? -5.855 18.234 19.891 1 85.38 59 GLU B C 1
ATOM 2943 O O . GLU B 1 59 ? -4.969 18.938 20.375 1 85.38 59 GLU B O 1
ATOM 2948 N N . LEU B 1 60 ? -5.605 17.297 19.109 1 91.25 60 LEU B N 1
ATOM 2949 C CA . LEU B 1 60 ? -4.238 16.953 18.734 1 91.25 60 LEU B CA 1
ATOM 2950 C C . LEU B 1 60 ? -3.592 18.094 17.953 1 91.25 60 LEU B C 1
ATOM 2952 O O . LEU B 1 60 ? -2.424 18.422 18.172 1 91.25 60 LEU B O 1
ATOM 2956 N N . PHE B 1 61 ? -4.387 18.672 17.125 1 93.94 61 PHE B N 1
ATOM 2957 C CA . PHE B 1 61 ? -3.889 19.766 16.312 1 93.94 61 PHE B CA 1
ATOM 2958 C C . PHE B 1 61 ? -3.562 20.969 17.188 1 93.94 61 PHE B C 1
ATOM 2960 O O . PHE B 1 61 ? -2.553 21.656 16.969 1 93.94 61 PHE B O 1
ATOM 2967 N N . SER B 1 62 ? -4.383 21.188 18.125 1 88.88 62 SER B N 1
ATOM 2968 C CA . SER B 1 62 ? -4.141 22.281 19.078 1 88.88 62 SER B CA 1
ATOM 2969 C C . SER B 1 62 ? -2.859 22.047 19.875 1 88.88 62 SER B C 1
ATOM 2971 O O . SER B 1 62 ? -2.066 22.969 20.062 1 88.88 62 SER B O 1
ATOM 2973 N N . LYS B 1 63 ? -2.719 20.859 20.281 1 91.94 63 LYS B N 1
ATOM 2974 C CA . LYS B 1 63 ? -1.51 20.5 21.016 1 91.94 63 LYS B CA 1
ATOM 2975 C C . LYS B 1 63 ? -0.264 20.688 20.156 1 91.94 63 LYS B C 1
ATOM 2977 O O . LYS B 1 63 ? 0.763 21.172 20.625 1 91.94 63 LYS B O 1
ATOM 2982 N N . LEU B 1 64 ? -0.403 20.281 18.922 1 96.75 64 LEU B N 1
ATOM 2983 C CA . LEU B 1 64 ? 0.717 20.438 18 1 96.75 64 LEU B CA 1
ATOM 2984 C C . LEU B 1 64 ? 1.046 21.906 17.781 1 96.75 64 LEU B C 1
ATOM 2986 O O . LEU B 1 64 ? 2.215 22.297 17.812 1 96.75 64 LEU B O 1
ATOM 2990 N N . THR B 1 65 ? 0.033 22.672 17.609 1 94.19 65 THR B N 1
ATOM 2991 C CA . THR B 1 65 ? 0.209 24.109 17.438 1 94.19 65 THR B CA 1
ATOM 2992 C C . THR B 1 65 ? 0.896 24.734 18.641 1 94.19 65 THR B C 1
ATOM 2994 O O . THR B 1 65 ? 1.807 25.547 18.5 1 94.19 65 THR B O 1
ATOM 2997 N N . TYR B 1 66 ? 0.48 24.281 19.766 1 92.12 66 TYR B N 1
ATOM 2998 C CA . TYR B 1 66 ? 1.059 24.781 21.016 1 92.12 66 TYR B CA 1
ATOM 2999 C C . TYR B 1 66 ? 2.533 24.406 21.109 1 92.12 66 TYR B C 1
ATOM 3001 O O . TYR B 1 66 ? 3.369 25.25 21.453 1 92.12 66 TYR B O 1
ATOM 3009 N N . GLU B 1 67 ? 2.859 23.219 20.828 1 94.12 67 GLU B N 1
ATOM 3010 C CA . GLU B 1 67 ? 4.238 22.75 20.906 1 94.12 67 GLU B CA 1
ATOM 3011 C C . GLU B 1 67 ? 5.133 23.516 19.938 1 94.12 67 GLU B C 1
ATOM 3013 O O . GLU B 1 67 ? 6.277 23.828 20.266 1 94.12 67 GLU B O 1
ATOM 3018 N N . ILE B 1 68 ? 4.609 23.75 18.75 1 97.81 68 ILE B N 1
ATOM 3019 C CA . ILE B 1 68 ? 5.383 24.484 17.766 1 97.81 68 ILE B CA 1
ATOM 3020 C C . ILE B 1 68 ? 5.586 25.922 18.234 1 97.81 68 ILE B C 1
ATOM 3022 O O . ILE B 1 68 ? 6.684 26.469 18.109 1 97.81 68 ILE B O 1
ATOM 3026 N N . ASN B 1 69 ? 4.586 26.469 18.828 1 93.31 69 ASN B N 1
ATOM 3027 C CA . ASN B 1 69 ? 4.684 27.828 19.344 1 93.31 69 ASN B CA 1
ATOM 3028 C C . ASN B 1 69 ? 5.766 27.938 20.422 1 93.31 69 ASN B C 1
ATOM 3030 O O . ASN B 1 69 ? 6.578 28.859 20.391 1 93.31 69 ASN B O 1
ATOM 3034 N N . ILE B 1 70 ? 5.773 27 21.312 1 92.81 70 ILE B N 1
ATOM 3035 C CA . ILE B 1 70 ? 6.742 27.016 22.406 1 92.81 70 ILE B CA 1
ATOM 3036 C C . ILE B 1 70 ? 8.148 26.812 21.844 1 92.81 70 ILE B C 1
ATOM 3038 O O . ILE B 1 70 ? 9.109 27.422 22.312 1 92.81 70 ILE B O 1
ATOM 3042 N N . LEU B 1 71 ? 8.25 26 20.891 1 96.25 71 LEU B N 1
ATOM 3043 C CA . LEU B 1 71 ? 9.539 25.672 20.297 1 96.25 71 LEU B CA 1
ATOM 3044 C C . LEU B 1 71 ? 10.18 26.922 19.688 1 96.25 71 LEU B C 1
ATOM 3046 O O . LEU B 1 71 ? 11.375 27.172 19.891 1 96.25 71 LEU B O 1
ATOM 3050 N N . VAL B 1 72 ? 9.422 27.688 19 1 95.75 72 VAL B N 1
ATOM 3051 C CA . VAL B 1 72 ? 10.008 28.781 18.234 1 95.75 72 VAL B CA 1
ATOM 3052 C C . VAL B 1 72 ? 10.414 29.906 19.188 1 95.75 72 VAL B C 1
ATOM 3054 O O . VAL B 1 72 ? 11.242 30.75 18.828 1 95.75 72 VAL B O 1
ATOM 3057 N N . LEU B 1 73 ? 9.867 29.922 20.391 1 91.25 73 LEU B N 1
ATOM 3058 C CA . LEU B 1 73 ? 10.195 30.953 21.359 1 91.25 73 LEU B CA 1
ATOM 3059 C C . LEU B 1 73 ? 11.656 30.844 21.812 1 91.25 73 LEU B C 1
ATOM 3061 O O . LEU B 1 73 ? 12.234 31.812 22.312 1 91.25 73 LEU B O 1
ATOM 3065 N N . ILE B 1 74 ? 12.227 29.719 21.594 1 90 74 ILE B N 1
ATOM 3066 C CA . ILE B 1 74 ? 13.602 29.547 22.047 1 90 74 ILE B CA 1
ATOM 3067 C C . ILE B 1 74 ? 14.57 29.969 20.938 1 90 74 ILE B C 1
ATOM 3069 O O . ILE B 1 74 ? 15.766 30.109 21.172 1 90 74 ILE B O 1
ATOM 3073 N N . LEU B 1 75 ? 14.047 30.172 19.719 1 94.19 75 LEU B N 1
ATOM 3074 C CA . LEU B 1 75 ? 14.883 30.531 18.578 1 94.19 75 LEU B CA 1
ATOM 3075 C C . LEU B 1 75 ? 15.109 32.031 18.531 1 94.19 75 LEU B C 1
ATOM 3077 O O . LEU B 1 75 ? 14.672 32.719 17.594 1 94.19 75 LEU B O 1
ATOM 3081 N N . THR B 1 76 ? 15.898 32.594 19.438 1 90.81 76 THR B N 1
ATOM 3082 C CA . THR B 1 76 ? 16.109 34.031 19.578 1 90.81 76 THR B CA 1
ATOM 3083 C C . THR B 1 76 ? 17.484 34.438 19.062 1 90.81 76 THR B C 1
ATOM 3085 O O . THR B 1 76 ? 17.906 35.562 19.234 1 90.81 76 THR B O 1
ATOM 3088 N N . GLY B 1 77 ? 18.141 33.531 18.5 1 89.88 77 GLY B N 1
ATOM 3089 C CA . GLY B 1 77 ? 19.453 33.844 17.953 1 89.88 77 GLY B CA 1
ATOM 3090 C C . GLY B 1 77 ? 19.406 34.719 16.734 1 89.88 77 GLY B C 1
ATOM 3091 O O . GLY B 1 77 ? 18.328 35 16.203 1 89.88 77 GLY B O 1
ATOM 3092 N N . PRO B 1 78 ? 20.547 35.219 16.375 1 89.31 78 PRO B N 1
ATOM 3093 C CA . PRO B 1 78 ? 20.609 36.125 15.219 1 89.31 78 PRO B CA 1
ATOM 3094 C C . PRO B 1 78 ? 20.234 35.438 13.906 1 89.31 78 PRO B C 1
ATOM 3096 O O . PRO B 1 78 ? 20.531 34.25 13.719 1 89.31 78 PRO B O 1
ATOM 3099 N N . VAL B 1 79 ? 19.516 36.219 13.055 1 91.19 79 VAL B N 1
ATOM 3100 C CA . VAL B 1 79 ? 19.141 35.719 11.734 1 91.19 79 VAL B CA 1
ATOM 3101 C C . VAL B 1 79 ? 19.766 36.594 10.656 1 91.19 79 VAL B C 1
ATOM 3103 O O . VAL B 1 79 ? 19.547 37.812 10.633 1 91.19 79 VAL B O 1
ATOM 3106 N N . VAL B 1 80 ? 20.656 35.938 9.883 1 92.25 80 VAL B N 1
ATOM 3107 C CA . VAL B 1 80 ? 21.219 36.594 8.695 1 92.25 80 VAL B CA 1
ATOM 3108 C C . VAL B 1 80 ? 20.656 35.938 7.441 1 92.25 80 VAL B C 1
ATOM 3110 O O . VAL B 1 80 ? 20.906 34.75 7.188 1 92.25 80 VAL B O 1
ATOM 3113 N N . VAL B 1 81 ? 19.922 36.688 6.617 1 93.06 81 VAL B N 1
ATOM 3114 C CA . VAL B 1 81 ? 19.172 36.156 5.484 1 93.06 81 VAL B CA 1
ATOM 3115 C C . VAL B 1 81 ? 20.125 35.562 4.457 1 93.06 81 VAL B C 1
ATOM 3117 O O . VAL B 1 81 ? 19.875 34.5 3.922 1 93.06 81 VAL B O 1
ATOM 3120 N N . GLU B 1 82 ? 21.203 36.188 4.223 1 91.06 82 GLU B N 1
ATOM 3121 C CA . GLU B 1 82 ? 22.156 35.781 3.195 1 91.06 82 GLU B CA 1
ATOM 3122 C C . GLU B 1 82 ? 22.797 34.438 3.533 1 91.06 82 GLU B C 1
ATOM 3124 O O . GLU B 1 82 ? 23.172 33.688 2.637 1 91.06 82 GLU B O 1
ATOM 3129 N N . THR B 1 83 ? 22.812 34.156 4.816 1 90.12 83 THR B N 1
ATOM 3130 C CA . THR B 1 83 ? 23.484 32.938 5.234 1 90.12 83 THR B CA 1
ATOM 3131 C C . THR B 1 83 ? 22.484 31.984 5.883 1 90.12 83 THR B C 1
ATOM 3133 O O . THR B 1 83 ? 22.875 31.109 6.668 1 90.12 83 THR B O 1
ATOM 3136 N N . ALA B 1 84 ? 21.234 32.25 5.59 1 92.31 84 ALA B N 1
ATOM 3137 C CA . ALA B 1 84 ? 20.219 31.391 6.16 1 92.31 84 ALA B CA 1
ATOM 3138 C C . ALA B 1 84 ? 20.406 29.938 5.703 1 92.31 84 ALA B C 1
ATOM 3140 O O . ALA B 1 84 ? 20.828 29.688 4.57 1 92.31 84 ALA B O 1
ATOM 3141 N N . HIS B 1 85 ? 20.188 28.984 6.582 1 93.56 85 HIS B N 1
ATOM 3142 C CA . HIS B 1 85 ? 20.281 27.578 6.219 1 93.56 85 HIS B CA 1
ATOM 3143 C C . HIS B 1 85 ? 19.453 27.266 4.973 1 93.56 85 HIS B C 1
ATOM 3145 O O . HIS B 1 85 ? 18.297 27.672 4.875 1 93.56 85 HIS B O 1
ATOM 3151 N N . PRO B 1 86 ? 19.984 26.547 3.977 1 95.06 86 PRO B N 1
ATOM 3152 C CA . PRO B 1 86 ? 19.297 26.328 2.701 1 95.06 86 PRO B CA 1
ATOM 3153 C C . PRO B 1 86 ? 17.922 25.688 2.875 1 95.06 86 PRO B C 1
ATOM 3155 O O . PRO B 1 86 ? 16.984 26.047 2.162 1 95.06 86 PRO B O 1
ATOM 3158 N N . ARG B 1 87 ? 17.812 24.797 3.764 1 95.56 87 ARG B N 1
ATOM 3159 C CA . ARG B 1 87 ? 16.547 24.125 4 1 95.56 87 ARG B CA 1
ATOM 3160 C C . ARG B 1 87 ? 15.5 25.109 4.531 1 95.56 87 ARG B C 1
ATOM 3162 O O . ARG B 1 87 ? 14.32 25.031 4.172 1 95.56 87 ARG B O 1
ATOM 3169 N N . LEU B 1 88 ? 15.938 25.969 5.375 1 96.62 88 LEU B N 1
ATOM 3170 C CA . LEU B 1 88 ? 15.039 27.016 5.879 1 96.62 88 LEU B CA 1
ATOM 3171 C C . LEU B 1 88 ? 14.609 27.953 4.758 1 96.62 88 LEU B C 1
ATOM 3173 O O . LEU B 1 88 ? 13.422 28.234 4.605 1 96.62 88 LEU B O 1
ATOM 3177 N N . ALA B 1 89 ? 15.57 28.375 4 1 95.62 89 ALA B N 1
ATOM 3178 C CA . ALA B 1 89 ? 15.281 29.281 2.898 1 95.62 89 ALA B CA 1
ATOM 3179 C C . ALA B 1 89 ? 14.312 28.656 1.903 1 95.62 89 ALA B C 1
ATOM 3181 O O . ALA B 1 89 ? 13.352 29.312 1.479 1 95.62 89 ALA B O 1
ATOM 3182 N N . LYS B 1 90 ? 14.5 27.484 1.579 1 95.62 90 LYS B N 1
ATOM 3183 C CA . LYS B 1 90 ? 13.641 26.766 0.64 1 95.62 90 LYS B CA 1
ATOM 3184 C C . LYS B 1 90 ? 12.219 26.641 1.19 1 95.62 90 LYS B C 1
ATOM 3186 O O . LYS B 1 90 ? 11.242 26.844 0.466 1 95.62 90 LYS B O 1
ATOM 3191 N N . GLY B 1 91 ? 12.141 26.281 2.479 1 95.12 91 GLY B N 1
ATOM 3192 C CA . GLY B 1 91 ? 10.836 26.141 3.104 1 95.12 91 GLY B CA 1
ATOM 3193 C C . GLY B 1 91 ? 10.055 27.438 3.162 1 95.12 91 GLY B C 1
ATOM 3194 O O . GLY B 1 91 ? 8.836 27.438 2.984 1 95.12 91 GLY B O 1
ATOM 3195 N N . LEU B 1 92 ? 10.758 28.469 3.305 1 96.19 92 LEU B N 1
ATOM 3196 C CA . LEU B 1 92 ? 10.102 29.75 3.496 1 96.19 92 LEU B CA 1
ATOM 3197 C C . LEU B 1 92 ? 9.727 30.375 2.154 1 96.19 92 LEU B C 1
ATOM 3199 O O . LEU B 1 92 ? 9 31.375 2.109 1 96.19 92 LEU B O 1
ATOM 3203 N N . GLU B 1 93 ? 10.141 29.781 1.094 1 93.69 93 GLU B N 1
ATOM 3204 C CA . GLU B 1 93 ? 9.734 30.266 -0.224 1 93.69 93 GLU B CA 1
ATOM 3205 C C . GLU B 1 93 ? 8.211 30.203 -0.38 1 93.69 93 GLU B C 1
ATOM 3207 O O . GLU B 1 93 ? 7.641 30.969 -1.17 1 93.69 93 GLU B O 1
ATOM 3212 N N . MET B 1 94 ? 7.613 29.391 0.419 1 91.38 94 MET B N 1
ATOM 3213 C CA . MET B 1 94 ? 6.156 29.281 0.365 1 91.38 94 MET B CA 1
ATOM 3214 C C . MET B 1 94 ? 5.492 30.578 0.807 1 91.38 94 MET B C 1
ATOM 3216 O O . MET B 1 94 ? 4.336 30.844 0.469 1 91.38 94 MET B O 1
ATOM 3220 N N . LEU B 1 95 ? 6.211 31.391 1.507 1 93.88 95 LEU B N 1
ATOM 3221 C CA . LEU B 1 95 ? 5.691 32.656 1.986 1 93.88 95 LEU B CA 1
ATOM 3222 C C . LEU B 1 95 ? 5.977 33.781 0.984 1 93.88 95 LEU B C 1
ATOM 3224 O O . LEU B 1 95 ? 5.594 34.938 1.205 1 93.88 95 LEU B O 1
ATOM 3228 N N . GLY B 1 96 ? 6.672 33.438 -0.067 1 91.81 96 GLY B N 1
ATOM 3229 C CA . GLY B 1 96 ? 7.113 34.438 -1.01 1 91.81 96 GLY B CA 1
ATOM 3230 C C . GLY B 1 96 ? 8.453 35.062 -0.646 1 91.81 96 GLY B C 1
ATOM 3231 O O . GLY B 1 96 ? 9.07 34.688 0.354 1 91.81 96 GLY B O 1
ATOM 3232 N N . GLU B 1 97 ? 8.812 36.125 -1.406 1 92.12 97 GLU B N 1
ATOM 3233 C CA . GLU B 1 97 ? 10.109 36.75 -1.202 1 92.12 97 GLU B CA 1
ATOM 3234 C C . GLU B 1 97 ? 10.102 37.625 0.056 1 92.12 97 GLU B C 1
ATOM 3236 O O . GLU B 1 97 ? 11.156 37.938 0.616 1 92.12 97 GLU B O 1
ATOM 3241 N N . GLN B 1 98 ? 9.039 37.938 0.516 1 94.75 98 GLN B N 1
ATOM 3242 C CA . GLN B 1 98 ? 8.883 38.844 1.647 1 94.75 98 GLN B CA 1
ATOM 3243 C C . GLN B 1 98 ? 9.359 38.188 2.943 1 94.75 98 GLN B C 1
ATOM 3245 O O . GLN B 1 98 ? 9.562 38.875 3.949 1 94.75 98 GLN B O 1
ATOM 3250 N N . TRP B 1 99 ? 9.531 36.844 2.883 1 96 99 TRP B N 1
ATOM 3251 C CA . TRP B 1 99 ? 9.938 36.188 4.113 1 96 99 TRP B CA 1
ATOM 3252 C C . TRP B 1 99 ? 11.266 36.75 4.621 1 96 99 TRP B C 1
ATOM 3254 O O . TRP B 1 99 ? 11.516 36.75 5.832 1 96 99 TRP B O 1
ATOM 3264 N N . LYS B 1 100 ? 12.094 37.219 3.713 1 96.06 100 LYS B N 1
ATOM 3265 C CA . LYS B 1 100 ? 13.406 37.781 4.051 1 96.06 100 LYS B CA 1
ATOM 3266 C C . LYS B 1 100 ? 13.281 38.969 4.973 1 96.06 100 LYS B C 1
ATOM 3268 O O . LYS B 1 100 ? 14.102 39.156 5.875 1 96.06 100 LYS B O 1
ATOM 3273 N N . GLY B 1 101 ? 12.289 39.781 4.66 1 96.12 101 GLY B N 1
ATOM 3274 C CA . GLY B 1 101 ? 12.039 40.906 5.527 1 96.12 101 GLY B CA 1
ATOM 3275 C C . GLY B 1 101 ? 11.352 40.531 6.824 1 96.12 101 GLY B C 1
ATOM 3276 O O . GLY B 1 101 ? 11.656 41.094 7.883 1 96.12 101 GLY B O 1
ATOM 3277 N N . TRP B 1 102 ? 10.516 39.531 6.746 1 96.44 102 TRP B N 1
ATOM 3278 C CA . TRP B 1 102 ? 9.703 39.156 7.898 1 96.44 102 TRP B CA 1
ATOM 3279 C C . TRP B 1 102 ? 10.547 38.438 8.945 1 96.44 102 TRP B C 1
ATOM 3281 O O . TRP B 1 102 ? 10.297 38.562 10.148 1 96.44 102 TRP B O 1
ATOM 3291 N N . ILE B 1 103 ? 11.555 37.75 8.523 1 96.38 103 ILE B N 1
ATOM 3292 C CA . ILE B 1 103 ? 12.297 36.906 9.469 1 96.38 103 ILE B CA 1
ATOM 3293 C C . ILE B 1 103 ? 13.25 37.781 10.289 1 96.38 103 ILE B C 1
ATOM 3295 O O . ILE B 1 103 ? 13.688 37.375 11.367 1 96.38 103 ILE B O 1
ATOM 3299 N N . VAL B 1 104 ? 13.602 38.938 9.797 1 94.81 104 VAL B N 1
ATOM 3300 C CA . VAL B 1 104 ? 14.523 39.812 10.508 1 94.81 104 VAL B CA 1
ATOM 3301 C C . VAL B 1 104 ? 13.742 40.75 11.406 1 94.81 104 VAL B C 1
ATOM 3303 O O . VAL B 1 104 ? 14.305 41.375 12.328 1 94.81 104 VAL B O 1
ATOM 3306 N N . ASP B 1 105 ? 12.469 40.906 11.062 1 94.06 105 ASP B N 1
ATOM 3307 C CA . ASP B 1 105 ? 11.594 41.75 11.867 1 94.06 105 ASP B CA 1
ATOM 3308 C C . ASP B 1 105 ? 11.18 41.062 13.156 1 94.06 105 ASP B C 1
ATOM 3310 O O . ASP B 1 105 ? 10.578 39.969 13.117 1 94.06 105 ASP B O 1
ATOM 3314 N N . GLU B 1 106 ? 11.383 41.688 14.289 1 90.19 106 GLU B N 1
ATOM 3315 C CA . GLU B 1 106 ? 11.094 41.125 15.594 1 90.19 106 GLU B CA 1
ATOM 3316 C C . GLU B 1 106 ? 9.602 40.844 15.758 1 90.19 106 GLU B C 1
ATOM 3318 O O . GLU B 1 106 ? 9.219 39.875 16.438 1 90.19 106 GLU B O 1
ATOM 3323 N N . ALA B 1 107 ? 8.781 41.562 15.086 1 90.12 107 ALA B N 1
ATOM 3324 C CA . ALA B 1 107 ? 7.332 41.438 15.227 1 90.12 107 ALA B CA 1
ATOM 3325 C C . ALA B 1 107 ? 6.816 40.219 14.5 1 90.12 107 ALA B C 1
ATOM 3327 O O . ALA B 1 107 ? 5.785 39.656 14.875 1 90.12 107 ALA B O 1
ATOM 3328 N N . THR B 1 108 ? 7.562 39.688 13.484 1 95 108 THR B N 1
ATOM 3329 C CA . THR B 1 108 ? 7.043 38.625 12.656 1 95 108 THR B CA 1
ATOM 3330 C C . THR B 1 108 ? 7.957 37.406 12.727 1 95 108 THR B C 1
ATOM 3332 O O . THR B 1 108 ? 7.57 36.312 12.312 1 95 108 THR B O 1
ATOM 3335 N N . ARG B 1 109 ? 9.102 37.531 13.289 1 95.38 109 ARG B N 1
ATOM 3336 C CA . ARG B 1 109 ? 10.141 36.5 13.25 1 95.38 109 ARG B CA 1
ATOM 3337 C C . ARG B 1 109 ? 9.617 35.156 13.805 1 95.38 109 ARG B C 1
ATOM 3339 O O . ARG B 1 109 ? 9.766 34.125 13.164 1 95.38 109 ARG B O 1
ATOM 3346 N N . SER B 1 110 ? 9.023 35.219 14.984 1 95.19 110 SER B N 1
ATOM 3347 C CA . SER B 1 110 ? 8.523 34 15.609 1 95.19 110 SER B CA 1
ATOM 3348 C C . SER B 1 110 ? 7.488 33.312 14.719 1 95.19 110 SER B C 1
ATOM 3350 O O . SER B 1 110 ? 7.488 32.094 14.602 1 95.19 110 SER B O 1
ATOM 3352 N N . SER B 1 111 ? 6.66 34.125 14.094 1 96.69 111 SER B N 1
ATOM 3353 C CA . SER B 1 111 ? 5.633 33.594 13.211 1 96.69 111 SER B CA 1
ATOM 3354 C C . SER B 1 111 ? 6.25 32.938 11.969 1 96.69 111 SER B C 1
ATOM 3356 O O . SER B 1 111 ? 5.738 31.953 11.453 1 96.69 111 SER B O 1
ATOM 3358 N N . VAL B 1 112 ? 7.32 33.531 11.5 1 97.5 112 VAL B N 1
ATOM 3359 C CA . VAL B 1 112 ? 8 32.969 10.328 1 97.5 112 VAL B CA 1
ATOM 3360 C C . VAL B 1 112 ? 8.609 31.609 10.672 1 97.5 112 VAL B C 1
ATOM 3362 O O . VAL B 1 112 ? 8.484 30.656 9.898 1 97.5 112 VAL B O 1
ATOM 3365 N N . PHE B 1 113 ? 9.203 31.516 11.844 1 97.75 113 PHE B N 1
ATOM 3366 C CA . PHE B 1 113 ? 9.766 30.25 12.273 1 97.75 113 PHE B CA 1
ATOM 3367 C C . PHE B 1 113 ? 8.664 29.203 12.469 1 97.75 113 PHE B C 1
ATOM 3369 O O . PHE B 1 113 ? 8.836 28.047 12.117 1 97.75 113 PHE B O 1
ATOM 3376 N N . GLU B 1 114 ? 7.578 29.656 13.055 1 98 114 GLU B N 1
ATOM 3377 C CA . GLU B 1 114 ? 6.441 28.766 13.211 1 98 114 GLU B CA 1
ATOM 3378 C C . GLU B 1 114 ? 5.98 28.219 11.852 1 98 114 GLU B C 1
ATOM 3380 O O . GLU B 1 114 ? 5.723 27.031 11.711 1 98 114 GLU B O 1
ATOM 3385 N N . ALA B 1 115 ? 5.879 29.094 10.914 1 98 115 ALA B N 1
ATOM 3386 C CA . ALA B 1 115 ? 5.453 28.703 9.57 1 98 115 ALA B CA 1
ATOM 3387 C C . ALA B 1 115 ? 6.414 27.672 8.969 1 98 115 ALA B C 1
ATOM 3389 O O . ALA B 1 115 ? 5.984 26.734 8.312 1 98 115 ALA B O 1
ATOM 3390 N N . PHE B 1 116 ? 7.645 27.891 9.211 1 98.06 116 PHE B N 1
ATOM 3391 C CA . PHE B 1 116 ? 8.648 26.969 8.688 1 98.06 116 PHE B CA 1
ATOM 3392 C C . PHE B 1 116 ? 8.492 25.594 9.305 1 98.06 116 PHE B C 1
ATOM 3394 O O . PHE B 1 116 ? 8.539 24.578 8.602 1 98.06 116 PHE B O 1
ATOM 3401 N N . VAL B 1 117 ? 8.352 25.547 10.617 1 98.38 117 VAL B N 1
ATOM 3402 C CA . VAL B 1 117 ? 8.203 24.266 11.289 1 98.38 117 VAL B CA 1
ATOM 3403 C C . VAL B 1 117 ? 6.934 23.562 10.812 1 98.38 117 VAL B C 1
ATOM 3405 O O . VAL B 1 117 ? 6.938 22.359 10.547 1 98.38 117 VAL B O 1
ATOM 3408 N N . TRP B 1 118 ? 5.875 24.297 10.641 1 97.75 118 TRP B N 1
ATOM 3409 C CA . TRP B 1 118 ? 4.641 23.734 10.109 1 97.75 118 TRP B CA 1
ATOM 3410 C C . TRP B 1 118 ? 4.855 23.188 8.703 1 97.75 118 TRP B C 1
ATOM 3412 O O . TRP B 1 118 ? 4.305 22.141 8.344 1 97.75 118 TRP B O 1
ATOM 3422 N N . TYR B 1 119 ? 5.57 23.922 7.93 1 96.5 119 TYR B N 1
ATOM 3423 C CA . TYR B 1 119 ? 5.887 23.469 6.582 1 96.5 119 TYR B CA 1
ATOM 3424 C C . TYR B 1 119 ? 6.574 22.109 6.617 1 96.5 119 TYR B C 1
ATOM 3426 O O . TYR B 1 119 ? 6.215 21.203 5.859 1 96.5 119 TYR B O 1
ATOM 3434 N N . GLU B 1 120 ? 7.527 21.969 7.5 1 96.88 120 GLU B N 1
ATOM 3435 C CA . GLU B 1 120 ? 8.258 20.719 7.637 1 96.88 120 GLU B CA 1
ATOM 3436 C C . GLU B 1 120 ? 7.34 19.594 8.109 1 96.88 120 GLU B C 1
ATOM 3438 O O . GLU B 1 120 ? 7.406 18.469 7.598 1 96.88 120 GLU B O 1
ATOM 3443 N N . VAL B 1 121 ? 6.531 19.875 9.039 1 96.81 121 VAL B N 1
ATOM 3444 C CA . VAL B 1 121 ? 5.594 18.891 9.57 1 96.81 121 VAL B CA 1
ATOM 3445 C C . VAL B 1 121 ? 4.586 18.5 8.484 1 96.81 121 VAL B C 1
ATOM 3447 O O . VAL B 1 121 ? 4.223 17.328 8.367 1 96.81 121 VAL B O 1
ATOM 3450 N N . ALA B 1 122 ? 4.16 19.469 7.723 1 94.94 122 ALA B N 1
ATOM 3451 C CA . ALA B 1 122 ? 3.211 19.219 6.645 1 94.94 122 ALA B CA 1
ATOM 3452 C C . ALA B 1 122 ? 3.811 18.266 5.602 1 94.94 122 ALA B C 1
ATOM 3454 O O . ALA B 1 122 ? 3.1 17.453 5.016 1 94.94 122 ALA B O 1
ATOM 3455 N N . GLN B 1 123 ? 5.094 18.375 5.379 1 93.88 123 GLN B N 1
ATOM 3456 C CA . GLN B 1 123 ? 5.762 17.469 4.457 1 93.88 123 GLN B CA 1
ATOM 3457 C C . GLN B 1 123 ? 5.664 16.031 4.941 1 93.88 123 GLN B C 1
ATOM 3459 O O . GLN B 1 123 ? 5.531 15.102 4.137 1 93.88 123 GLN B O 1
ATOM 3464 N N . TYR B 1 124 ? 5.734 15.883 6.18 1 94.06 124 TYR B N 1
ATOM 3465 C CA . TYR B 1 124 ? 5.582 14.555 6.77 1 94.06 124 TYR B CA 1
ATOM 3466 C C . TYR B 1 124 ? 4.23 13.953 6.406 1 94.06 124 TYR B C 1
ATOM 3468 O O . TYR B 1 124 ? 4.141 12.766 6.086 1 94.06 124 TYR B O 1
ATOM 3476 N N . PHE B 1 125 ? 3.178 14.695 6.477 1 91.75 125 PHE B N 1
ATOM 3477 C CA . PHE B 1 125 ? 1.847 14.172 6.18 1 91.75 125 PHE B CA 1
ATOM 3478 C C . PHE B 1 125 ? 1.74 13.758 4.719 1 91.75 125 PHE B C 1
ATOM 3480 O O . PHE B 1 125 ? 0.912 12.922 4.363 1 91.75 125 PHE B O 1
ATOM 3487 N N . GLY B 1 126 ? 2.498 14.32 3.924 1 85.19 126 GLY B N 1
ATOM 3488 C CA . GLY B 1 126 ? 2.451 14.062 2.494 1 85.19 126 GLY B CA 1
ATOM 3489 C C . GLY B 1 126 ? 3.449 13.008 2.047 1 85.19 126 GLY B C 1
ATOM 3490 O O . GLY B 1 126 ? 3.408 11.867 2.516 1 85.19 126 GLY B O 1
ATOM 3491 N N . SER B 1 127 ? 4.418 13.414 1.288 1 80 127 SER B N 1
ATOM 3492 C CA . SER B 1 127 ? 5.289 12.492 0.574 1 80 127 SER B CA 1
ATOM 3493 C C . SER B 1 127 ? 6.516 12.133 1.406 1 80 127 SER B C 1
ATOM 3495 O O . SER B 1 127 ? 7.227 11.172 1.097 1 80 127 SER B O 1
ATOM 3497 N N . GLN B 1 128 ? 6.73 12.82 2.457 1 85.56 128 GLN B N 1
ATOM 3498 C CA . GLN B 1 128 ? 7.945 12.578 3.23 1 85.56 128 GLN B CA 1
ATOM 3499 C C . GLN B 1 128 ? 7.625 11.922 4.57 1 85.56 128 GLN B C 1
ATOM 3501 O O . GLN B 1 128 ? 8.109 12.359 5.613 1 85.56 128 GLN B O 1
ATOM 3506 N N . HIS B 1 129 ? 6.855 10.977 4.531 1 89.44 129 HIS B N 1
ATOM 3507 C CA . HIS B 1 129 ? 6.426 10.312 5.758 1 89.44 129 HIS B CA 1
ATOM 3508 C C . HIS B 1 129 ? 7.531 9.438 6.332 1 89.44 129 HIS B C 1
ATOM 3510 O O . HIS B 1 129 ? 7.512 9.102 7.52 1 89.44 129 HIS B O 1
ATOM 3516 N N . ARG B 1 130 ? 8.5 9.078 5.48 1 94.31 130 ARG B N 1
ATOM 3517 C CA . ARG B 1 130 ? 9.719 8.406 5.902 1 94.31 130 ARG B CA 1
ATOM 3518 C C . ARG B 1 130 ? 9.398 7.145 6.699 1 94.31 130 ARG B C 1
ATOM 3520 O O . ARG B 1 130 ? 10.094 6.82 7.664 1 94.31 130 ARG B O 1
ATOM 3527 N N . ASP B 1 131 ? 8.281 6.492 6.465 1 95.06 131 ASP B N 1
ATOM 3528 C CA . ASP B 1 131 ? 7.863 5.219 7.043 1 95.06 131 ASP B CA 1
ATOM 3529 C C . ASP B 1 131 ? 7.738 5.324 8.562 1 95.06 131 ASP B C 1
ATOM 3531 O O . ASP B 1 131 ? 8.039 4.367 9.281 1 95.06 131 ASP B O 1
ATOM 3535 N N . ILE B 1 132 ? 7.434 6.484 9.047 1 95.62 132 ILE B N 1
ATOM 3536 C CA . ILE B 1 132 ? 7.371 6.676 10.492 1 95.62 132 ILE B CA 1
ATOM 3537 C C . ILE B 1 132 ? 6.121 6 11.047 1 95.62 132 ILE B C 1
ATOM 3539 O O . ILE B 1 132 ? 6.188 5.277 12.039 1 95.62 132 ILE B O 1
ATOM 3543 N N . TRP B 1 133 ? 4.992 6.27 10.422 1 95.56 133 TRP B N 1
ATOM 3544 C CA . TRP B 1 133 ? 3.756 5.629 10.859 1 95.56 133 TRP B CA 1
ATOM 3545 C C . TRP B 1 133 ? 3.73 4.16 10.453 1 95.56 133 TRP B C 1
ATOM 3547 O O . TRP B 1 133 ? 3.818 3.836 9.266 1 95.56 133 TRP B O 1
ATOM 3557 N N . ALA B 1 134 ? 3.68 3.266 11.367 1 93.44 134 ALA B N 1
ATOM 3558 C CA . ALA B 1 134 ? 3.506 1.829 11.18 1 93.44 134 ALA B CA 1
ATOM 3559 C C . ALA B 1 134 ? 4.652 1.244 10.359 1 93.44 134 ALA B C 1
ATOM 3561 O O . ALA B 1 134 ? 4.477 0.244 9.656 1 93.44 134 ALA B O 1
ATOM 3562 N N . GLY B 1 135 ? 5.785 1.971 10.297 1 93.31 135 GLY B N 1
ATOM 3563 C CA . GLY B 1 135 ? 6.98 1.457 9.648 1 93.31 135 GLY B CA 1
ATOM 3564 C C . GLY B 1 135 ? 6.836 1.33 8.148 1 93.31 135 GLY B C 1
ATOM 3565 O O . GLY B 1 135 ? 6.156 2.139 7.512 1 93.31 135 GLY B O 1
ATOM 3566 N N . LYS B 1 136 ? 7.531 0.355 7.645 1 92.5 136 LYS B N 1
ATOM 3567 C CA . LYS B 1 136 ? 7.566 0.152 6.199 1 92.5 136 LYS B CA 1
ATOM 3568 C C . LYS B 1 136 ? 6.176 -0.169 5.656 1 92.5 136 LYS B C 1
ATOM 3570 O O . LYS B 1 136 ? 5.816 0.267 4.559 1 92.5 136 LYS B O 1
ATOM 3575 N N . MET B 1 137 ? 5.426 -0.93 6.371 1 93.44 137 MET B N 1
ATOM 3576 C CA . MET B 1 137 ? 4.07 -1.274 5.957 1 93.44 137 MET B CA 1
ATOM 3577 C C . MET B 1 137 ? 3.195 -0.027 5.859 1 93.44 137 MET B C 1
ATOM 3579 O O . MET B 1 137 ? 2.492 0.169 4.867 1 93.44 137 MET B O 1
ATOM 3583 N N . GLY B 1 138 ? 3.33 0.788 6.887 1 95.38 138 GLY B N 1
ATOM 3584 C CA . GLY B 1 138 ? 2.586 2.037 6.855 1 95.38 138 GLY B CA 1
ATOM 3585 C C . GLY B 1 138 ? 3.025 2.967 5.742 1 95.38 138 GLY B C 1
ATOM 3586 O O . GLY B 1 138 ? 2.191 3.613 5.102 1 95.38 138 GLY B O 1
ATOM 3587 N N . GLY B 1 139 ? 4.281 3.008 5.559 1 95.56 139 GLY B N 1
ATOM 3588 C CA . GLY B 1 139 ? 4.809 3.828 4.48 1 95.56 139 GLY B CA 1
ATOM 3589 C C . GLY B 1 139 ? 4.312 3.4 3.111 1 95.56 139 GLY B C 1
ATOM 3590 O O . GLY B 1 139 ? 3.916 4.238 2.299 1 95.56 139 GLY B O 1
ATOM 3591 N N . ALA B 1 140 ? 4.32 2.145 2.873 1 94.81 140 ALA B N 1
ATOM 3592 C CA . ALA B 1 140 ? 3.82 1.624 1.602 1 94.81 140 ALA B CA 1
ATOM 3593 C C . ALA B 1 140 ? 2.344 1.964 1.411 1 94.81 140 ALA B C 1
ATOM 3595 O O . ALA B 1 140 ? 1.923 2.336 0.314 1 94.81 140 ALA B O 1
ATOM 3596 N N . PHE B 1 141 ? 1.611 1.826 2.406 1 96.62 141 PHE B N 1
ATOM 3597 C CA . PHE B 1 141 ? 0.185 2.125 2.352 1 96.62 141 PHE B CA 1
ATOM 3598 C C . PHE B 1 141 ? -0.048 3.602 2.059 1 96.62 141 PHE B C 1
ATOM 3600 O O . PHE B 1 141 ? -0.887 3.949 1.225 1 96.62 141 PHE B O 1
ATOM 3607 N N . LYS B 1 142 ? 0.656 4.383 2.697 1 96.19 142 LYS B N 1
ATOM 3608 C CA . LYS B 1 142 ? 0.521 5.816 2.477 1 96.19 142 LYS B CA 1
ATOM 3609 C C . LYS B 1 142 ? 0.907 6.191 1.048 1 96.19 142 LYS B C 1
ATOM 3611 O O . LYS B 1 142 ? 0.318 7.102 0.458 1 96.19 142 LYS B O 1
ATOM 3616 N N . ASP B 1 143 ? 1.896 5.57 0.549 1 94.94 143 ASP B N 1
ATOM 3617 C CA . ASP B 1 143 ? 2.287 5.816 -0.835 1 94.94 143 ASP B CA 1
ATOM 3618 C C . ASP B 1 143 ? 1.148 5.484 -1.796 1 94.94 143 ASP B C 1
ATOM 3620 O O . ASP B 1 143 ? 0.903 6.219 -2.756 1 94.94 143 ASP B O 1
ATOM 3624 N N . VAL B 1 144 ? 0.495 4.395 -1.534 1 95.81 144 VAL B N 1
ATOM 3625 C CA . VAL B 1 144 ? -0.643 4.012 -2.363 1 95.81 144 VAL B CA 1
ATOM 3626 C C . VAL B 1 144 ? -1.735 5.074 -2.264 1 95.81 144 VAL B C 1
ATOM 3628 O O . VAL B 1 144 ? -2.275 5.516 -3.281 1 95.81 144 VAL B O 1
ATOM 3631 N N . CYS B 1 145 ? -2.008 5.453 -1.064 1 95.25 145 CYS B N 1
ATOM 3632 C CA . CYS B 1 145 ? -3.041 6.461 -0.845 1 95.25 145 CYS B CA 1
ATOM 3633 C C . CYS B 1 145 ? -2.701 7.758 -1.566 1 95.25 145 CYS B C 1
ATOM 3635 O O . CYS B 1 145 ? -3.57 8.383 -2.178 1 95.25 145 CYS B O 1
ATOM 3637 N N . LYS B 1 146 ? -1.493 8.156 -1.463 1 93.12 146 LYS B N 1
ATOM 3638 C CA . LYS B 1 146 ? -1.055 9.383 -2.109 1 93.12 146 LYS B CA 1
ATOM 3639 C C . LYS B 1 146 ? -1.223 9.305 -3.623 1 93.12 146 LYS B C 1
ATOM 3641 O O . LYS B 1 146 ? -1.697 10.25 -4.254 1 93.12 146 LYS B O 1
ATOM 3646 N N . GLN B 1 147 ? -0.845 8.227 -4.172 1 91.88 147 GLN B N 1
ATOM 3647 C CA . GLN B 1 147 ? -0.944 8.062 -5.617 1 91.88 147 GLN B CA 1
ATOM 3648 C C . GLN B 1 147 ? -2.4 8.055 -6.07 1 91.88 147 GLN B C 1
ATOM 3650 O O . GLN B 1 147 ? -2.742 8.656 -7.09 1 91.88 147 GLN B O 1
ATOM 3655 N N . LEU B 1 148 ? -3.197 7.402 -5.344 1 92.5 148 LEU B N 1
ATOM 3656 C CA . LEU B 1 148 ? -4.617 7.383 -5.672 1 92.5 148 LEU B CA 1
ATOM 3657 C C . LEU B 1 148 ? -5.219 8.781 -5.59 1 92.5 148 LEU B C 1
ATOM 3659 O O . LEU B 1 148 ? -6.059 9.148 -6.41 1 92.5 148 LEU B O 1
ATOM 3663 N N . ARG B 1 149 ? -4.809 9.516 -4.605 1 90 149 ARG B N 1
ATOM 3664 C CA . ARG B 1 149 ? -5.285 10.891 -4.453 1 90 149 ARG B CA 1
ATOM 3665 C C . ARG B 1 149 ? -4.891 11.742 -5.652 1 90 149 ARG B C 1
ATOM 3667 O O . ARG B 1 149 ? -5.684 12.555 -6.133 1 90 149 ARG B O 1
ATOM 3674 N N . SER B 1 150 ? -3.719 11.539 -6.148 1 88.56 150 SER B N 1
ATOM 3675 C CA . SER B 1 150 ? -3.184 12.375 -7.219 1 88.56 150 SER B CA 1
ATOM 3676 C C . SER B 1 150 ? -3.695 11.922 -8.586 1 88.56 150 SER B C 1
ATOM 3678 O O . SER B 1 150 ? -3.568 12.648 -9.57 1 88.56 150 SER B O 1
ATOM 3680 N N . THR B 1 151 ? -4.293 10.766 -8.656 1 87.25 151 THR B N 1
ATOM 3681 C CA . THR B 1 151 ? -4.734 10.234 -9.938 1 87.25 151 THR B CA 1
ATOM 3682 C C . THR B 1 151 ? -6.25 10.055 -9.961 1 87.25 151 THR B C 1
ATOM 3684 O O . THR B 1 151 ? -6.977 10.93 -10.438 1 87.25 151 THR B O 1
ATOM 3687 N N . LEU B 1 152 ? -6.73 9.164 -9.195 1 84 152 LEU B N 1
ATOM 3688 C CA . LEU B 1 152 ? -8.141 8.781 -9.203 1 84 152 LEU B CA 1
ATOM 3689 C C . LEU B 1 152 ? -9 9.883 -8.594 1 84 152 LEU B C 1
ATOM 3691 O O . LEU B 1 152 ? -10.109 10.148 -9.078 1 84 152 LEU B O 1
ATOM 3695 N N . LEU B 1 153 ? -8.445 10.586 -7.605 1 86.25 153 LEU B N 1
ATOM 3696 C CA . LEU B 1 153 ? -9.305 11.438 -6.797 1 86.25 153 LEU B CA 1
ATOM 3697 C C . LEU B 1 153 ? -9.195 12.898 -7.242 1 86.25 153 LEU B C 1
ATOM 3699 O O . LEU B 1 153 ? -9.945 13.75 -6.766 1 86.25 153 LEU B O 1
ATOM 3703 N N . LYS B 1 154 ? -8.281 13.305 -8.023 1 80.69 154 LYS B N 1
ATOM 3704 C CA . LYS B 1 154 ? -8.078 14.688 -8.453 1 80.69 154 LYS B CA 1
ATOM 3705 C C . LYS B 1 154 ? -9.391 15.32 -8.898 1 80.69 154 LYS B C 1
ATOM 3707 O O . LYS B 1 154 ? -9.711 16.438 -8.492 1 80.69 154 LYS B O 1
ATOM 3712 N N . ASP B 1 155 ? -10.273 14.711 -9.617 1 79.12 155 ASP B N 1
ATOM 3713 C CA . ASP B 1 155 ? -11.539 15.258 -10.094 1 79.12 155 ASP B CA 1
ATOM 3714 C C . ASP B 1 155 ? -12.695 14.297 -9.797 1 79.12 155 ASP B C 1
ATOM 3716 O O . ASP B 1 155 ? -13.648 14.203 -10.57 1 79.12 155 ASP B O 1
ATOM 3720 N N . ALA B 1 156 ? -12.469 13.766 -8.648 1 82 156 ALA B N 1
ATOM 3721 C CA . ALA B 1 156 ? -13.469 12.75 -8.32 1 82 156 ALA B CA 1
ATOM 3722 C C . ALA B 1 156 ? -14.703 13.375 -7.68 1 82 156 ALA B C 1
ATOM 3724 O O . ALA B 1 156 ? -14.609 14.422 -7.027 1 82 156 ALA B O 1
ATOM 3725 N N . ASP B 1 157 ? -15.75 12.766 -7.938 1 84.12 157 ASP B N 1
ATOM 3726 C CA . ASP B 1 157 ? -16.969 13.195 -7.25 1 84.12 157 ASP B CA 1
ATOM 3727 C C . ASP B 1 157 ? -16.938 12.773 -5.781 1 84.12 157 ASP B C 1
ATOM 3729 O O . ASP B 1 157 ? -16.016 12.094 -5.34 1 84.12 157 ASP B O 1
ATOM 3733 N N . MET B 1 158 ? -17.906 13.219 -5.066 1 82.75 158 MET B N 1
ATOM 3734 C CA . MET B 1 158 ? -17.938 13.008 -3.623 1 82.75 158 MET B CA 1
ATOM 3735 C C . MET B 1 158 ? -18.094 11.531 -3.291 1 82.75 158 MET B C 1
ATOM 3737 O O . MET B 1 158 ? -17.531 11.039 -2.307 1 82.75 158 MET B O 1
ATOM 3741 N N . ARG B 1 159 ? -18.875 10.906 -4.062 1 80.94 159 ARG B N 1
ATOM 3742 C CA . ARG B 1 159 ? -19.078 9.484 -3.82 1 80.94 159 ARG B CA 1
ATOM 3743 C C . ARG B 1 159 ? -17.781 8.711 -3.908 1 80.94 159 ARG B C 1
ATOM 3745 O O . ARG B 1 159 ? -17.484 7.871 -3.049 1 80.94 159 ARG B O 1
ATOM 3752 N N . THR B 1 160 ? -16.938 8.977 -4.918 1 85.12 160 THR B N 1
ATOM 3753 C CA . THR B 1 160 ? -15.633 8.336 -5.086 1 85.12 160 THR B CA 1
ATOM 3754 C C . THR B 1 160 ? -14.703 8.703 -3.936 1 85.12 160 THR B C 1
ATOM 3756 O O . THR B 1 160 ? -13.977 7.852 -3.426 1 85.12 160 THR B O 1
ATOM 3759 N N . LEU B 1 161 ? -14.781 9.891 -3.541 1 88.38 161 LEU B N 1
ATOM 3760 C CA . LEU B 1 161 ? -13.953 10.359 -2.434 1 88.38 161 LEU B CA 1
ATOM 3761 C C . LEU B 1 161 ? -14.328 9.641 -1.139 1 88.38 161 LEU B C 1
ATOM 3763 O O . LEU B 1 161 ? -13.445 9.273 -0.356 1 88.38 161 LEU B O 1
ATOM 3767 N N . GLN B 1 162 ? -15.547 9.477 -0.917 1 83.88 162 GLN B N 1
ATOM 3768 C CA . GLN B 1 162 ? -16.031 8.805 0.289 1 83.88 162 GLN B CA 1
ATOM 3769 C C . GLN B 1 162 ? -15.633 7.332 0.293 1 83.88 162 GLN B C 1
ATOM 3771 O O . GLN B 1 162 ? -15.234 6.797 1.328 1 83.88 162 GLN B O 1
ATOM 3776 N N . HIS B 1 163 ? -15.766 6.746 -0.84 1 84.56 163 HIS B N 1
ATOM 3777 C CA . HIS B 1 163 ? -15.359 5.348 -0.955 1 84.56 163 HIS B CA 1
ATOM 3778 C C . HIS B 1 163 ? -13.875 5.18 -0.665 1 84.56 163 HIS B C 1
ATOM 3780 O O . HIS B 1 163 ? -13.477 4.242 0.028 1 84.56 163 HIS B O 1
ATOM 3786 N N . PHE B 1 164 ? -13.133 6.039 -1.196 1 91.62 164 PHE B N 1
ATOM 3787 C CA . PHE B 1 164 ? -11.695 6 -0.95 1 91.62 164 PHE B CA 1
ATOM 3788 C C . PHE B 1 164 ? -11.398 6.18 0.534 1 91.62 164 PHE B C 1
ATOM 3790 O O . PHE B 1 164 ? -10.578 5.453 1.098 1 91.62 164 PHE B O 1
ATOM 3797 N N . SER B 1 165 ? -12.008 7.148 1.08 1 89.81 165 SER B N 1
ATOM 3798 C CA . SER B 1 165 ? -11.75 7.43 2.488 1 89.81 165 SER B CA 1
ATOM 3799 C C . SER B 1 165 ? -12.109 6.238 3.367 1 89.81 165 SER B C 1
ATOM 3801 O O . SER B 1 165 ? -11.406 5.938 4.332 1 89.81 165 SER B O 1
ATOM 3803 N N . LEU B 1 166 ? -13.18 5.641 3.053 1 86.12 166 LEU B N 1
ATOM 3804 C CA . LEU B 1 166 ? -13.586 4.453 3.801 1 86.12 166 LEU B CA 1
ATOM 3805 C C . LEU B 1 166 ? -12.57 3.328 3.621 1 86.12 166 LEU B C 1
ATOM 3807 O O . LEU B 1 166 ? -12.188 2.676 4.594 1 86.12 166 LEU B O 1
ATOM 3811 N N . TRP B 1 167 ? -12.227 3.084 2.424 1 91.25 167 TRP B N 1
ATOM 3812 C CA . TRP B 1 167 ? -11.227 2.059 2.119 1 91.25 167 TRP B CA 1
ATOM 3813 C C . TRP B 1 167 ? -9.922 2.336 2.855 1 91.25 167 TRP B C 1
ATOM 3815 O O . TRP B 1 167 ? -9.328 1.426 3.439 1 91.25 167 TRP B O 1
ATOM 3825 N N . ARG B 1 168 ? -9.492 3.58 2.777 1 93.44 168 ARG B N 1
ATOM 3826 C CA . ARG B 1 168 ? -8.281 3.996 3.469 1 93.44 168 ARG B CA 1
ATOM 3827 C C . ARG B 1 168 ? -8.383 3.729 4.965 1 93.44 168 ARG B C 1
ATOM 3829 O O . ARG B 1 168 ? -7.453 3.186 5.57 1 93.44 168 ARG B O 1
ATOM 3836 N N . ALA B 1 169 ? -9.461 4.074 5.504 1 90.44 169 ALA B N 1
ATOM 3837 C CA . ALA B 1 169 ? -9.656 3.914 6.941 1 90.44 169 ALA B CA 1
ATOM 3838 C C . ALA B 1 169 ? -9.602 2.441 7.34 1 90.44 169 ALA B C 1
ATOM 3840 O O . ALA B 1 169 ? -9.016 2.092 8.367 1 90.44 169 ALA B O 1
ATOM 3841 N N . GLN B 1 170 ? -10.18 1.644 6.578 1 89.81 170 GLN B N 1
ATOM 3842 C CA . GLN B 1 170 ? -10.156 0.208 6.844 1 89.81 170 GLN B CA 1
ATOM 3843 C C . GLN B 1 170 ? -8.734 -0.342 6.777 1 89.81 170 GLN B C 1
ATOM 3845 O O . GLN B 1 170 ? -8.328 -1.142 7.625 1 89.81 170 GLN B O 1
ATOM 3850 N N . GLY B 1 171 ? -8.055 0.063 5.746 1 93.06 171 GLY B N 1
ATOM 3851 C CA . GLY B 1 171 ? -6.664 -0.355 5.629 1 93.06 171 GLY B CA 1
ATOM 3852 C C . GLY B 1 171 ? -5.812 0.076 6.809 1 93.06 171 GLY B C 1
ATOM 3853 O O . GLY B 1 171 ? -5.035 -0.72 7.344 1 93.06 171 GLY B O 1
ATOM 3854 N N . ALA B 1 172 ? -5.988 1.291 7.164 1 92.12 172 ALA B N 1
ATOM 3855 C CA . ALA B 1 172 ? -5.234 1.807 8.305 1 92.12 172 ALA B CA 1
ATOM 3856 C C . ALA B 1 172 ? -5.551 1.018 9.57 1 92.12 172 ALA B C 1
ATOM 3858 O O . ALA B 1 172 ? -4.652 0.709 10.359 1 92.12 172 ALA B O 1
ATOM 3859 N N . HIS B 1 173 ? -6.719 0.701 9.766 1 88.25 173 HIS B N 1
ATOM 3860 C CA . HIS B 1 173 ? -7.133 -0.06 10.945 1 88.25 173 HIS B CA 1
ATOM 3861 C C . HIS B 1 173 ? -6.512 -1.452 10.945 1 88.25 173 HIS B C 1
ATOM 3863 O O . HIS B 1 173 ? -6.004 -1.909 11.969 1 88.25 173 HIS B O 1
ATOM 3869 N N . MET B 1 174 ? -6.562 -2.096 9.82 1 89.38 174 MET B N 1
ATOM 3870 C CA . MET B 1 174 ? -5.98 -3.432 9.727 1 89.38 174 MET B CA 1
ATOM 3871 C C . MET B 1 174 ? -4.48 -3.391 9.992 1 89.38 174 MET B C 1
ATOM 3873 O O . MET B 1 174 ? -3.938 -4.289 10.641 1 89.38 174 MET B O 1
ATOM 3877 N N . ILE B 1 175 ? -3.855 -2.395 9.453 1 91.56 175 ILE B N 1
ATOM 3878 C CA . ILE B 1 175 ? -2.418 -2.24 9.656 1 91.56 175 ILE B CA 1
ATOM 3879 C C . ILE B 1 175 ? -2.121 -2.051 11.141 1 91.56 175 ILE B C 1
ATOM 3881 O O . ILE B 1 175 ? -1.204 -2.674 11.68 1 91.56 175 ILE B O 1
ATOM 3885 N N . THR B 1 176 ? -2.926 -1.244 11.75 1 86.06 176 THR B N 1
ATOM 3886 C CA . THR B 1 176 ? -2.738 -1.01 13.18 1 86.06 176 THR B CA 1
ATOM 3887 C C . THR B 1 176 ? -2.99 -2.287 13.977 1 86.06 176 THR B C 1
ATOM 3889 O O . THR B 1 176 ? -2.262 -2.59 14.922 1 86.06 176 THR B O 1
ATOM 3892 N N . GLN B 1 177 ? -3.934 -3.006 13.625 1 83.19 177 GLN B N 1
ATOM 3893 C CA . GLN B 1 177 ? -4.23 -4.273 14.281 1 83.19 177 GLN B CA 1
ATOM 3894 C C . GLN B 1 177 ? -3.096 -5.277 14.086 1 83.19 177 GLN B C 1
ATOM 3896 O O . GLN B 1 177 ? -2.76 -6.031 15 1 83.19 177 GLN B O 1
ATOM 3901 N N . ALA B 1 178 ? -2.637 -5.324 12.891 1 86.19 178 ALA B N 1
ATOM 3902 C CA . ALA B 1 178 ? -1.57 -6.262 12.547 1 86.19 178 ALA B CA 1
ATOM 3903 C C . ALA B 1 178 ? -0.333 -6.023 13.406 1 86.19 178 ALA B C 1
ATOM 3905 O O . ALA B 1 178 ? 0.387 -6.965 13.742 1 86.19 178 ALA B O 1
ATOM 3906 N N . LEU B 1 179 ? -0.041 -4.891 13.625 1 81.88 179 LEU B N 1
ATOM 3907 C CA . LEU B 1 179 ? 1.166 -4.535 14.359 1 81.88 179 LEU B CA 1
ATOM 3908 C C . LEU B 1 179 ? 0.895 -4.508 15.859 1 81.88 179 LEU B C 1
ATOM 3910 O O . LEU B 1 179 ? 1.828 -4.551 16.672 1 81.88 179 LEU B O 1
ATOM 3914 N N . GLY B 1 180 ? -0.298 -4.359 16.344 1 66.25 180 GLY B N 1
ATOM 3915 C CA . GLY B 1 180 ? -0.667 -4.355 17.75 1 66.25 180 GLY B CA 1
ATOM 3916 C C . GLY B 1 180 ? -0.863 -5.746 18.328 1 66.25 180 GLY B C 1
ATOM 3917 O O . GLY B 1 180 ? -1.826 -6.434 17.984 1 66.25 180 GLY B O 1
ATOM 3918 N N . ASN B 1 181 ? 0.125 -6.934 18.109 1 48.34 181 ASN B N 1
ATOM 3919 C CA . ASN B 1 181 ? -0.12 -8.148 18.891 1 48.34 181 ASN B CA 1
ATOM 3920 C C . ASN B 1 181 ? -0.973 -7.871 20.125 1 48.34 181 ASN B C 1
ATOM 3922 O O . ASN B 1 181 ? -1.937 -8.586 20.391 1 48.34 181 ASN B O 1
ATOM 3926 N N . ASP B 1 182 ? -0.094 -7.941 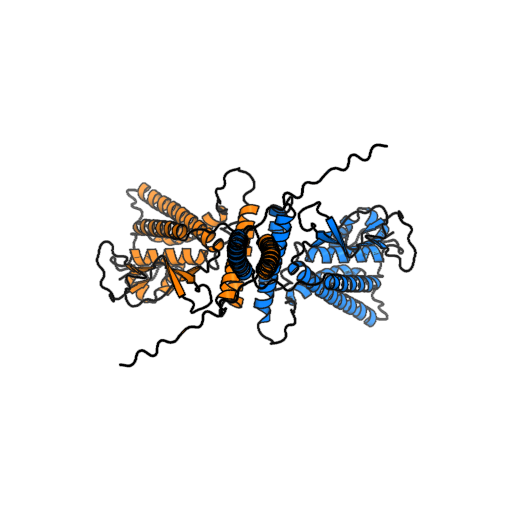21.406 1 36.44 182 ASP B N 1
ATOM 3927 C CA . ASP B 1 182 ? -0.316 -8.484 22.75 1 36.44 182 ASP B CA 1
ATOM 3928 C C . ASP B 1 182 ? -1.552 -7.863 23.391 1 36.44 182 ASP B C 1
ATOM 3930 O O . ASP B 1 182 ? -2.232 -8.508 24.188 1 36.44 182 ASP B O 1
ATOM 3934 N N . THR B 1 183 ? -1.315 -6.586 24.234 1 32.88 183 THR B N 1
ATOM 3935 C CA . THR B 1 183 ? -2.078 -6.426 25.469 1 32.88 183 THR B CA 1
ATOM 3936 C C . THR B 1 183 ? -3.564 -6.254 25.156 1 32.88 183 THR B C 1
ATOM 3938 O O . THR B 1 183 ? -3.934 -5.746 24.094 1 32.88 183 THR B O 1
ATOM 3941 N N . ALA B 1 184 ? -4.516 -6.879 25.922 1 31.62 184 ALA B N 1
ATOM 3942 C CA . ALA B 1 184 ? -5.91 -6.762 26.328 1 31.62 184 ALA B CA 1
ATOM 3943 C C . ALA B 1 184 ? -6.461 -5.375 26.016 1 31.62 184 ALA B C 1
ATOM 3945 O O . ALA B 1 184 ? -7.641 -5.102 26.25 1 31.62 184 ALA B O 1
ATOM 3946 N N . THR B 1 185 ? -5.656 -4.238 26.219 1 31.89 185 THR B N 1
ATOM 3947 C CA . THR B 1 185 ? -6.242 -2.91 26.344 1 31.89 185 THR B CA 1
ATOM 3948 C C . THR B 1 185 ? -6.543 -2.309 24.984 1 31.89 185 THR B C 1
ATOM 3950 O O . THR B 1 185 ? -5.715 -2.387 24.062 1 31.89 185 THR B O 1
ATOM 3953 N N . THR B 1 186 ? -7.738 -2.057 24.547 1 35.81 186 THR B N 1
ATOM 3954 C CA . THR B 1 186 ? -8.516 -1.237 23.609 1 35.81 186 THR B CA 1
ATOM 3955 C C . THR B 1 186 ? -7.652 -0.12 23.031 1 35.81 186 THR B C 1
ATOM 3957 O O . THR B 1 186 ? -8.148 0.73 22.281 1 35.81 186 THR B O 1
ATOM 3960 N N . THR B 1 187 ? -6.488 0.255 23.625 1 39.31 187 THR B N 1
ATOM 3961 C CA . THR B 1 187 ? -5.906 1.545 23.266 1 39.31 187 THR B CA 1
ATOM 3962 C C . THR B 1 187 ? -5.188 1.463 21.922 1 39.31 187 THR B C 1
ATOM 3964 O O . THR B 1 187 ? -4.273 0.654 21.75 1 39.31 187 THR B O 1
ATOM 3967 N N . THR B 1 188 ? -5.809 1.768 20.844 1 47.88 188 THR B N 1
ATOM 3968 C CA . THR B 1 188 ? -5.449 2.082 19.453 1 47.88 188 THR B CA 1
ATOM 3969 C C . THR B 1 188 ? -4.035 2.652 19.391 1 47.88 188 THR B C 1
ATOM 3971 O O . THR B 1 188 ? -3.844 3.865 19.484 1 47.88 188 THR B O 1
ATOM 3974 N N . THR B 1 189 ? -3.076 2.084 20.062 1 57.47 189 THR B N 1
ATOM 3975 C CA . THR B 1 189 ? -1.771 2.734 20.094 1 57.47 189 THR B CA 1
ATOM 3976 C C . THR B 1 189 ? -1.168 2.822 18.703 1 57.47 189 THR B C 1
ATOM 3978 O O . THR B 1 189 ? -1.117 1.825 17.969 1 57.47 189 THR B O 1
ATOM 3981 N N . THR B 1 190 ? -1.067 4.051 18.25 1 69.06 190 THR B N 1
ATOM 3982 C CA . THR B 1 190 ? -0.359 4.41 17.031 1 69.06 190 THR B CA 1
ATOM 3983 C C . THR B 1 190 ? 1.022 3.762 16.984 1 69.06 190 THR B C 1
ATOM 3985 O O . THR B 1 190 ? 1.791 3.873 17.953 1 69.06 190 THR B O 1
ATOM 3988 N N . THR B 1 191 ? 1.294 2.916 16.094 1 82.5 191 THR B N 1
ATOM 3989 C CA . THR B 1 191 ? 2.613 2.316 15.938 1 82.5 191 THR B CA 1
ATOM 3990 C C . THR B 1 191 ? 3.57 3.291 15.258 1 82.5 191 THR B C 1
ATOM 3992 O O . THR B 1 191 ? 3.305 3.758 14.148 1 82.5 191 THR B O 1
ATOM 3995 N N . ILE B 1 192 ? 4.617 3.635 16.016 1 89.69 192 ILE B N 1
ATOM 3996 C CA . ILE B 1 192 ? 5.59 4.613 15.539 1 89.69 192 ILE B CA 1
ATOM 3997 C C . ILE B 1 192 ? 6.949 3.945 15.359 1 89.69 192 ILE B C 1
ATOM 3999 O O . ILE B 1 192 ? 7.422 3.23 16.25 1 89.69 192 ILE B O 1
ATOM 4003 N N . ASP B 1 193 ? 7.52 4.086 14.219 1 92.69 193 ASP B N 1
ATOM 4004 C CA . ASP B 1 193 ? 8.93 3.764 14.047 1 92.69 193 ASP B CA 1
ATOM 4005 C C . ASP B 1 193 ? 9.82 4.848 14.648 1 92.69 193 ASP B C 1
ATOM 4007 O O . ASP B 1 193 ? 10.117 5.852 14 1 92.69 193 ASP B O 1
ATOM 4011 N N . TRP B 1 194 ? 10.312 4.629 15.781 1 92.5 194 TRP B N 1
ATOM 4012 C CA . TRP B 1 194 ? 11 5.648 16.562 1 92.5 194 TRP B CA 1
ATOM 4013 C C . TRP B 1 194 ? 12.352 5.988 15.953 1 92.5 194 TRP B C 1
ATOM 4015 O O . TRP B 1 194 ? 12.82 7.125 16.047 1 92.5 194 TRP B O 1
ATOM 4025 N N . ASP B 1 195 ? 12.969 5.02 15.297 1 92.56 195 ASP B N 1
ATOM 4026 C CA . ASP B 1 195 ? 14.242 5.297 14.648 1 92.56 195 ASP B CA 1
ATOM 4027 C C . 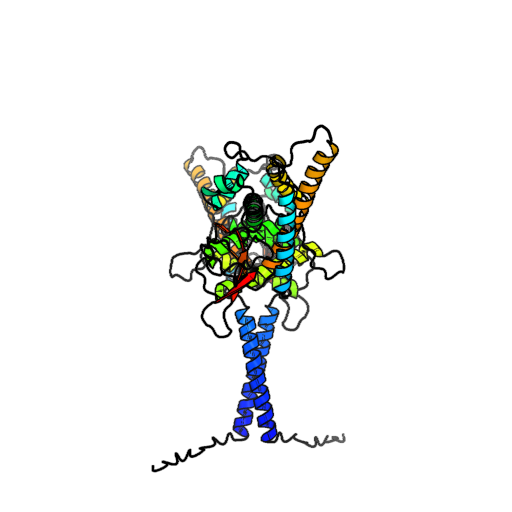ASP B 1 195 ? 14.07 6.32 13.523 1 92.56 195 ASP B C 1
ATOM 4029 O O . ASP B 1 195 ? 14.82 7.293 13.445 1 92.56 195 ASP B O 1
ATOM 4033 N N . ASN B 1 196 ? 13.102 6.066 12.758 1 95.19 196 ASN B N 1
ATOM 4034 C CA . ASN B 1 196 ? 12.844 6.996 11.664 1 95.19 196 ASN B CA 1
ATOM 4035 C C . ASN B 1 196 ? 12.391 8.359 12.188 1 95.19 196 ASN B C 1
ATOM 4037 O O . ASN B 1 196 ? 12.812 9.398 11.664 1 95.19 196 ASN B O 1
ATOM 4041 N N . LEU B 1 197 ? 11.57 8.352 13.234 1 95.25 197 LEU B N 1
ATOM 4042 C CA . LEU B 1 197 ? 11.094 9.609 13.805 1 95.25 197 LEU B CA 1
ATOM 4043 C C . LEU B 1 197 ? 12.258 10.414 14.367 1 95.25 197 LEU B C 1
ATOM 4045 O O . LEU B 1 197 ? 12.352 11.625 14.141 1 95.25 197 LEU B O 1
ATOM 4049 N N . THR B 1 198 ? 13.141 9.758 15.039 1 94.75 198 THR B N 1
ATOM 4050 C CA . THR B 1 198 ? 14.297 10.422 15.625 1 94.75 198 THR B CA 1
ATOM 4051 C C . THR B 1 198 ? 15.211 10.992 14.547 1 94.75 198 THR B C 1
ATOM 4053 O O . THR B 1 198 ? 15.758 12.078 14.703 1 94.75 198 THR B O 1
ATOM 4056 N N . THR B 1 199 ? 15.266 10.266 13.492 1 96.62 199 THR B N 1
ATOM 4057 C CA . THR B 1 199 ? 16.094 10.734 12.383 1 96.62 199 THR B CA 1
ATOM 4058 C C . THR B 1 199 ? 15.523 12.023 11.789 1 96.62 199 THR B C 1
ATOM 4060 O O . THR B 1 199 ? 16.25 12.992 11.586 1 96.62 199 THR B O 1
ATOM 4063 N N . VAL B 1 200 ? 14.273 12.047 11.555 1 96.88 200 VAL B N 1
ATOM 4064 C CA . VAL B 1 200 ? 13.633 13.211 10.961 1 96.88 200 VAL B CA 1
ATOM 4065 C C . VAL B 1 200 ? 13.711 14.391 11.922 1 96.88 200 VAL B C 1
ATOM 4067 O O . VAL B 1 200 ? 14.016 15.516 11.516 1 96.88 200 VAL B O 1
ATOM 4070 N N . ALA B 1 201 ? 13.453 14.148 13.18 1 95.44 201 ALA B N 1
ATOM 4071 C CA . ALA B 1 201 ? 13.555 15.195 14.195 1 95.44 201 ALA B CA 1
ATOM 4072 C C . ALA B 1 201 ? 14.969 15.758 14.266 1 95.44 201 ALA B C 1
ATOM 4074 O O . ALA B 1 201 ? 15.164 16.969 14.383 1 95.44 201 ALA B O 1
ATOM 4075 N N . SER B 1 202 ? 15.953 14.875 14.141 1 96.44 202 SER B N 1
ATOM 4076 C CA . SER B 1 202 ? 17.359 15.289 14.203 1 96.44 202 SER B CA 1
ATOM 4077 C C . SER B 1 202 ? 17.734 16.125 12.984 1 96.44 202 SER B C 1
ATOM 4079 O O . SER B 1 202 ? 18.562 17.047 13.094 1 96.44 202 SER B O 1
ATOM 4081 N N . GLU B 1 203 ? 17.172 15.758 11.859 1 97.31 203 GLU B N 1
ATOM 4082 C CA . GLU B 1 203 ? 17.438 16.547 10.664 1 97.31 203 GLU B CA 1
ATOM 4083 C C . GLU B 1 203 ? 16.906 17.969 10.82 1 97.31 203 GLU B C 1
ATOM 4085 O O . GLU B 1 203 ? 17.594 18.938 10.461 1 97.31 203 GLU B O 1
ATOM 4090 N N . LEU B 1 204 ? 15.742 18.125 11.352 1 97.88 204 LEU B N 1
ATOM 4091 C CA . LEU B 1 204 ? 15.195 19.453 11.562 1 97.88 204 LEU B CA 1
ATOM 4092 C C . LEU B 1 204 ? 15.938 20.188 12.68 1 97.88 204 LEU B C 1
ATOM 4094 O O . LEU B 1 204 ? 16.141 21.391 12.617 1 97.88 204 LEU B O 1
ATOM 4098 N N . PHE B 1 205 ? 16.375 19.469 13.656 1 97.12 205 PHE B N 1
ATOM 4099 C CA . PHE B 1 205 ? 17.188 20 14.734 1 97.12 205 PHE B CA 1
ATOM 4100 C C . PHE B 1 205 ? 18.453 20.656 14.188 1 97.12 205 PHE B C 1
ATOM 4102 O O . PHE B 1 205 ? 18.844 21.75 14.617 1 97.12 205 PHE B O 1
ATOM 4109 N N . ALA B 1 206 ? 19.047 19.984 13.258 1 96.75 206 ALA B N 1
ATOM 4110 C CA . ALA B 1 206 ? 20.281 20.484 12.664 1 96.75 206 ALA B CA 1
ATOM 4111 C C . ALA B 1 206 ? 20.062 21.828 11.977 1 96.75 206 ALA B C 1
ATOM 4113 O O . ALA B 1 206 ? 20.953 22.672 11.945 1 96.75 206 ALA B O 1
ATOM 4114 N N . VAL B 1 207 ? 18.938 22.031 11.508 1 97 207 VAL B N 1
ATOM 4115 C CA . VAL B 1 207 ? 18.609 23.281 10.852 1 97 207 VAL B CA 1
ATOM 4116 C C . VAL B 1 207 ? 18.328 24.359 11.898 1 97 207 VAL B C 1
ATOM 4118 O O . VAL B 1 207 ? 18.938 25.438 11.875 1 97 207 VAL B O 1
ATOM 4121 N N . LEU B 1 208 ? 17.547 24.078 12.883 1 97.19 208 LEU B N 1
ATOM 4122 C CA . LEU B 1 208 ? 17 25.062 13.797 1 97.19 208 LEU B CA 1
ATOM 4123 C C . LEU B 1 208 ? 18.016 25.422 14.883 1 97.19 208 LEU B C 1
ATOM 4125 O O . LEU B 1 208 ? 17.953 26.5 15.461 1 97.19 208 LEU B O 1
ATOM 4129 N N . LYS B 1 209 ? 18.922 24.5 15.125 1 93.94 209 LYS B N 1
ATOM 4130 C CA . LYS B 1 209 ? 19.891 24.75 16.188 1 93.94 209 LYS B CA 1
ATOM 4131 C C . LYS B 1 209 ? 20.75 25.969 15.867 1 93.94 209 LYS B C 1
ATOM 4133 O O . LYS B 1 209 ? 21.281 26.609 16.766 1 93.94 209 LYS B O 1
ATOM 4138 N N . THR B 1 210 ? 20.844 26.312 14.594 1 92.31 210 THR B N 1
ATOM 4139 C CA . THR B 1 210 ? 21.625 27.453 14.133 1 92.31 210 THR B CA 1
ATOM 4140 C C . THR B 1 210 ? 21.016 28.75 14.609 1 92.31 210 THR B C 1
ATOM 4142 O O . THR B 1 210 ? 21.672 29.797 14.617 1 92.31 210 THR B O 1
ATOM 4145 N N . TYR B 1 211 ? 19.828 28.75 15.078 1 93.88 211 TYR B N 1
ATOM 4146 C CA . TYR B 1 211 ? 19.125 29.969 15.422 1 93.88 211 TYR B CA 1
ATOM 4147 C C . TYR B 1 211 ? 18.844 30.031 16.922 1 93.88 211 TYR B C 1
ATOM 4149 O O . TYR B 1 211 ? 18.031 30.844 17.375 1 93.88 211 TYR B O 1
ATOM 4157 N N . LEU B 1 212 ? 19.5 29.188 17.625 1 92.75 212 LEU B N 1
ATOM 4158 C CA . LEU B 1 212 ? 19.484 29.266 19.078 1 92.75 212 LEU B CA 1
ATOM 4159 C C . LEU B 1 212 ? 20.359 30.406 19.578 1 92.75 212 LEU B C 1
ATOM 4161 O O . LEU B 1 212 ? 21.266 30.844 18.859 1 92.75 212 LEU B O 1
ATOM 4165 N N . PRO B 1 213 ? 19.969 30.875 20.75 1 88.38 213 PRO B N 1
ATOM 4166 C CA . PRO B 1 213 ? 20.812 31.953 21.266 1 88.38 213 PRO B CA 1
ATOM 4167 C C . PRO B 1 213 ? 22.281 31.531 21.406 1 88.38 213 PRO B C 1
ATOM 4169 O O . PRO B 1 213 ? 22.578 30.344 21.594 1 88.38 213 PRO B O 1
ATOM 4172 N N . ALA B 1 214 ? 23.094 32.531 21.047 1 74.88 214 ALA B N 1
ATOM 4173 C CA . ALA B 1 214 ? 24.547 32.312 21.094 1 74.88 214 ALA B CA 1
ATOM 4174 C C . ALA B 1 214 ? 24.969 31.719 22.438 1 74.88 214 ALA B C 1
ATOM 4176 O O . ALA B 1 214 ? 24.344 31.984 23.469 1 74.88 214 ALA B O 1
ATOM 4177 N N . HIS B 1 215 ? 25.812 30.766 22.25 1 68.19 215 HIS B N 1
ATOM 4178 C CA . HIS B 1 215 ? 26.438 30.156 23.406 1 68.19 215 HIS B CA 1
ATOM 4179 C C . HIS B 1 215 ? 27 31.219 24.359 1 68.19 215 HIS B C 1
ATOM 4181 O O . HIS B 1 215 ? 27.719 32.125 23.922 1 68.19 215 HIS B O 1
ATOM 4187 N N . ASP B 1 216 ? 26.234 31.469 25.406 1 62.41 216 ASP B N 1
ATOM 4188 C CA . ASP B 1 216 ? 26.844 32.281 26.453 1 62.41 216 ASP B CA 1
ATOM 4189 C C . ASP B 1 216 ? 28.047 31.578 27.094 1 62.41 216 ASP B C 1
ATOM 4191 O O . ASP B 1 216 ? 27.875 30.547 27.75 1 62.41 216 ASP B O 1
ATOM 4195 N N . ALA B 1 217 ? 29.219 31.812 26.438 1 61.12 217 ALA B N 1
ATOM 4196 C CA . ALA B 1 217 ? 30.422 31.219 27 1 61.12 217 ALA B CA 1
ATOM 4197 C C . ALA B 1 217 ? 30.375 31.234 28.531 1 61.12 217 ALA B C 1
ATOM 4199 O O . ALA B 1 217 ? 30.969 30.359 29.188 1 61.12 217 ALA B O 1
ATOM 4200 N N . ALA B 1 218 ? 29.703 32.156 29.078 1 65.5 218 ALA B N 1
ATOM 4201 C CA . ALA B 1 218 ? 29.656 32.281 30.531 1 65.5 218 ALA B CA 1
ATOM 4202 C C . ALA B 1 218 ? 28.656 31.281 31.125 1 65.5 218 ALA B C 1
ATOM 4204 O O . ALA B 1 218 ? 28.75 30.938 32.312 1 65.5 218 ALA B O 1
ATOM 4205 N N . ASN B 1 219 ? 27.703 30.688 30.25 1 69.5 219 ASN B N 1
ATOM 4206 C CA . ASN B 1 219 ? 26.734 29.734 30.766 1 69.5 219 ASN B CA 1
ATOM 4207 C C . ASN B 1 219 ? 26.547 28.562 29.797 1 69.5 219 ASN B C 1
ATOM 4209 O O . ASN B 1 219 ? 25.469 28.406 29.203 1 69.5 219 ASN B O 1
ATOM 4213 N N . PRO B 1 220 ? 27.625 27.844 29.594 1 69.88 220 PRO B N 1
ATOM 4214 C CA . PRO B 1 220 ? 27.578 26.703 28.688 1 69.88 220 PRO B CA 1
ATOM 4215 C C . PRO B 1 220 ? 26.391 25.766 28.984 1 69.88 220 PRO B C 1
ATOM 4217 O O . PRO B 1 220 ? 25.859 25.141 28.062 1 69.88 220 PRO B O 1
ATOM 4220 N N . ASP B 1 221 ? 26.078 25.766 30.156 1 69.62 221 ASP B N 1
ATOM 4221 C CA . ASP B 1 221 ? 24.969 24.891 30.578 1 69.62 221 ASP B CA 1
ATOM 4222 C C . ASP B 1 221 ? 23.656 25.344 29.953 1 69.62 221 ASP B C 1
ATOM 4224 O O . ASP B 1 221 ? 22.812 24.516 29.609 1 69.62 221 ASP B O 1
ATOM 4228 N N . ALA B 1 222 ? 23.625 26.594 29.688 1 71.56 222 ALA B N 1
ATOM 4229 C CA . ALA B 1 222 ? 22.391 27.125 29.109 1 71.56 222 ALA B CA 1
ATOM 4230 C C . ALA B 1 222 ? 22.25 26.719 27.656 1 71.56 222 ALA B C 1
ATOM 4232 O O . ALA B 1 222 ? 21.156 26.391 27.203 1 71.56 222 ALA B O 1
ATOM 4233 N N . SER B 1 223 ? 23.391 26.688 27.031 1 73.5 223 SER B N 1
ATOM 4234 C CA . SER B 1 223 ? 23.375 26.312 25.625 1 73.5 223 SER B CA 1
ATOM 4235 C C . SER B 1 223 ? 22.969 24.859 25.438 1 73.5 223 SER B C 1
ATOM 4237 O O . SER B 1 223 ? 22.172 24.531 24.562 1 73.5 223 SER B O 1
ATOM 4239 N N . VAL B 1 224 ? 23.547 24.062 26.266 1 73.06 224 VAL B N 1
ATOM 4240 C CA . VAL B 1 224 ? 23.234 22.625 26.219 1 73.06 224 VAL B CA 1
ATOM 4241 C C . VAL B 1 224 ? 21.766 22.406 26.562 1 73.06 224 VAL B C 1
ATOM 4243 O O . VAL B 1 224 ? 21.094 21.578 25.938 1 73.06 224 VAL B O 1
ATOM 4246 N N . SER B 1 225 ? 21.359 23.234 27.391 1 81 225 SER B N 1
ATOM 4247 C CA . SER B 1 225 ? 19.969 23.125 27.812 1 81 225 SER B CA 1
ATOM 4248 C C . SER B 1 225 ? 19.016 23.516 26.688 1 81 225 SER B C 1
ATOM 4250 O O . SER B 1 225 ? 18 22.828 26.453 1 81 225 SER B O 1
ATOM 4252 N N . HIS B 1 226 ? 19.422 24.547 25.891 1 86.62 226 HIS B N 1
ATOM 4253 C CA . HIS B 1 226 ? 18.594 24.969 24.781 1 86.62 226 HIS B CA 1
ATOM 4254 C C . HIS B 1 226 ? 18.547 23.922 23.688 1 86.62 226 HIS B C 1
ATOM 4256 O O . HIS B 1 226 ? 17.484 23.641 23.125 1 86.62 226 HIS B O 1
ATOM 4262 N N . ALA B 1 227 ? 19.672 23.359 23.469 1 89.62 227 ALA B N 1
ATOM 4263 C CA . ALA B 1 227 ? 19.75 22.328 22.422 1 89.62 227 ALA B CA 1
ATOM 4264 C C . ALA B 1 227 ? 18.953 21.094 22.812 1 89.62 227 ALA B C 1
ATOM 4266 O O . ALA B 1 227 ? 18.219 20.531 22 1 89.62 227 ALA B O 1
ATOM 4267 N N . ALA B 1 228 ? 19.109 20.734 24.016 1 88.88 228 ALA B N 1
ATOM 4268 C CA . ALA B 1 228 ? 18.375 19.562 24.516 1 88.88 228 ALA B CA 1
ATOM 4269 C C . ALA B 1 228 ? 16.875 19.812 24.469 1 88.88 228 ALA B C 1
ATOM 4271 O O . ALA B 1 228 ? 16.109 18.922 24.094 1 88.88 228 ALA B O 1
ATOM 4272 N N . THR B 1 229 ? 16.484 20.969 24.844 1 89.25 229 THR B N 1
ATOM 4273 C CA . THR B 1 229 ? 15.078 21.344 24.844 1 89.25 229 THR B CA 1
ATOM 4274 C C . THR B 1 229 ? 14.531 21.359 23.406 1 89.25 229 THR B C 1
ATOM 4276 O O . THR B 1 229 ? 13.438 20.859 23.156 1 89.25 229 THR B O 1
ATOM 4279 N N . LEU B 1 230 ? 15.305 21.906 22.531 1 94.31 230 LEU B N 1
ATOM 4280 C CA . LEU B 1 230 ? 14.898 21.938 21.125 1 94.31 230 LEU B CA 1
ATOM 4281 C C . LEU B 1 230 ? 14.688 20.531 20.578 1 94.31 230 LEU B C 1
ATOM 4283 O O . LEU B 1 230 ? 13.656 20.25 19.953 1 94.31 230 LEU B O 1
ATOM 4287 N N . HIS B 1 231 ? 15.617 19.703 20.875 1 92.75 231 HIS B N 1
ATOM 4288 C CA . HIS B 1 231 ? 15.531 18.328 20.391 1 92.75 231 HIS B CA 1
ATOM 4289 C C . HIS B 1 231 ? 14.32 17.609 20.969 1 92.75 231 HIS B C 1
ATOM 4291 O O . HIS B 1 231 ? 13.586 16.922 20.25 1 92.75 231 HIS B O 1
ATOM 4297 N N . TYR B 1 232 ? 14.125 17.781 22.203 1 91.12 232 TYR B N 1
ATOM 4298 C CA . TYR B 1 232 ? 12.992 17.156 22.891 1 91.12 232 TYR B CA 1
ATOM 4299 C C . TYR B 1 232 ? 11.672 17.641 22.297 1 91.12 232 TYR B C 1
ATOM 4301 O O . TYR B 1 232 ? 10.766 16.844 22.047 1 91.12 232 TYR B O 1
ATOM 4309 N N . ARG B 1 233 ? 11.57 18.844 22.094 1 93.31 233 ARG B N 1
ATOM 4310 C CA . ARG B 1 233 ? 10.328 19.406 21.578 1 93.31 233 ARG B CA 1
ATOM 4311 C C . ARG B 1 233 ? 10.07 18.938 20.141 1 93.31 233 ARG B C 1
ATOM 4313 O O . ARG B 1 233 ? 8.922 18.703 19.766 1 93.31 233 ARG B O 1
ATOM 4320 N N . LEU B 1 234 ? 11.133 18.812 19.406 1 97.25 234 LEU B N 1
ATOM 4321 C CA . LEU B 1 234 ? 10.977 18.312 18.047 1 97.25 234 LEU B CA 1
ATOM 4322 C C . LEU B 1 234 ? 10.469 16.875 18.047 1 97.25 234 LEU B C 1
ATOM 4324 O O . LEU B 1 234 ? 9.617 16.5 17.234 1 97.25 234 LEU B O 1
ATOM 4328 N N . LEU B 1 235 ? 10.938 16.094 18.969 1 94.25 235 LEU B N 1
ATOM 4329 C CA . LEU B 1 235 ? 10.438 14.727 19.109 1 94.25 235 LEU B CA 1
ATOM 4330 C C . LEU B 1 235 ? 8.953 14.727 19.453 1 94.25 235 LEU B C 1
ATOM 4332 O O . LEU B 1 235 ? 8.18 13.945 18.891 1 94.25 235 LEU B O 1
ATOM 4336 N N . ASN B 1 236 ? 8.578 15.578 20.25 1 92.81 236 ASN B N 1
ATOM 4337 C CA . ASN B 1 236 ? 7.176 15.688 20.641 1 92.81 236 ASN B CA 1
ATOM 4338 C C . ASN B 1 236 ? 6.305 16.141 19.469 1 92.81 236 ASN B C 1
ATOM 4340 O O . ASN B 1 236 ? 5.199 15.641 19.281 1 92.81 236 ASN B O 1
ATOM 4344 N N . ILE B 1 237 ? 6.789 17.062 18.781 1 97.38 237 ILE B N 1
ATOM 4345 C CA . ILE B 1 237 ? 6.078 17.594 17.625 1 97.38 237 ILE B CA 1
ATOM 4346 C C . ILE B 1 237 ? 5.805 16.484 16.625 1 97.38 237 ILE B C 1
ATOM 4348 O O . ILE B 1 237 ? 4.668 16.297 16.188 1 97.38 237 ILE B O 1
ATOM 4352 N N . TYR B 1 238 ? 6.785 15.742 16.297 1 97 238 TYR B N 1
ATOM 4353 C CA . TYR B 1 238 ? 6.586 14.695 15.305 1 97 238 TYR B CA 1
ATOM 4354 C C . TYR B 1 238 ? 5.758 13.547 15.875 1 97 238 TYR B C 1
ATOM 4356 O O . TYR B 1 238 ? 5 12.906 15.148 1 97 238 TYR B O 1
ATOM 4364 N N . THR B 1 239 ? 5.855 13.297 17.172 1 94.19 239 THR B N 1
ATOM 4365 C CA . THR B 1 239 ? 4.984 12.297 17.797 1 94.19 239 THR B CA 1
ATOM 4366 C C . THR B 1 239 ? 3.518 12.695 17.641 1 94.19 239 THR B C 1
ATOM 4368 O O . THR B 1 239 ? 2.682 11.867 17.266 1 94.19 239 THR B O 1
ATOM 4371 N N . LEU B 1 240 ? 3.279 13.953 17.891 1 94.31 240 LEU B N 1
ATOM 4372 C CA . LEU B 1 240 ? 1.922 14.469 17.719 1 94.31 240 LEU B CA 1
ATOM 4373 C C . LEU B 1 240 ? 1.493 14.422 16.266 1 94.31 240 LEU B C 1
ATOM 4375 O O . LEU B 1 240 ? 0.344 14.094 15.953 1 94.31 240 LEU B O 1
ATOM 4379 N N . ALA B 1 241 ? 2.389 14.766 15.391 1 96.88 241 ALA B N 1
ATOM 4380 C CA . ALA B 1 241 ? 2.09 14.711 13.969 1 96.88 241 ALA B CA 1
ATOM 4381 C C . ALA B 1 241 ? 1.688 13.305 13.547 1 96.88 241 ALA B C 1
ATOM 4383 O O . ALA B 1 241 ? 0.748 13.125 12.766 1 96.88 241 ALA B O 1
ATOM 4384 N N . VAL B 1 242 ? 2.381 12.328 14.062 1 94.81 242 VAL B N 1
ATOM 4385 C CA . VAL B 1 242 ? 2.08 10.938 13.727 1 94.81 242 VAL B CA 1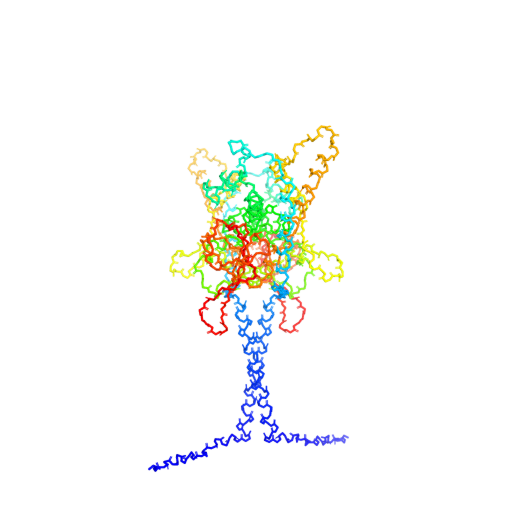
ATOM 4386 C C . VAL B 1 242 ? 0.696 10.57 14.258 1 94.81 242 VAL B C 1
ATOM 4388 O O . VAL B 1 242 ? -0.057 9.852 13.586 1 94.81 242 VAL B O 1
ATOM 4391 N N . ARG B 1 243 ? 0.379 11.008 15.406 1 92 243 ARG B N 1
ATOM 4392 C CA . ARG B 1 243 ? -0.939 10.727 15.969 1 92 243 ARG B CA 1
ATOM 4393 C C . ARG B 1 243 ? -2.039 11.359 15.125 1 92 243 ARG B C 1
ATOM 4395 O O . ARG B 1 243 ? -3.092 10.758 14.914 1 92 243 ARG B O 1
ATOM 4402 N N . ILE B 1 244 ? -1.809 12.523 14.711 1 93 244 ILE B N 1
ATOM 4403 C CA . ILE B 1 244 ? -2.76 13.195 13.828 1 93 244 ILE B CA 1
ATOM 4404 C C . ILE B 1 244 ? -2.887 12.406 12.523 1 93 244 ILE B C 1
ATOM 4406 O O . ILE B 1 244 ? -3.996 12.195 12.031 1 93 244 ILE B O 1
ATOM 4410 N N . ASP B 1 245 ? -1.759 12.047 12.016 1 93.56 245 ASP B N 1
ATOM 4411 C CA . ASP B 1 245 ? -1.729 11.258 10.789 1 93.56 245 ASP B CA 1
ATOM 4412 C C . ASP B 1 245 ? -2.549 9.977 10.938 1 93.56 245 ASP B C 1
ATOM 4414 O O . ASP B 1 245 ? -3.297 9.609 10.031 1 93.56 245 ASP B O 1
ATOM 4418 N N . ASP B 1 246 ? -2.393 9.352 12.031 1 91.12 246 ASP B N 1
ATOM 4419 C CA . ASP B 1 246 ? -3.137 8.141 12.336 1 91.12 246 ASP B CA 1
ATOM 4420 C C . ASP B 1 246 ? -4.641 8.391 12.305 1 91.12 246 ASP B C 1
ATOM 4422 O O . ASP B 1 246 ? -5.398 7.609 11.727 1 91.12 246 ASP B O 1
ATOM 4426 N N . VAL B 1 247 ? -5.031 9.469 12.875 1 89 247 VAL B N 1
ATOM 4427 C CA . VAL B 1 247 ? -6.449 9.812 12.922 1 89 247 VAL B CA 1
ATOM 4428 C C . VAL B 1 247 ? -6.945 10.141 11.516 1 89 247 VAL B C 1
ATOM 4430 O O . VAL B 1 247 ? -8.031 9.711 11.117 1 89 247 VAL B O 1
ATOM 4433 N N . LEU B 1 248 ? -6.195 10.891 10.781 1 91.62 248 LEU B N 1
ATOM 4434 C CA . LEU B 1 248 ? -6.582 11.258 9.43 1 91.62 248 LEU B CA 1
ATOM 4435 C C . LEU B 1 248 ? -6.699 10.023 8.547 1 91.62 248 LEU B C 1
ATOM 4437 O O . LEU B 1 248 ? -7.641 9.906 7.754 1 91.62 248 LEU B O 1
ATOM 4441 N N . LEU B 1 249 ? -5.75 9.109 8.695 1 91.94 249 LEU B N 1
ATOM 4442 C CA . LEU B 1 249 ? -5.766 7.879 7.922 1 91.94 249 LEU B CA 1
ATOM 4443 C C . LEU B 1 249 ? -6.949 7 8.312 1 91.94 249 LEU B C 1
ATOM 4445 O O . LEU B 1 249 ? -7.516 6.297 7.477 1 91.94 249 LEU B O 1
ATOM 4449 N N . GLY B 1 250 ? -7.27 7.07 9.547 1 88.44 250 GLY B N 1
ATOM 4450 C CA . GLY B 1 250 ? -8.32 6.215 10.078 1 88.44 250 GLY B CA 1
ATOM 4451 C C . GLY B 1 250 ? -9.703 6.824 9.945 1 88.44 250 GLY B C 1
ATOM 4452 O O . GLY B 1 250 ? -10.703 6.191 10.305 1 88.44 250 GLY B O 1
ATOM 4453 N N . SER B 1 251 ? -9.773 7.945 9.406 1 85.81 251 SER B N 1
ATOM 4454 C CA . SER B 1 251 ? -11.07 8.609 9.305 1 85.81 251 SER B CA 1
ATOM 4455 C C . SER B 1 251 ? -11.805 8.203 8.031 1 85.81 251 SER B C 1
ATOM 4457 O O . SER B 1 251 ? -11.211 8.172 6.953 1 85.81 251 SER B O 1
ATOM 4459 N N . LYS B 1 252 ? -13.094 7.961 8.141 1 83.19 252 LYS B N 1
ATOM 4460 C CA . LYS B 1 252 ? -13.914 7.645 6.973 1 83.19 252 LYS B CA 1
ATOM 4461 C C . LYS B 1 252 ? -14.273 8.914 6.199 1 83.19 252 LYS B C 1
ATOM 4463 O O . LYS B 1 252 ? -14.742 8.836 5.059 1 83.19 252 LYS B O 1
ATOM 4468 N N . ASN B 1 253 ? -14.094 10.023 6.891 1 83 253 ASN B N 1
ATOM 4469 C CA . ASN B 1 253 ? -14.414 11.297 6.258 1 83 253 ASN B CA 1
ATOM 4470 C C . ASN B 1 253 ? -13.227 11.852 5.477 1 83 253 ASN B C 1
ATOM 4472 O O . ASN B 1 253 ? -12.078 11.742 5.926 1 83 253 ASN B O 1
ATOM 4476 N N . PRO B 1 254 ? -13.531 12.406 4.34 1 87.69 254 PRO B N 1
ATOM 4477 C CA . PRO B 1 254 ? -12.445 13.031 3.578 1 87.69 254 PRO B CA 1
ATOM 4478 C C . PRO B 1 254 ? -11.938 14.312 4.227 1 87.69 254 PRO B C 1
ATOM 4480 O O . PRO B 1 254 ? -12.555 15.367 4.09 1 87.69 254 PRO B O 1
ATOM 4483 N N . MET B 1 255 ? -10.859 14.172 4.863 1 88.81 255 MET B N 1
ATOM 4484 C CA . MET B 1 255 ? -10.227 15.32 5.512 1 88.81 255 MET B CA 1
ATOM 4485 C C . MET B 1 255 ? -8.898 15.648 4.84 1 88.81 255 MET B C 1
ATOM 4487 O O . MET B 1 255 ? -8.141 14.75 4.465 1 88.81 255 MET B O 1
ATOM 4491 N N . PHE B 1 256 ? -8.625 16.969 4.789 1 88.19 256 PHE B N 1
ATOM 4492 C CA . PHE B 1 256 ? -7.434 17.438 4.082 1 88.19 256 PHE B CA 1
ATOM 4493 C C . PHE B 1 256 ? -6.77 18.578 4.832 1 88.19 256 PHE B C 1
ATOM 4495 O O . PHE B 1 256 ? -7.449 19.438 5.398 1 88.19 256 PHE B O 1
ATOM 4502 N N . LEU B 1 257 ? -5.457 18.484 4.785 1 91.5 257 LEU B N 1
ATOM 4503 C CA . LEU B 1 257 ? -4.695 19.656 5.184 1 91.5 257 LEU B CA 1
ATOM 4504 C C . LEU B 1 257 ? -4.648 20.688 4.055 1 91.5 257 LEU B C 1
ATOM 4506 O O . LEU B 1 257 ? -4.312 20.344 2.918 1 91.5 257 LEU B O 1
ATOM 4510 N N . VAL B 1 258 ? -4.91 21.938 4.422 1 90.5 258 VAL B N 1
ATOM 4511 C CA . VAL B 1 258 ? -5.031 22.938 3.365 1 90.5 258 VAL B CA 1
ATOM 4512 C C . VAL B 1 258 ? -4.168 24.156 3.699 1 90.5 258 VAL B C 1
ATOM 4514 O O . VAL B 1 258 ? -4.223 24.672 4.816 1 90.5 258 VAL B O 1
ATOM 4517 N N . TYR B 1 259 ? -3.396 24.453 2.705 1 90.94 259 TYR B N 1
ATOM 4518 C CA . TYR B 1 259 ? -2.676 25.719 2.721 1 90.94 259 TYR B CA 1
ATOM 4519 C C . TYR B 1 259 ? -3.232 26.672 1.67 1 90.94 259 TYR B C 1
ATOM 4521 O O . TYR B 1 259 ? -3.543 26.266 0.55 1 90.94 259 TYR B O 1
ATOM 4529 N N . GLY B 1 260 ? -3.416 27.859 2.146 1 86.75 260 GLY B N 1
ATOM 4530 C CA . GLY B 1 260 ? -3.824 28.906 1.225 1 86.75 260 GLY B CA 1
ATOM 4531 C C . GLY B 1 260 ? -2.986 30.172 1.342 1 86.75 260 GLY B C 1
ATOM 4532 O O . GLY B 1 260 ? -1.855 30.125 1.834 1 86.75 260 GLY B O 1
ATOM 4533 N N . ARG B 1 261 ? -3.385 31.172 0.571 1 90.75 261 ARG B N 1
ATOM 4534 C CA . ARG B 1 261 ? -2.809 32.5 0.655 1 90.75 261 ARG B CA 1
ATOM 4535 C C . ARG B 1 261 ? -3.891 33.562 0.888 1 90.75 261 ARG B C 1
ATOM 4537 O O . ARG B 1 261 ? -4.113 34.438 0.041 1 90.75 261 ARG B O 1
ATOM 4544 N N . PRO B 1 262 ? -4.332 33.406 2.107 1 91.25 262 PRO B N 1
ATOM 4545 C CA . PRO B 1 262 ? -5.398 34.375 2.381 1 91.25 262 PRO B CA 1
ATOM 4546 C C . PRO B 1 262 ? -4.895 35.812 2.428 1 91.25 262 PRO B C 1
ATOM 4548 O O . PRO B 1 262 ? -3.814 36.062 2.965 1 91.25 262 PRO B O 1
ATOM 4551 N N . LYS B 1 263 ? -5.723 36.75 1.964 1 93.12 263 LYS B N 1
ATOM 4552 C CA . LYS B 1 263 ? -5.336 38.156 1.928 1 93.12 263 LYS B CA 1
ATOM 4553 C C . LYS B 1 263 ? -5.977 38.938 3.076 1 93.12 263 LYS B C 1
ATOM 4555 O O . LYS B 1 263 ? -5.422 39.938 3.547 1 93.12 263 LYS B O 1
ATOM 4560 N N . ARG B 1 264 ? -7.133 38.438 3.443 1 95.25 264 ARG B N 1
ATOM 4561 C CA . ARG B 1 264 ? -7.875 39.125 4.496 1 95.25 264 ARG B CA 1
ATOM 4562 C C . ARG B 1 264 ? -8.281 38.125 5.602 1 95.25 264 ARG B C 1
ATOM 4564 O O . ARG B 1 264 ? -8.609 36.969 5.328 1 95.25 264 ARG B O 1
ATOM 4571 N N . PHE B 1 265 ? -8.305 38.688 6.762 1 94.31 265 PHE B N 1
ATOM 4572 C CA . PHE B 1 265 ? -8.625 37.875 7.938 1 94.31 265 PHE B CA 1
ATOM 4573 C C . PHE B 1 265 ? -10.109 37.562 7.977 1 94.31 265 PHE B C 1
ATOM 4575 O O . PHE B 1 265 ? -10.953 38.406 7.68 1 94.31 265 PHE B O 1
ATOM 4582 N N . ASP B 1 266 ? -10.375 36.312 8.211 1 89.38 266 ASP B N 1
ATOM 4583 C CA . ASP B 1 266 ? -11.719 35.781 8.422 1 89.38 266 ASP B CA 1
ATOM 4584 C C . ASP B 1 266 ? -11.797 34.969 9.719 1 89.38 266 ASP B C 1
ATOM 4586 O O . ASP B 1 266 ? -11.281 33.844 9.789 1 89.38 266 ASP B O 1
ATOM 4590 N N . ALA B 1 267 ? -12.508 35.531 10.664 1 86.25 267 ALA B N 1
ATOM 4591 C CA . ALA B 1 267 ? -12.562 34.938 12 1 86.25 267 ALA B CA 1
ATOM 4592 C C . ALA B 1 267 ? -13.227 33.562 11.969 1 86.25 267 ALA B C 1
ATOM 4594 O O . ALA B 1 267 ? -13.039 32.75 12.883 1 86.25 267 ALA B O 1
ATOM 4595 N N . ALA B 1 268 ? -13.914 33.219 10.961 1 81.44 268 ALA B N 1
ATOM 4596 C CA . ALA B 1 268 ? -14.609 31.938 10.859 1 81.44 268 ALA B CA 1
ATOM 4597 C C . ALA B 1 268 ? -13.641 30.812 10.492 1 81.44 268 ALA B C 1
ATOM 4599 O O . ALA B 1 268 ? -13.852 29.656 10.859 1 81.44 268 ALA B O 1
ATOM 4600 N N . THR B 1 269 ? -12.539 31.188 9.844 1 87.5 269 THR B N 1
ATOM 4601 C CA . THR B 1 269 ? -11.703 30.125 9.297 1 87.5 269 THR B CA 1
ATOM 4602 C C . THR B 1 269 ? -10.258 30.281 9.758 1 87.5 269 THR B C 1
ATOM 4604 O O . THR B 1 269 ? -9.43 29.406 9.516 1 87.5 269 THR B O 1
ATOM 4607 N N . MET B 1 270 ? -9.984 31.422 10.492 1 90.81 270 MET B N 1
ATOM 4608 C CA . MET B 1 270 ? -8.594 31.688 10.836 1 90.81 270 MET B CA 1
ATOM 4609 C C . MET B 1 270 ? -8.469 32.125 12.297 1 90.81 270 MET B C 1
ATOM 4611 O O . MET B 1 270 ? -9.43 32.594 12.891 1 90.81 270 MET B O 1
ATOM 4615 N N . TRP B 1 271 ? -7.227 31.859 12.852 1 89.56 271 TRP B N 1
ATOM 4616 C CA . TRP B 1 271 ? -6.781 32.438 14.117 1 89.56 271 TRP B CA 1
ATOM 4617 C C . TRP B 1 271 ? -5.633 33.406 13.906 1 89.56 271 TRP B C 1
ATOM 4619 O O . TRP B 1 271 ? -4.66 33.094 13.219 1 89.56 271 TRP B O 1
ATOM 4629 N N . PRO B 1 272 ? -5.785 34.562 14.453 1 91.75 272 PRO B N 1
ATOM 4630 C CA . PRO B 1 272 ? -4.645 35.469 14.352 1 91.75 272 PRO B CA 1
ATOM 4631 C C . PRO B 1 272 ? -3.494 35.062 15.273 1 91.75 272 PRO B C 1
ATOM 4633 O O . PRO B 1 272 ? -3.723 34.5 16.344 1 91.75 272 PRO B O 1
ATOM 4636 N N . SER B 1 273 ? -2.271 35.375 14.898 1 88.62 273 SER B N 1
ATOM 4637 C CA . SER B 1 273 ? -1.081 35.062 15.68 1 88.62 273 SER B CA 1
ATOM 4638 C C . SER B 1 273 ? -0.993 35.938 16.938 1 88.62 273 SER B C 1
ATOM 4640 O O . SER B 1 273 ? -0.299 35.594 17.891 1 88.62 273 SER B O 1
ATOM 4642 N N . VAL B 1 274 ? -1.646 37.062 16.859 1 80 274 VAL B N 1
ATOM 4643 C CA . VAL B 1 274 ? -1.626 37.938 18 1 80 274 VAL B CA 1
ATOM 4644 C C . VAL B 1 274 ? -2.705 37.531 19 1 80 274 VAL B C 1
ATOM 4646 O O . VAL B 1 274 ? -3.832 37.219 18.609 1 80 274 VAL B O 1
ATOM 4649 N N . GLU B 1 275 ? -2.242 37.281 20.188 1 70.31 275 GLU B N 1
ATOM 4650 C CA . GLU B 1 275 ? -3.186 36.875 21.203 1 70.31 275 GLU B CA 1
ATOM 4651 C C . GLU B 1 275 ? -3.947 38.062 21.797 1 70.31 275 GLU B C 1
ATOM 4653 O O . GLU B 1 275 ? -3.406 39.156 21.891 1 70.31 275 GLU B O 1
ATOM 4658 N N . ASN B 1 276 ? -5.141 37.844 22.125 1 61.66 276 ASN B N 1
ATOM 4659 C CA . ASN B 1 276 ? -5.961 38.719 22.953 1 61.66 276 ASN B CA 1
ATOM 4660 C C . ASN B 1 276 ? -6.301 40.031 22.234 1 61.66 276 ASN B C 1
ATOM 4662 O O . ASN B 1 276 ? -6.418 41.094 22.859 1 61.66 276 ASN B O 1
ATOM 4666 N N . VAL B 1 277 ? -6.047 40.031 20.953 1 68.5 277 VAL B N 1
ATOM 4667 C CA . VAL B 1 277 ? -6.445 41.25 20.25 1 68.5 277 VAL B CA 1
ATOM 4668 C C . VAL B 1 277 ? -7.617 40.938 19.312 1 68.5 277 VAL B C 1
ATOM 4670 O O . VAL B 1 277 ? -7.629 39.906 18.656 1 68.5 277 VAL B O 1
ATOM 4673 N N . ASP B 1 278 ? -8.609 41.719 19.516 1 75.31 278 ASP B N 1
ATOM 4674 C CA . ASP B 1 278 ? -9.727 41.625 18.578 1 75.31 278 ASP B CA 1
ATOM 4675 C C . ASP B 1 278 ? -9.32 42.125 17.188 1 75.31 278 ASP B C 1
ATOM 4677 O O . ASP B 1 278 ? -9.008 43.281 17 1 75.31 278 ASP B O 1
ATOM 4681 N N . VAL B 1 279 ? -9.141 41.156 16.328 1 81.88 279 VAL B N 1
ATOM 4682 C CA . VAL B 1 279 ? -8.742 41.469 14.961 1 81.88 279 VAL B CA 1
ATOM 4683 C C . VAL B 1 279 ? -9.984 41.656 14.086 1 81.88 279 VAL B C 1
ATOM 4685 O O . VAL B 1 279 ? -10.852 40.781 14.055 1 81.88 279 VAL B O 1
ATOM 4688 N N . ALA B 1 280 ? -10.07 42.906 13.57 1 82.56 280 ALA B N 1
ATOM 4689 C CA . ALA B 1 280 ? -11.211 43.219 12.703 1 82.56 280 ALA B CA 1
ATOM 4690 C C . ALA B 1 280 ? -11.18 42.344 11.445 1 82.56 280 ALA B C 1
ATOM 4692 O O . ALA B 1 280 ? -10.102 42 10.945 1 82.56 280 ALA B O 1
ATOM 4693 N N . ASP B 1 281 ? -12.352 42.031 11.078 1 78.44 281 ASP B N 1
ATOM 4694 C CA . ASP B 1 281 ? -12.469 41.312 9.805 1 78.44 281 ASP B CA 1
ATOM 4695 C C . ASP B 1 281 ? -11.867 42.156 8.664 1 78.44 281 ASP B C 1
ATOM 4697 O O . ASP B 1 281 ? -11.883 43.375 8.719 1 78.44 281 ASP B O 1
ATOM 4701 N N . GLU B 1 282 ? -11.219 41.562 7.848 1 83.69 282 GLU B N 1
ATOM 4702 C CA . GLU B 1 282 ? -10.688 42.156 6.621 1 83.69 282 GLU B CA 1
ATOM 4703 C C . GLU B 1 282 ? -9.328 42.781 6.863 1 83.69 282 GLU B C 1
ATOM 4705 O O . GLU B 1 282 ? -8.773 43.438 5.977 1 83.69 282 GLU B O 1
ATOM 4710 N N . THR B 1 283 ? -8.875 42.594 8.188 1 91 283 THR B N 1
ATOM 4711 C CA . THR B 1 283 ? -7.48 42.969 8.406 1 91 283 THR B CA 1
ATOM 4712 C C . THR B 1 283 ? -6.559 42.219 7.438 1 91 283 THR B C 1
ATOM 4714 O O . THR B 1 283 ? -6.738 41.031 7.188 1 91 283 THR B O 1
ATOM 4717 N N . PRO B 1 284 ? -5.637 42.938 6.871 1 94.25 284 PRO B N 1
ATOM 4718 C CA . PRO B 1 284 ? -4.734 42.281 5.93 1 94.25 284 PRO B CA 1
ATOM 4719 C C . PRO B 1 284 ? -3.92 41.156 6.586 1 94.25 284 PRO B C 1
ATOM 4721 O O . PRO B 1 284 ? -3.422 41.344 7.703 1 94.25 284 PRO B O 1
ATOM 4724 N N . VAL B 1 285 ? -3.863 40.094 5.922 1 95.31 285 VAL B N 1
ATOM 4725 C CA . VAL B 1 285 ? -3.07 38.938 6.363 1 95.31 285 VAL B CA 1
ATOM 4726 C C . VAL B 1 285 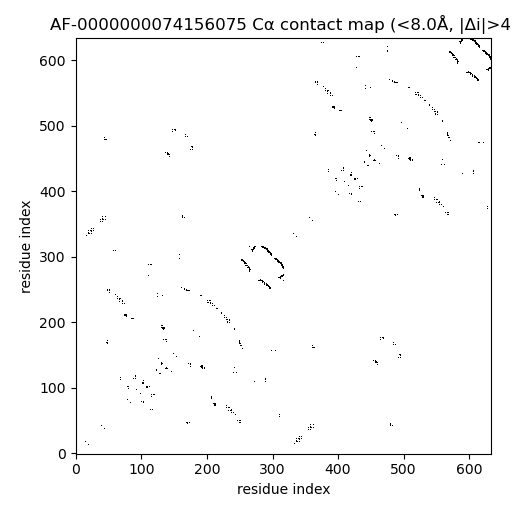? -1.728 38.938 5.637 1 95.31 285 VAL B C 1
ATOM 4728 O O . VAL B 1 285 ? -1.68 39 4.406 1 95.31 285 VAL B O 1
ATOM 4731 N N . LYS B 1 286 ? -0.67 38.938 6.371 1 95.06 286 LYS B N 1
ATOM 4732 C CA . LYS B 1 286 ? 0.653 38.875 5.758 1 95.06 286 LYS B CA 1
ATOM 4733 C C . LYS B 1 286 ? 0.913 37.5 5.16 1 95.06 286 LYS B C 1
ATOM 4735 O O . LYS B 1 286 ? 1.237 37.375 3.979 1 95.06 286 LYS B O 1
ATOM 4740 N N . PHE B 1 287 ? 0.785 36.438 5.984 1 96.31 287 PHE B N 1
ATOM 4741 C CA . PHE B 1 287 ? 0.964 35.062 5.52 1 96.31 287 PHE B CA 1
ATOM 4742 C C . PHE B 1 287 ? 0.28 34.062 6.461 1 96.31 287 PHE B C 1
ATOM 4744 O O . PHE B 1 287 ? -0.028 34.406 7.605 1 96.31 287 PHE B O 1
ATOM 4751 N N . GLN B 1 288 ? 0.004 32.906 5.934 1 96.5 288 GLN B N 1
ATOM 4752 C CA . GLN B 1 288 ? -0.54 31.812 6.727 1 96.5 288 GLN B CA 1
ATOM 4753 C C . GLN B 1 288 ? 0.57 31.047 7.445 1 96.5 288 GLN B C 1
ATOM 4755 O O . GLN B 1 288 ? 1.596 30.719 6.844 1 96.5 288 GLN B O 1
ATOM 4760 N N . ILE B 1 289 ? 0.361 30.781 8.703 1 97.06 289 ILE B N 1
ATOM 4761 C CA . ILE B 1 289 ? 1.366 30.125 9.523 1 97.06 289 ILE B CA 1
ATOM 4762 C C . ILE B 1 289 ? 1.123 28.609 9.516 1 97.06 289 ILE B C 1
ATOM 4764 O O . ILE B 1 289 ? 2.004 27.844 9.133 1 97.06 289 ILE B O 1
ATOM 4768 N N . SER B 1 290 ? -0.012 28.219 9.938 1 97.12 290 SER B N 1
ATOM 4769 C CA . SER B 1 290 ? -0.364 26.797 10.008 1 97.12 290 SER B CA 1
ATOM 4770 C C . SER B 1 290 ? -1.446 26.453 8.992 1 97.12 290 SER B C 1
ATOM 4772 O O . SER B 1 290 ? -2.203 27.312 8.555 1 97.12 290 SER B O 1
ATOM 4774 N N . PRO B 1 291 ? -1.511 25.188 8.609 1 95.75 291 PRO B N 1
ATOM 4775 C CA . PRO B 1 291 ? -2.623 24.766 7.754 1 95.75 291 PRO B CA 1
ATOM 4776 C C . PRO B 1 291 ? -3.943 24.656 8.516 1 95.75 291 PRO B C 1
ATOM 4778 O O . PRO B 1 291 ? -3.961 24.734 9.742 1 95.75 291 PRO B O 1
ATOM 4781 N N . SER B 1 292 ? -4.992 24.641 7.758 1 93.62 292 SER B N 1
ATOM 4782 C CA . SER B 1 292 ? -6.293 24.25 8.289 1 93.62 292 SER B CA 1
ATOM 4783 C C . SER B 1 292 ? -6.637 22.812 7.883 1 93.62 292 SER B C 1
ATOM 4785 O O . SER B 1 292 ? -6.012 22.25 6.98 1 93.62 292 SER B O 1
ATOM 4787 N N . ILE B 1 293 ? -7.496 22.203 8.609 1 92.31 293 ILE B N 1
ATOM 4788 C CA . ILE B 1 293 ? -8.047 20.922 8.211 1 92.31 293 ILE B CA 1
ATOM 4789 C C . ILE B 1 293 ? -9.508 21.078 7.805 1 92.31 293 ILE B C 1
ATOM 4791 O O . ILE B 1 293 ? -10.32 21.609 8.57 1 92.31 293 ILE B O 1
ATOM 4795 N N . LYS B 1 294 ? -9.742 20.672 6.605 1 89.69 294 LYS B N 1
ATOM 4796 C CA . LYS B 1 294 ? -11.102 20.719 6.086 1 89.69 294 LYS B CA 1
ATOM 4797 C C . LYS B 1 294 ? -11.648 19.312 5.824 1 89.69 294 LYS B C 1
ATOM 4799 O O . LYS B 1 294 ? -10.898 18.406 5.461 1 89.69 294 LYS B O 1
ATOM 4804 N N . MET B 1 295 ? -12.859 19.219 6.051 1 83.75 295 MET B N 1
ATOM 4805 C CA . MET B 1 295 ? -13.594 17.984 5.754 1 83.75 295 MET B CA 1
ATOM 4806 C C . MET B 1 295 ? -14.664 18.234 4.691 1 83.75 295 MET B C 1
ATOM 4808 O O . MET B 1 295 ? -15.391 19.219 4.762 1 83.75 295 MET B O 1
ATOM 4812 N N . LYS B 1 296 ? -14.672 17.422 3.713 1 84 296 LYS B N 1
ATOM 4813 C CA . LYS B 1 296 ? -15.734 17.5 2.711 1 84 296 LYS B CA 1
ATOM 4814 C C . LYS B 1 296 ? -16.938 16.656 3.113 1 84 296 LYS B C 1
ATOM 4816 O O . LYS B 1 296 ? -16.781 15.531 3.58 1 84 296 LYS B O 1
ATOM 4821 N N . VAL B 1 297 ? -18.062 17.328 2.988 1 76.44 297 VAL B N 1
ATOM 4822 C CA . VAL B 1 297 ? -19.297 16.641 3.369 1 76.44 297 VAL B CA 1
ATOM 4823 C C . VAL B 1 297 ? -20.359 16.859 2.285 1 76.44 297 VAL B C 1
ATOM 4825 O O . VAL B 1 297 ? -20.406 17.906 1.658 1 76.44 297 VAL B O 1
ATOM 4828 N N . GLN B 1 298 ? -20.969 15.805 2.021 1 73.62 298 GLN B N 1
ATOM 4829 C CA . GLN B 1 298 ? -22.125 15.883 1.147 1 73.62 298 GLN B CA 1
ATOM 4830 C C . GLN B 1 298 ? -23.391 15.375 1.858 1 73.62 298 GLN B C 1
ATOM 4832 O O . GLN B 1 298 ? -23.375 14.312 2.475 1 73.62 298 GLN B O 1
ATOM 4837 N N . PRO B 1 299 ? -24.422 16.328 1.858 1 61.28 299 PRO B N 1
ATOM 4838 C CA . PRO B 1 299 ? -25.656 15.914 2.518 1 61.28 299 PRO B CA 1
ATOM 4839 C C . PRO B 1 299 ? -26.188 14.586 1.994 1 61.28 299 PRO B C 1
ATOM 4841 O O . PRO B 1 299 ? -25.922 14.219 0.848 1 61.28 299 PRO B O 1
ATOM 4844 N N . GLU B 1 300 ? -26.953 14.016 2.977 1 59.66 300 GLU B N 1
ATOM 4845 C CA . GLU B 1 300 ? -27.609 12.773 2.609 1 59.66 300 GLU B CA 1
ATOM 4846 C C . GLU B 1 300 ? -28.609 12.992 1.467 1 59.66 300 GLU B C 1
ATOM 4848 O O . GLU B 1 300 ? -29.359 13.969 1.466 1 59.66 300 GLU B O 1
ATOM 4853 N N . GLY B 1 301 ? -28.484 12.32 0.415 1 57.81 301 GLY B N 1
ATOM 4854 C CA . GLY B 1 301 ? -29.406 12.461 -0.705 1 57.81 301 GLY B CA 1
ATOM 4855 C C . GLY B 1 301 ? -28.781 13.133 -1.91 1 57.81 301 GLY B C 1
ATOM 4856 O O . GLY B 1 301 ? -29.438 13.336 -2.932 1 57.81 301 GLY B O 1
ATOM 4857 N N . GLY B 1 302 ? -27.734 13.539 -1.614 1 63.03 302 GLY B N 1
ATOM 4858 C CA . GLY B 1 302 ? -27.125 14.227 -2.742 1 63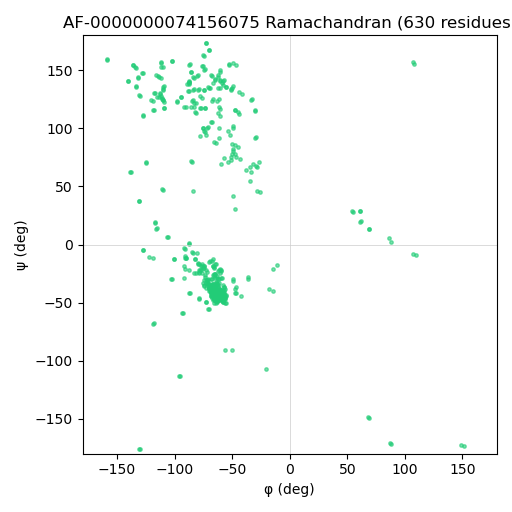.03 302 GLY B CA 1
ATOM 4859 C C . GLY B 1 302 ? -27.094 15.734 -2.584 1 63.03 302 GLY B C 1
ATOM 4860 O O . GLY B 1 302 ? -27.609 16.266 -1.601 1 63.03 302 GLY B O 1
ATOM 4861 N N . GLY B 1 303 ? -26.375 16.516 -3.115 1 62.84 303 GLY B N 1
ATOM 4862 C CA . GLY B 1 303 ? -26.25 17.969 -3.055 1 62.84 303 GLY B CA 1
ATOM 4863 C C . GLY B 1 303 ? -24.844 18.469 -3.27 1 62.84 303 GLY B C 1
ATOM 4864 O O . GLY B 1 303 ? -23.953 17.688 -3.621 1 62.84 303 GLY B O 1
ATOM 4865 N N . ALA B 1 304 ? -24.891 19.703 -3.025 1 72.44 304 ALA B N 1
ATOM 4866 C CA . ALA B 1 304 ? -23.609 20.328 -3.266 1 72.44 304 ALA B CA 1
ATOM 4867 C C . ALA B 1 304 ? -22.594 19.922 -2.205 1 72.44 304 ALA B C 1
ATOM 4869 O O . ALA B 1 304 ? -22.922 19.812 -1.024 1 72.44 304 ALA B O 1
ATOM 4870 N N . VAL B 1 305 ? -21.516 19.625 -2.564 1 76.5 305 VAL B N 1
ATOM 4871 C CA . VAL B 1 305 ? -20.406 19.297 -1.665 1 76.5 305 VAL B CA 1
ATOM 4872 C C . VAL B 1 305 ? -19.984 20.531 -0.884 1 76.5 305 VAL B C 1
ATOM 4874 O O . VAL B 1 305 ? -19.812 21.609 -1.461 1 76.5 305 VAL B O 1
ATOM 4877 N N . ALA B 1 306 ? -20.031 20.344 0.441 1 77.75 306 ALA B N 1
ATOM 4878 C CA . ALA B 1 306 ? -19.578 21.438 1.305 1 77.75 306 ALA B CA 1
ATOM 4879 C C . ALA B 1 306 ? -18.266 21.094 2.006 1 77.75 306 ALA B C 1
ATOM 4881 O O . ALA B 1 306 ? -17.953 19.906 2.17 1 77.75 306 ALA B O 1
ATOM 4882 N N . SER B 1 307 ? -17.562 22.203 2.293 1 82.38 307 SER B N 1
ATOM 4883 C CA . SER B 1 307 ? -16.359 22.031 3.09 1 82.38 307 SER B CA 1
ATOM 4884 C C . SER B 1 307 ? -16.531 22.641 4.484 1 82.38 307 SER B C 1
ATOM 4886 O O . SER B 1 307 ? -16.984 23.766 4.629 1 82.38 307 SER B O 1
ATOM 4888 N N . VAL B 1 308 ? -16.281 21.766 5.457 1 81.38 308 VAL B N 1
ATOM 4889 C CA . VAL B 1 308 ? -16.344 22.219 6.84 1 81.38 308 VAL B CA 1
ATOM 4890 C C . VAL B 1 308 ? -14.945 22.266 7.438 1 81.38 308 VAL B C 1
ATOM 4892 O O . VAL B 1 308 ? -14.148 21.344 7.238 1 81.38 308 VAL B O 1
ATOM 4895 N N . PHE B 1 309 ? -14.68 23.344 8.156 1 86.12 309 PHE B N 1
ATOM 4896 C CA . PHE B 1 309 ? -13.383 23.453 8.812 1 86.12 309 PHE B CA 1
ATOM 4897 C C . PHE B 1 309 ? -13.383 22.703 10.141 1 86.12 309 PHE B C 1
ATOM 4899 O O . PHE B 1 309 ? -14.219 22.969 11.016 1 86.12 309 PHE B O 1
ATOM 4906 N N . ILE B 1 310 ? -12.516 21.812 10.234 1 86.31 310 ILE B N 1
ATOM 4907 C CA . ILE B 1 310 ? -12.328 21.094 11.484 1 86.31 310 ILE B CA 1
ATOM 4908 C C . ILE B 1 310 ? -11.359 21.859 12.391 1 86.31 310 ILE B C 1
ATOM 4910 O O . ILE B 1 310 ? -11.547 21.906 13.602 1 86.31 310 ILE B O 1
ATOM 4914 N N . THR B 1 311 ? -10.344 22.359 11.781 1 90.31 311 THR B N 1
ATOM 4915 C CA . THR B 1 311 ? -9.383 23.234 12.445 1 90.31 311 THR B CA 1
ATOM 4916 C C . THR B 1 311 ? -9.117 24.469 11.602 1 90.31 311 THR B C 1
ATOM 4918 O O . THR B 1 311 ? -9.102 24.406 10.375 1 90.31 311 THR B O 1
ATOM 4921 N N . LYS B 1 312 ? -8.945 25.562 12.344 1 89.75 312 LYS B N 1
ATOM 4922 C CA . LYS B 1 312 ? -8.648 26.828 11.672 1 89.75 312 LYS B CA 1
ATOM 4923 C C . LYS B 1 312 ? -7.148 26.984 11.438 1 89.75 312 LYS B C 1
ATOM 4925 O O . LYS B 1 312 ? -6.332 26.391 12.141 1 89.75 312 LYS B O 1
ATOM 4930 N N . ALA B 1 313 ? -6.879 27.781 10.445 1 94.75 313 ALA B N 1
ATOM 4931 C CA . ALA B 1 313 ? -5.48 28.125 10.203 1 94.75 313 ALA B CA 1
ATOM 4932 C C . ALA B 1 313 ? -5.047 29.281 11.094 1 94.75 313 ALA B C 1
ATOM 4934 O O . ALA B 1 313 ? -5.836 30.188 11.383 1 94.75 313 ALA B O 1
ATOM 4935 N N . LYS B 1 314 ? -3.867 29.25 11.516 1 94.88 314 LYS B N 1
ATOM 4936 C CA . LYS B 1 314 ? -3.258 30.406 12.141 1 94.88 314 LYS B CA 1
ATOM 4937 C C . LYS B 1 314 ? -2.617 31.328 11.102 1 94.88 314 LYS B C 1
ATOM 4939 O O . LYS B 1 314 ? -1.969 30.859 10.164 1 94.88 314 LYS B O 1
ATOM 4944 N N . VAL B 1 315 ? -2.787 32.625 11.297 1 95.75 315 VAL B N 1
ATOM 4945 C CA . VAL B 1 315 ? -2.254 33.562 10.305 1 95.75 315 VAL B CA 1
ATOM 4946 C C . VAL B 1 315 ? -1.512 34.688 11 1 95.75 315 VAL B C 1
ATOM 4948 O O . VAL B 1 315 ? -1.824 35.031 12.141 1 95.75 315 VAL B O 1
ATOM 4951 N N . CYS B 1 316 ? -0.554 35.219 10.266 1 95.69 316 CYS B N 1
ATOM 4952 C CA . CYS B 1 316 ? 0.146 36.438 10.703 1 95.69 316 CYS B CA 1
ATOM 4953 C C . CYS B 1 316 ? -0.49 37.688 10.094 1 95.69 316 CYS B C 1
ATOM 4955 O O . CYS B 1 316 ? -0.659 37.75 8.883 1 95.69 316 CYS B O 1
ATOM 4957 N N . ILE B 1 317 ? -0.803 38.594 10.977 1 92.62 317 ILE B N 1
ATOM 4958 C CA . ILE B 1 317 ? -1.466 39.812 10.523 1 92.62 317 ILE B CA 1
ATOM 4959 C C . ILE B 1 317 ? -0.549 41.031 10.758 1 92.62 317 ILE B C 1
ATOM 4961 O O . ILE B 1 317 ? 0.322 40.969 11.625 1 92.62 317 ILE B O 1
#

Sequence (634 aa):
MNTIDMEVTPVDLAVTYEDMVQRLERAEKQIDLQRLQIAVLEAQQAPIAPEVPATVIHELFSKLTYEINILVLILTGPVVVETAHPRLAKGLEMLGEQWKGWIVDEATRSSVFEAFVWYEVAQYFGSQHRDIWAGKMGGAFKDVCKQLRSTLLKDADMRTLQHFSLWRAQGAHMITQALGNDTATTTTTTTIDWDNLTTVASELFAVLKTYLPAHDAANPDASVSHAATLHYRLLNIYTLAVRIDDVLLGSKNPMFLVYGRPKRFDAATMWPSVENVDVADETPVKFQISPSIKMKVQPEGGGAVASVFITKAKVCIMNTIDMEVTPVDLAVTYEDMVQRLERAEKQIDLQRLQIAVLEAQQAPIAPEVPATVIHELFSKLTYEINILVLILTGPVVVETAHPRLAKGLEMLGEQWKGWIVDEATRSSVFEAFVWYEVAQYFGSQHRDIWAGKMGGAFKDVCKQLRSTLLKDADMRTLQHFSLWRAQGAHMITQALGNDTATTTTTTTIDWDNLTTVASELFAVLKTYLPAHDAANPDASVSHAATLHYRLLNIYTLAVRIDDVLLGSKNPMFLVYGRPKRFDAATMWPSVENVDVADETPVKFQISPSIKMKVQPEGGGAVASVFITKAKVCI

Foldseek 3Di:
DDPPPPPPVCPVVPCDPVNVVVVVVVVVVVVVVVVVVVVVVVVVQQVFQPADDLVVLQVLVVVLLVLLLVLLVQLQADDDLVPADPLLVVLLCVLPPCLSVQCRDPQRVSLSSLLSVQSLLVVCLAQPVQQFWLRPLVNVLRVVLNVCCVPVVVPDDPVVLLVSLRVLLSVLQVSLCVVPPPDPDPPSPTDGPLVSLLVSLVVVLVNSLVRGHPCPPVCNVVSVVSSVSSSVSSSVSNVSSSVSSSNCSNHSWDKDWDADFDQWDDPQAEAEPDPPDDDDTRPGFSGWRHTWMWTWDADDPGDDIDIDTSGHTYTYD/DDPPPPPPVCPVVPCPPVNVVVVVVVVVVVVVVVVVVVCVVVVVQQVFQPADDLVVLQVLVVVLLVLLLVLLVQLQADDDLVPADPLLVVLLCVLPPCLSVQCRDPQRVSLSSLLSVQSLLVVCLAQPVQQFWLRPLVNVLRVVLNVCCVPVVVPDDPVVLLVSLRVLLSVLQVSLVVVPPDDPDPPSDTDGPLVSLLVSLVVVLVNSLVRGHPCPPVCNVVSVVSSVSSSVSSSVSNVSSSVSSSNCSNHSWDKDWDADFDQWDDPQAEAEPDPPDDDDTRPGFSGWRHTWMWTWDADDPGDDIDIDTSGHTYTYD

pLDDT: mean 81.46, std 18.28, range [22.14, 98.38]